Protein AF-A0A537UB09-F1 (afdb_monomer_lite)

Radius of gyration: 26.97 Å; chains: 1; bounding box: 69×63×69 Å

Foldseek 3Di:
DDPLLPQLLFLDDDPVCVVCPLLQDQALVRLFDPVVLSVVLVVQLVVCLVVVAAGQAEEEEAAGQLCLVSVLNNSCVSNVAAEAEDEQVVCADLVSVVVVQQPGAANYEYEYEQVLNHDPVNLVQCLCCLVVVKGWDFPDDDPPTDIDIDHTHRYYYYYYHNHLVSDDPSSSVSGPHYRYGDQADLVSQLVSLVSLCVSVVAAEDSQLSSQLSQLNLSGSRSSNSLSVQLVVQCVVVVHRHRHNVSSQVSCVVQQQDSNNDHPLLLVLLCCCCPVVVQDQDALVVSCVVSVHDSCCCVPPRVPSCVVVQQWDQDPRHIGGDPVSCVVNVHDRPPDQWDKAFDDDLLAWAQEPDPVCVNLVFTWDKDAPVRMGTPGNPVQWDWDADDPSLKTFIAGVPPRHGAWTQDNLHSRIIIGRPVPDDPDDPVPGDHHYAHPVPVVVRSVVVPD

Secondary structure (DSSP, 8-state):
--GGGG-TT--S--GGGGGGGGTS--SGGGS-S-HHHHHHHHHHHHHHHHHTPPPPPEEEES-TTSSHHHHHHHHHHHHT--EEEEEGGG--SHHHHHHHHTTPPTT-EEEEETGGGS-HHHHHHHHHHHHTSEEEEEESSGGG-EEEEEE----EEEEEES-GGGS-HHHHHT-SEEEE--PPPHHHHHHHHHHHHHHHT--B-HHHHHHHHHTSTT-HHHHHHHHHHHHHHHHHTT-SSB-HHHHHHHHHHTT--TTS--HHHHHHHHHHHHHHTT--B-HHHHHHHHT--HHHIIIIIHHHHHHTTSEEEETTEEEE-HHHHHHTTPPPP--S-EEEE---GGG-EEE-SHHHHHHT--EEEE-GGGEEEEE-STTEEEEEETTTTEEEEEETTT----EEE-SS-TTSEEEEGGG-SS--TTT--PEEE--TTHHHHHHTT--

Sequence (447 aa):
MNPTSRRLVMADRRDDDATEGSLRPQRLREFIGQQQARSNLSVFIEAARARREPLDHVLFVGPPGLGKTTLAQIVARELGVNFRATSGPVIAKAGDLAALLTNLEERDVLFIDEIHRLNPVVEEILYPAMEDFQLDLIIGEGPAARSVKIDLAKFTLIGATTRAGLLTNPLRDRFGIPVRLNFYSERELEEVVERGARVLGIGMTADGANEIARRARGTPRIAGRLLRRVRDFALVAGATAIDRGTADRALVELEVDAAGLDAMDRRYLTTIAQNYGGGPVGVETIAAALSEPRDAIEEIIEPFLIQRGLLQRTPRGRLLTSHAFRHLGLAEPARRVRFRVTADLDRVTDCNCSICTKKGILHLIVPPERFALLSGKDELTTYEFNTGTAKHTFCKHCGIHPFYVPRSDPDKIDVNVRCLDDIDLAAISPKAFDGKHWEAAMRRRVP

pLDDT: mean 89.05, std 9.67, range [34.75, 98.69]

Structure (mmCIF, N/CA/C/O backbone):
data_AF-A0A537UB09-F1
#
_entry.id   AF-A0A537UB09-F1
#
loop_
_atom_site.group_PDB
_atom_site.id
_atom_site.type_symbol
_atom_site.label_atom_id
_atom_site.label_alt_id
_atom_site.label_comp_id
_atom_site.label_asym_id
_atom_site.label_entity_id
_atom_site.label_seq_id
_atom_site.pdbx_PDB_ins_code
_atom_site.Cartn_x
_atom_site.Cartn_y
_atom_site.Cartn_z
_atom_site.occupancy
_atom_site.B_iso_or_equiv
_atom_site.auth_seq_id
_atom_site.auth_comp_id
_atom_site.auth_asym_id
_atom_site.auth_atom_id
_atom_site.pdbx_PDB_model_num
ATOM 1 N N . MET A 1 1 ? -0.296 24.493 -8.070 1.00 35.19 1 MET A N 1
ATOM 2 C CA . MET A 1 1 ? -0.850 23.173 -7.687 1.00 35.19 1 MET A CA 1
ATOM 3 C C . MET A 1 1 ? 0.015 22.110 -8.341 1.00 35.19 1 MET A C 1
ATOM 5 O O . MET A 1 1 ? 0.175 22.168 -9.551 1.00 35.19 1 MET A O 1
ATOM 9 N N . ASN A 1 2 ? 0.639 21.230 -7.558 1.00 34.75 2 ASN A N 1
ATOM 10 C CA . ASN A 1 2 ? 1.639 20.276 -8.048 1.00 34.75 2 ASN A CA 1
ATOM 11 C C . ASN A 1 2 ? 0.979 19.211 -8.966 1.00 34.75 2 ASN A C 1
ATOM 13 O O . ASN A 1 2 ? 0.012 18.585 -8.516 1.00 34.75 2 ASN A O 1
ATOM 17 N N . PRO A 1 3 ? 1.415 19.010 -10.229 1.00 41.91 3 PRO A N 1
ATOM 18 C CA . PRO A 1 3 ? 0.809 18.049 -11.166 1.00 41.91 3 PRO A CA 1
ATOM 19 C C . PRO A 1 3 ? 0.763 16.599 -10.644 1.00 41.91 3 PRO A C 1
ATOM 21 O O . PRO A 1 3 ? -0.181 15.867 -10.954 1.00 41.91 3 PRO A O 1
ATOM 24 N N . THR A 1 4 ? 1.679 16.208 -9.754 1.00 44.31 4 THR A N 1
ATOM 25 C CA . THR A 1 4 ? 1.680 14.905 -9.056 1.00 44.31 4 THR A CA 1
ATOM 26 C C . THR A 1 4 ? 0.418 14.632 -8.236 1.00 44.31 4 THR A C 1
ATOM 28 O O . THR A 1 4 ? -0.019 13.483 -8.136 1.00 44.31 4 THR A O 1
ATOM 31 N N . SER A 1 5 ? -0.247 15.674 -7.727 1.00 46.09 5 SER A N 1
ATOM 32 C CA . SER A 1 5 ? -1.473 15.551 -6.924 1.00 46.09 5 SER A CA 1
ATOM 33 C C . SER A 1 5 ? -2.691 15.058 -7.735 1.00 46.09 5 SER A C 1
ATOM 35 O O . SER A 1 5 ? -3.689 14.632 -7.156 1.00 46.09 5 SER A O 1
ATOM 37 N N . ARG A 1 6 ? -2.622 15.024 -9.080 1.00 61.19 6 ARG A N 1
ATOM 38 C CA . ARG A 1 6 ? -3.758 14.663 -9.959 1.00 61.19 6 ARG A CA 1
ATOM 39 C C . ARG A 1 6 ? -3.730 13.249 -10.563 1.00 61.19 6 ARG A C 1
ATOM 41 O O . ARG A 1 6 ? -4.760 12.800 -11.061 1.00 61.19 6 ARG A O 1
ATOM 48 N N . ARG A 1 7 ? -2.644 12.478 -10.437 1.00 77.81 7 ARG A N 1
ATOM 49 C CA . ARG A 1 7 ? -2.487 11.126 -11.040 1.00 77.81 7 ARG A CA 1
ATOM 50 C C . ARG A 1 7 ? -3.586 10.112 -10.663 1.00 77.81 7 ARG A C 1
ATOM 52 O O . ARG A 1 7 ? -3.696 9.733 -9.502 1.00 77.81 7 ARG A O 1
ATOM 59 N N . LEU A 1 8 ? -4.412 9.643 -11.595 1.00 77.75 8 LEU A N 1
ATOM 60 C CA . LEU A 1 8 ? -5.588 8.805 -11.271 1.00 77.75 8 LEU A CA 1
ATOM 61 C C . LEU A 1 8 ? -5.246 7.462 -10.613 1.00 77.75 8 LEU A C 1
ATOM 63 O O . LEU A 1 8 ? -5.975 6.977 -9.751 1.00 77.75 8 LEU A O 1
ATOM 67 N N . VAL A 1 9 ? -4.098 6.911 -10.964 1.00 81.50 9 VAL A N 1
ATOM 68 C CA . VAL A 1 9 ? -3.589 5.606 -10.530 1.00 81.50 9 VAL A CA 1
ATOM 69 C C . VAL A 1 9 ? -2.775 5.665 -9.234 1.00 81.50 9 VAL A C 1
ATOM 71 O O . VAL A 1 9 ? -1.977 4.776 -8.950 1.00 81.50 9 VAL A O 1
ATOM 74 N N . MET A 1 10 ? -2.975 6.715 -8.434 1.00 81.31 10 MET A N 1
ATOM 75 C CA . MET A 1 10 ? -2.329 6.851 -7.133 1.00 81.31 10 MET A CA 1
ATOM 76 C C . MET A 1 10 ? -3.150 6.294 -5.987 1.00 81.31 10 MET A C 1
ATOM 78 O O . MET A 1 10 ? -4.333 6.576 -5.842 1.00 81.31 10 MET A O 1
ATOM 82 N N . ALA A 1 11 ? -2.507 5.544 -5.108 1.00 76.88 11 ALA A N 1
ATOM 83 C CA . ALA A 1 11 ? -3.189 4.943 -3.978 1.00 76.88 11 ALA A CA 1
ATOM 84 C C . ALA A 1 11 ? -3.416 5.907 -2.801 1.00 76.88 11 ALA A C 1
ATOM 86 O O . ALA A 1 11 ? -4.061 5.503 -1.838 1.00 76.88 11 ALA A O 1
ATOM 87 N N . ASP A 1 12 ? -2.932 7.149 -2.837 1.00 79.38 12 ASP A N 1
ATOM 88 C CA . ASP A 1 12 ? -3.095 8.111 -1.737 1.00 79.38 12 ASP A CA 1
ATOM 89 C C . ASP A 1 12 ? -4.505 8.704 -1.674 1.00 79.38 12 ASP A C 1
ATOM 91 O O . ASP A 1 12 ? -5.261 8.653 -2.650 1.00 79.38 12 ASP A O 1
ATOM 95 N N . ARG A 1 13 ? -4.885 9.196 -0.485 1.00 74.88 13 ARG A N 1
ATOM 96 C CA . ARG A 1 13 ? -6.214 9.780 -0.238 1.00 74.88 13 ARG A CA 1
ATOM 97 C C . ARG A 1 13 ? -6.310 11.143 -0.920 1.00 74.88 13 ARG A C 1
ATOM 99 O O . ARG A 1 13 ? -5.366 11.923 -0.856 1.00 74.88 13 ARG A O 1
ATOM 106 N N . ARG A 1 14 ? -7.468 11.430 -1.518 1.00 74.19 14 ARG A N 1
ATOM 107 C CA . ARG A 1 14 ? -7.831 12.748 -2.063 1.00 74.19 14 ARG A CA 1
ATOM 108 C C . ARG A 1 14 ? -9.117 13.274 -1.446 1.00 74.19 14 ARG A C 1
ATOM 110 O O . ARG A 1 14 ? -9.919 12.486 -0.951 1.00 74.19 14 ARG A O 1
ATOM 117 N N . ASP A 1 15 ? -9.347 14.575 -1.568 1.00 63.53 15 ASP A N 1
ATOM 118 C CA . ASP A 1 15 ? -10.602 15.204 -1.138 1.00 63.53 15 ASP A CA 1
ATOM 119 C C . ASP A 1 15 ? -11.809 14.618 -1.889 1.00 63.53 15 ASP A C 1
ATOM 121 O O . ASP A 1 15 ? -12.817 14.280 -1.272 1.00 63.53 15 ASP A O 1
ATOM 125 N N . ASP A 1 16 ? -11.667 14.341 -3.192 1.00 61.09 16 ASP A N 1
ATOM 126 C CA . ASP A 1 16 ? -12.679 13.628 -3.988 1.00 61.09 16 ASP A CA 1
ATOM 127 C C . ASP A 1 16 ? -13.008 12.234 -3.411 1.00 61.09 16 ASP A C 1
ATOM 129 O O . ASP A 1 16 ? -14.143 11.766 -3.518 1.00 61.09 16 ASP A O 1
ATOM 133 N N . ASP A 1 17 ? -12.043 11.573 -2.755 1.00 62.31 17 ASP A N 1
ATOM 134 C CA . ASP A 1 17 ? -12.231 10.258 -2.131 1.00 62.31 17 ASP A CA 1
ATOM 135 C C . ASP A 1 17 ? -13.022 10.357 -0.798 1.00 62.31 17 ASP A C 1
ATOM 137 O O . ASP A 1 17 ? -13.409 9.343 -0.213 1.00 62.31 17 ASP A O 1
ATOM 141 N N . ALA A 1 18 ? -13.287 11.560 -0.274 1.00 56.62 18 ALA A N 1
ATOM 142 C CA . ALA A 1 18 ? -14.111 11.752 0.924 1.00 56.62 18 ALA A CA 1
ATOM 143 C C . ALA A 1 18 ? -15.607 11.517 0.647 1.00 56.62 18 ALA A C 1
ATOM 145 O O . ALA A 1 18 ? -16.329 11.044 1.524 1.00 56.62 18 ALA A O 1
ATOM 146 N N . THR A 1 19 ? -16.055 11.740 -0.595 1.00 54.16 19 THR A N 1
ATOM 147 C CA . THR A 1 19 ? -17.438 11.472 -1.040 1.00 54.16 19 THR A CA 1
ATOM 148 C C . THR A 1 19 ? -17.748 9.974 -1.232 1.00 54.16 19 THR A C 1
ATOM 150 O O . THR A 1 19 ? -18.876 9.596 -1.536 1.00 54.16 19 THR A O 1
ATOM 153 N N . GLU A 1 20 ? -16.774 9.086 -0.983 1.00 61.53 20 GLU A N 1
ATOM 154 C CA . GLU A 1 20 ? -16.843 7.622 -1.160 1.00 61.53 20 GLU A CA 1
ATOM 155 C C . GLU A 1 20 ? -17.624 6.850 -0.083 1.00 61.53 20 GLU A C 1
ATOM 157 O O . GLU A 1 20 ? -17.549 5.618 -0.048 1.00 61.53 20 GLU A O 1
ATOM 162 N N . GLY A 1 21 ? -18.332 7.520 0.830 1.00 62.88 21 GLY A N 1
ATOM 163 C CA . GLY A 1 21 ? -18.950 6.870 1.995 1.00 62.88 21 GLY A CA 1
ATOM 164 C C . GLY A 1 21 ? -19.803 5.639 1.649 1.00 62.88 21 GLY A C 1
ATOM 165 O O . GLY A 1 21 ? -19.726 4.627 2.345 1.00 62.88 21 GLY A O 1
ATOM 166 N N . SER A 1 22 ? -20.540 5.686 0.534 1.00 68.62 22 SER A N 1
ATOM 167 C CA . SER A 1 22 ? -21.395 4.589 0.057 1.00 68.62 22 SER A CA 1
ATOM 168 C C . SER A 1 22 ? -20.622 3.418 -0.562 1.00 68.62 22 SER A C 1
ATOM 170 O O . SER A 1 22 ? -21.038 2.267 -0.433 1.00 68.62 22 SER A O 1
ATOM 172 N N . LEU A 1 23 ? -19.480 3.681 -1.206 1.00 75.81 23 LEU A N 1
ATOM 173 C CA . LEU A 1 23 ? -18.669 2.656 -1.871 1.00 75.81 23 LEU A CA 1
ATOM 174 C C . LEU A 1 23 ? -17.895 1.790 -0.874 1.00 75.81 23 LEU A C 1
ATOM 176 O O . LEU A 1 23 ? -17.519 0.663 -1.200 1.00 75.81 23 LEU A O 1
ATOM 180 N N . ARG A 1 24 ? -17.645 2.276 0.344 1.00 86.38 24 ARG A N 1
ATOM 181 C CA . ARG A 1 24 ? -16.864 1.533 1.339 1.00 86.38 24 ARG A CA 1
ATOM 182 C C . ARG A 1 24 ? -17.694 0.404 1.966 1.00 86.38 24 ARG A C 1
ATOM 184 O O . ARG A 1 24 ? -18.851 0.632 2.319 1.00 86.38 24 ARG A O 1
ATOM 191 N N . PRO A 1 25 ? -17.147 -0.820 2.085 1.00 90.19 25 PRO A N 1
ATOM 192 C CA . PRO A 1 25 ? -17.807 -1.902 2.809 1.00 90.19 25 PRO A CA 1
ATOM 193 C C . PRO A 1 25 ? -18.062 -1.515 4.261 1.00 90.19 25 PRO A C 1
ATOM 195 O O . PRO A 1 25 ? -17.268 -0.809 4.879 1.00 90.19 25 PRO A O 1
ATOM 198 N N . GLN A 1 26 ? -19.194 -1.979 4.779 1.00 90.50 26 GLN A N 1
ATOM 199 C CA . GLN A 1 26 ? -19.694 -1.598 6.095 1.00 90.50 26 GLN A CA 1
ATOM 200 C C . GLN A 1 26 ? -19.595 -2.731 7.117 1.00 90.50 26 GLN A C 1
ATOM 202 O O . GLN A 1 26 ? -19.723 -2.491 8.314 1.00 90.50 26 GLN A O 1
ATOM 207 N N . ARG A 1 27 ? -19.403 -3.965 6.649 1.00 92.75 27 ARG A N 1
ATOM 208 C CA . ARG A 1 27 ? -19.274 -5.171 7.472 1.00 92.75 27 ARG A CA 1
ATOM 209 C C . ARG A 1 27 ? -18.099 -6.004 7.004 1.00 92.75 27 ARG A C 1
ATOM 211 O O . ARG A 1 27 ? -17.739 -5.960 5.825 1.00 92.75 27 ARG A O 1
ATOM 218 N N . LEU A 1 28 ? -17.560 -6.840 7.887 1.00 92.94 28 LEU A N 1
ATOM 219 C CA . LEU A 1 28 ? -16.386 -7.655 7.564 1.00 92.94 28 LEU A CA 1
ATOM 220 C C . LEU A 1 28 ? -16.674 -8.662 6.441 1.00 92.94 28 LEU A C 1
ATOM 222 O O . LEU A 1 28 ? -15.800 -8.968 5.634 1.00 92.94 28 LEU A O 1
ATOM 226 N N . ARG A 1 29 ? -17.924 -9.126 6.338 1.00 91.00 29 ARG A N 1
ATOM 227 C CA . ARG A 1 29 ? -18.399 -10.000 5.251 1.00 91.00 29 ARG A CA 1
ATOM 228 C C . ARG A 1 29 ? -18.438 -9.329 3.872 1.00 91.00 29 ARG A C 1
ATOM 230 O O . ARG A 1 29 ? -18.373 -10.022 2.868 1.00 91.00 29 ARG A O 1
ATOM 237 N N . GLU A 1 30 ? -18.565 -8.002 3.832 1.00 90.88 30 GLU A N 1
ATOM 238 C CA . GLU A 1 30 ? -18.617 -7.200 2.598 1.00 90.88 30 GLU A CA 1
ATOM 239 C C . GLU A 1 30 ? -17.225 -6.743 2.149 1.00 90.88 30 GLU A C 1
ATOM 241 O O . GLU A 1 30 ? -17.072 -6.213 1.049 1.00 90.88 30 GLU A O 1
ATOM 246 N N . PHE A 1 31 ? -16.218 -6.899 3.011 1.00 93.12 31 PHE A N 1
ATOM 247 C CA . PHE A 1 31 ? -14.841 -6.559 2.702 1.00 93.12 31 PHE A CA 1
ATOM 248 C C . PHE A 1 31 ? -14.265 -7.622 1.766 1.00 93.12 31 PHE A C 1
ATOM 250 O O . PHE A 1 31 ? -14.011 -8.749 2.176 1.00 93.12 31 PHE A O 1
ATOM 257 N N . ILE A 1 32 ? -14.112 -7.296 0.489 1.00 93.06 32 ILE A N 1
ATOM 258 C CA . ILE A 1 32 ? -13.639 -8.249 -0.523 1.00 93.06 32 ILE A CA 1
ATOM 259 C C . ILE A 1 32 ? -12.137 -8.502 -0.337 1.00 93.06 32 ILE A C 1
ATOM 261 O O . ILE A 1 32 ? -11.407 -7.618 0.103 1.00 93.06 32 ILE A O 1
ATOM 265 N N . GLY A 1 33 ? -11.688 -9.720 -0.644 1.00 91.69 33 GLY A N 1
ATOM 266 C CA . GLY A 1 33 ? -10.295 -10.143 -0.505 1.00 91.69 33 GLY A CA 1
ATOM 267 C C . GLY A 1 33 ? -9.781 -10.199 0.936 1.00 91.69 33 GLY A C 1
ATOM 268 O O . GLY A 1 33 ? -10.555 -10.206 1.895 1.00 91.69 33 GLY A O 1
ATOM 269 N N . GLN A 1 34 ? -8.455 -10.275 1.095 1.00 92.25 34 GLN A N 1
ATOM 270 C CA . GLN A 1 34 ? -7.771 -10.314 2.405 1.00 92.25 34 GLN A CA 1
ATOM 271 C C . GLN A 1 34 ? -8.300 -11.420 3.338 1.00 92.25 34 GLN A C 1
ATOM 273 O O . GLN A 1 34 ? -8.461 -11.214 4.544 1.00 92.25 34 GLN A O 1
ATOM 278 N N . GLN A 1 35 ? -8.587 -12.602 2.784 1.00 91.50 35 GLN A N 1
ATOM 279 C CA . GLN A 1 35 ? -9.307 -13.677 3.476 1.00 91.50 35 GLN A CA 1
ATOM 280 C C . GLN A 1 35 ? -8.696 -14.046 4.835 1.00 91.50 35 GLN A C 1
ATOM 282 O O . GLN A 1 35 ? -9.422 -14.139 5.823 1.00 91.50 35 GLN A O 1
ATOM 287 N N . GLN A 1 36 ? -7.368 -14.181 4.912 1.00 89.88 36 GLN A N 1
ATOM 288 C CA . GLN A 1 36 ? -6.683 -14.495 6.168 1.00 89.88 36 GLN A CA 1
ATOM 289 C C . GLN A 1 36 ? -6.883 -13.402 7.227 1.00 89.88 36 GLN A C 1
ATOM 291 O O . GLN A 1 36 ? -7.197 -13.703 8.377 1.00 89.88 36 GLN A O 1
ATOM 296 N N . ALA A 1 37 ? -6.729 -12.130 6.842 1.00 91.38 37 ALA A N 1
ATOM 297 C CA . ALA A 1 37 ? -6.908 -11.000 7.749 1.00 91.38 37 ALA A CA 1
ATOM 298 C C . ALA A 1 37 ? -8.352 -10.930 8.262 1.00 91.38 37 ALA A C 1
ATOM 300 O O . ALA A 1 37 ? -8.571 -10.755 9.458 1.00 91.38 37 ALA A O 1
ATOM 301 N N . ARG A 1 38 ? -9.333 -11.132 7.373 1.00 94.00 38 ARG A N 1
ATOM 302 C CA . ARG A 1 38 ? -10.755 -11.183 7.737 1.00 94.00 38 ARG A CA 1
ATOM 303 C C . ARG A 1 38 ? -11.063 -12.330 8.690 1.00 94.00 38 ARG A C 1
ATOM 305 O O . ARG A 1 38 ? -11.725 -12.104 9.694 1.00 94.00 38 ARG A O 1
ATOM 312 N N . SER A 1 39 ? -10.575 -13.534 8.397 1.00 92.50 39 SER A N 1
ATOM 313 C CA . SER A 1 39 ? -10.809 -14.711 9.239 1.00 92.50 39 SER A CA 1
ATOM 314 C C . SER A 1 39 ? -10.263 -14.497 10.649 1.00 92.50 39 SER A C 1
ATOM 316 O O . SER A 1 39 ? -10.977 -14.719 11.622 1.00 92.50 39 SER A O 1
ATOM 318 N N . ASN A 1 40 ? -9.025 -14.005 10.761 1.00 92.38 40 ASN A N 1
ATOM 319 C CA . ASN A 1 40 ? -8.396 -13.741 12.054 1.00 92.38 40 ASN A CA 1
ATOM 320 C C . ASN A 1 40 ? -9.148 -12.651 12.831 1.00 92.38 40 ASN A C 1
ATOM 322 O O . ASN A 1 40 ? -9.485 -12.845 13.994 1.00 92.38 40 ASN A O 1
ATOM 326 N N . LEU A 1 41 ? -9.455 -11.521 12.182 1.00 95.62 41 LEU A N 1
ATOM 327 C CA . LEU A 1 41 ? -10.184 -10.423 12.821 1.00 95.62 41 LEU A CA 1
ATOM 328 C C . LEU A 1 41 ? -11.581 -10.842 13.284 1.00 95.62 41 LEU A C 1
ATOM 330 O O . LEU A 1 41 ? -11.988 -10.410 14.356 1.00 95.62 41 LEU A O 1
ATOM 334 N N . SER A 1 42 ? -12.294 -11.689 12.529 1.00 96.12 42 SER A N 1
ATOM 335 C CA . SER A 1 42 ? -13.618 -12.189 12.936 1.00 96.12 42 SER A CA 1
ATOM 336 C C . SER A 1 42 ? -13.548 -12.883 14.292 1.00 96.12 42 SER A C 1
ATOM 338 O O . SER A 1 42 ? -14.316 -12.548 15.187 1.00 96.12 42 SER A O 1
ATOM 340 N N . VAL A 1 43 ? -12.563 -13.771 14.478 1.00 96.25 43 VAL A N 1
ATOM 341 C CA . VAL A 1 43 ? -12.366 -14.504 15.738 1.00 96.25 43 VAL A CA 1
ATOM 342 C C . VAL A 1 43 ? -12.098 -13.545 16.899 1.00 96.25 43 VAL A C 1
ATOM 344 O O . VAL A 1 43 ? -12.729 -13.662 17.949 1.00 96.25 43 VAL A O 1
ATOM 347 N N . PHE A 1 44 ? -11.198 -12.572 16.721 1.00 96.81 44 PHE A N 1
ATOM 348 C CA . PHE A 1 44 ? -10.866 -11.629 17.793 1.00 96.81 44 PHE A CA 1
ATOM 349 C C . PHE A 1 44 ? -12.034 -10.696 18.141 1.00 96.81 44 PHE A C 1
ATOM 351 O O . PHE A 1 44 ? -12.304 -10.464 19.319 1.00 96.81 44 PHE A O 1
ATOM 358 N N . ILE A 1 45 ? -12.762 -10.203 17.133 1.00 96.50 45 ILE A N 1
ATOM 359 C CA . ILE A 1 45 ? -13.953 -9.364 17.322 1.00 96.50 45 ILE A CA 1
ATOM 360 C C . ILE A 1 45 ? -15.044 -10.145 18.061 1.00 96.50 45 ILE A C 1
ATOM 362 O O . ILE A 1 45 ? -15.613 -9.638 19.024 1.00 96.50 45 ILE A O 1
ATOM 366 N N . GLU A 1 46 ? -15.335 -11.377 17.643 1.00 96.25 46 GLU A N 1
ATOM 367 C CA . GLU A 1 46 ? -16.345 -12.225 18.286 1.00 96.25 46 GLU A CA 1
ATOM 368 C C . GLU A 1 46 ? -15.988 -12.522 19.746 1.00 96.25 46 GLU A C 1
ATOM 370 O O . GLU A 1 46 ? -16.841 -12.388 20.628 1.00 96.25 46 GLU A O 1
ATOM 375 N N . ALA A 1 47 ? -14.720 -12.840 20.023 1.00 96.50 47 ALA A N 1
ATOM 376 C CA . ALA A 1 47 ? -14.237 -13.087 21.376 1.00 96.50 47 ALA A CA 1
ATOM 377 C C . ALA A 1 47 ? -14.363 -11.845 22.278 1.00 96.50 47 ALA A C 1
ATOM 379 O O . ALA A 1 47 ? -14.897 -11.946 23.385 1.00 96.50 47 ALA A O 1
ATOM 380 N N . ALA A 1 48 ? -13.933 -10.669 21.803 1.00 96.31 48 ALA A N 1
ATOM 381 C CA . ALA A 1 48 ? -14.042 -9.414 22.551 1.00 96.31 48 ALA A CA 1
ATOM 382 C C . ALA A 1 48 ? -15.510 -9.055 22.849 1.00 96.31 48 ALA A C 1
ATOM 384 O O . ALA A 1 48 ? -15.863 -8.723 23.984 1.00 96.31 48 ALA A O 1
ATOM 385 N N . ARG A 1 49 ? -16.405 -9.224 21.864 1.00 95.44 49 ARG A N 1
ATOM 386 C CA . ARG A 1 49 ? -17.850 -8.999 22.042 1.00 95.44 49 ARG A CA 1
ATOM 387 C C . ARG A 1 49 ? -18.467 -9.931 23.075 1.00 95.44 49 ARG A C 1
ATOM 389 O O . ARG A 1 49 ? -19.264 -9.470 23.891 1.00 95.44 49 ARG A O 1
ATOM 396 N N . ALA A 1 50 ? -18.112 -11.215 23.049 1.00 95.75 50 ALA A N 1
ATOM 397 C CA . ALA A 1 50 ? -18.626 -12.201 23.996 1.00 95.75 50 ALA A CA 1
ATOM 398 C C . ALA A 1 50 ? -18.217 -11.871 25.440 1.00 95.75 50 ALA A C 1
ATOM 400 O O . ALA A 1 50 ? -19.040 -11.975 26.348 1.00 95.75 50 ALA A O 1
ATOM 401 N N . ARG A 1 51 ? -16.975 -11.408 25.639 1.00 96.19 51 ARG A N 1
ATOM 402 C CA . ARG A 1 51 ? -16.456 -10.988 26.953 1.00 96.19 51 ARG A CA 1
ATOM 403 C C . ARG A 1 51 ? -16.901 -9.585 27.376 1.00 96.19 51 ARG A C 1
ATOM 405 O O . ARG A 1 51 ? -16.776 -9.239 28.543 1.00 96.19 51 ARG A O 1
ATOM 412 N N . ARG A 1 52 ? -17.458 -8.793 26.451 1.00 92.56 52 ARG A N 1
ATOM 413 C CA . ARG A 1 52 ? -17.758 -7.357 26.622 1.00 92.56 52 ARG A CA 1
ATOM 414 C C . ARG A 1 52 ? -16.526 -6.531 27.007 1.00 92.56 52 ARG A C 1
ATOM 416 O O . ARG A 1 52 ? -16.676 -5.496 27.647 1.00 92.56 52 ARG A O 1
ATOM 423 N N . GLU A 1 53 ? -15.354 -6.956 26.563 1.00 95.44 53 GLU A N 1
ATOM 424 C CA . GLU A 1 53 ? -14.062 -6.302 26.784 1.00 95.44 53 GLU A CA 1
ATOM 425 C C . GLU A 1 53 ? -13.640 -5.512 25.535 1.00 95.44 53 GLU A C 1
ATOM 427 O O . GLU A 1 53 ? -14.169 -5.772 24.446 1.00 95.44 53 GLU A O 1
ATOM 432 N N . PRO A 1 54 ? -12.711 -4.545 25.655 1.00 95.50 54 PRO A N 1
ATOM 433 C CA . PRO A 1 54 ? -12.083 -3.956 24.479 1.00 95.50 54 PRO A CA 1
ATOM 434 C C . PRO A 1 54 ? -11.357 -5.037 23.672 1.00 95.50 54 PRO A C 1
ATOM 436 O O . PRO A 1 54 ? -10.894 -6.047 24.202 1.00 95.50 54 PRO A O 1
ATOM 439 N N . LEU A 1 55 ? -11.254 -4.814 22.367 1.00 97.69 55 LEU A N 1
ATOM 440 C CA . LEU A 1 55 ? -10.386 -5.612 21.514 1.00 97.69 55 LEU A CA 1
ATOM 441 C C . LEU A 1 55 ? -8.922 -5.257 21.821 1.00 97.69 55 LEU A C 1
ATOM 443 O O . LEU A 1 55 ? -8.608 -4.081 22.036 1.00 97.69 55 LEU A O 1
ATOM 447 N N . ASP A 1 56 ? -8.024 -6.241 21.782 1.00 97.62 56 ASP A N 1
ATOM 448 C CA . ASP A 1 56 ? -6.585 -5.975 21.845 1.00 97.62 56 ASP A CA 1
ATOM 449 C C . ASP A 1 56 ? -6.172 -4.991 20.745 1.00 97.62 56 ASP A C 1
ATOM 451 O O . ASP A 1 56 ? -6.774 -4.920 19.667 1.00 97.62 56 ASP A O 1
ATOM 455 N N . HIS A 1 57 ? -5.117 -4.223 21.001 1.00 98.44 57 HIS A N 1
ATOM 456 C CA . HIS A 1 57 ? -4.642 -3.231 20.048 1.00 98.44 57 HIS A CA 1
ATOM 457 C C . HIS A 1 57 ? -4.227 -3.874 18.717 1.00 98.44 57 HIS A C 1
ATOM 459 O O . HIS A 1 57 ? -3.500 -4.872 18.674 1.00 98.44 57 HIS A O 1
ATOM 465 N N . VAL A 1 58 ? -4.666 -3.268 17.612 1.00 98.44 58 VAL A N 1
ATOM 466 C CA . VAL A 1 58 ? -4.497 -3.806 16.255 1.00 98.44 58 VAL A CA 1
ATOM 467 C C . VAL A 1 58 ? -3.513 -2.956 15.458 1.00 98.44 58 VAL A C 1
ATOM 469 O O . VAL A 1 58 ? -3.643 -1.735 15.400 1.00 98.44 58 VAL A O 1
ATOM 472 N N . LEU A 1 59 ? -2.562 -3.592 14.773 1.00 98.19 59 LEU A N 1
ATOM 473 C CA . LEU A 1 59 ? -1.656 -2.912 13.846 1.00 98.19 59 LEU A CA 1
ATOM 474 C C . LEU A 1 59 ? -1.937 -3.337 12.407 1.00 98.19 59 LEU A C 1
ATOM 476 O O . LEU A 1 59 ? -1.615 -4.455 12.008 1.00 98.19 59 LEU A O 1
ATOM 480 N N . PHE A 1 60 ? -2.463 -2.424 11.595 1.00 98.06 60 PHE A N 1
ATOM 481 C CA . PHE A 1 60 ? -2.603 -2.613 10.156 1.00 98.06 60 PHE A CA 1
ATOM 482 C C . PHE A 1 60 ? -1.342 -2.188 9.407 1.00 98.06 60 PHE A C 1
ATOM 484 O O . PHE A 1 60 ? -0.977 -1.013 9.361 1.00 98.06 60 PHE A O 1
ATOM 491 N N . VAL A 1 61 ? -0.714 -3.145 8.730 1.00 95.50 61 VAL A N 1
ATOM 492 C CA . VAL A 1 61 ? 0.494 -2.930 7.933 1.00 95.50 61 VAL A CA 1
ATOM 493 C C . VAL A 1 61 ? 0.191 -3.202 6.470 1.00 95.50 61 VAL A C 1
ATOM 495 O O . VAL A 1 61 ? -0.233 -4.297 6.113 1.00 95.50 61 VAL A O 1
ATOM 498 N N . GLY A 1 62 ? 0.463 -2.240 5.598 1.00 90.56 62 GLY A N 1
ATOM 499 C CA . GLY A 1 62 ? 0.448 -2.486 4.160 1.00 90.56 62 GLY A CA 1
ATOM 500 C C . GLY A 1 62 ? 0.426 -1.207 3.333 1.00 90.56 62 GLY A C 1
ATOM 501 O O . GLY A 1 62 ? 0.172 -0.130 3.880 1.00 90.56 62 GLY A O 1
ATOM 502 N N . PRO A 1 63 ? 0.650 -1.308 2.013 1.00 86.38 63 PRO A N 1
ATOM 503 C CA . PRO A 1 63 ? 0.603 -0.180 1.086 1.00 86.38 63 PRO A CA 1
ATOM 504 C C . PRO A 1 63 ? -0.635 0.733 1.234 1.00 86.38 63 PRO A C 1
ATOM 506 O O . PRO A 1 63 ? -1.683 0.318 1.760 1.00 86.38 63 PRO A O 1
ATOM 509 N N . PRO A 1 64 ? -0.544 2.006 0.808 1.00 86.75 64 PRO A N 1
ATOM 510 C CA . PRO A 1 64 ? -1.706 2.889 0.738 1.00 86.75 64 PRO A CA 1
ATOM 511 C C . PRO A 1 64 ? -2.806 2.296 -0.160 1.00 86.75 64 PRO A C 1
ATOM 513 O O . PRO A 1 64 ? -2.560 1.452 -1.014 1.00 86.75 64 PRO A O 1
ATOM 516 N N . GLY A 1 65 ? -4.057 2.696 0.076 1.00 88.19 65 GLY A N 1
ATOM 517 C CA . GLY A 1 65 ? -5.192 2.307 -0.774 1.00 88.19 65 GLY A CA 1
ATOM 518 C C . GLY A 1 65 ? -5.744 0.881 -0.609 1.00 88.19 65 GLY A C 1
ATOM 519 O O . GLY A 1 65 ? -6.776 0.586 -1.206 1.00 88.19 65 GLY A O 1
ATOM 520 N N . LEU A 1 66 ? -5.143 0.027 0.233 1.00 92.12 66 LEU A N 1
ATOM 521 C CA . LEU A 1 66 ? -5.591 -1.365 0.460 1.00 92.12 66 LEU A CA 1
ATOM 522 C C . LEU A 1 66 ? -6.785 -1.538 1.419 1.00 92.12 66 LEU A C 1
ATOM 524 O O . LEU A 1 66 ? -7.238 -2.659 1.643 1.00 92.12 66 LEU A O 1
ATOM 528 N N . GLY A 1 67 ? -7.289 -0.445 1.999 1.00 92.88 67 GLY A N 1
ATOM 529 C CA . GLY A 1 67 ? -8.476 -0.470 2.863 1.00 92.88 67 GLY A CA 1
ATOM 530 C C . GLY A 1 67 ? -8.216 -0.465 4.374 1.00 92.88 67 GLY A C 1
ATOM 531 O O . GLY A 1 67 ? -9.147 -0.738 5.119 1.00 92.88 67 GLY A O 1
ATOM 532 N N . LYS A 1 68 ? -7.012 -0.102 4.849 1.00 95.38 68 LYS A N 1
ATOM 533 C CA . LYS A 1 68 ? -6.675 0.008 6.292 1.00 95.38 68 LYS A CA 1
ATOM 534 C C . LYS A 1 68 ? -7.716 0.788 7.106 1.00 95.38 68 LYS A C 1
ATOM 536 O O . LYS A 1 68 ? -8.286 0.262 8.053 1.00 95.38 68 LYS A O 1
ATOM 541 N N . THR A 1 69 ? -8.005 2.026 6.697 1.00 93.88 69 THR A N 1
ATOM 542 C CA . THR A 1 69 ? -8.993 2.881 7.375 1.00 93.88 69 THR A CA 1
ATOM 543 C C . THR A 1 69 ? -10.397 2.277 7.33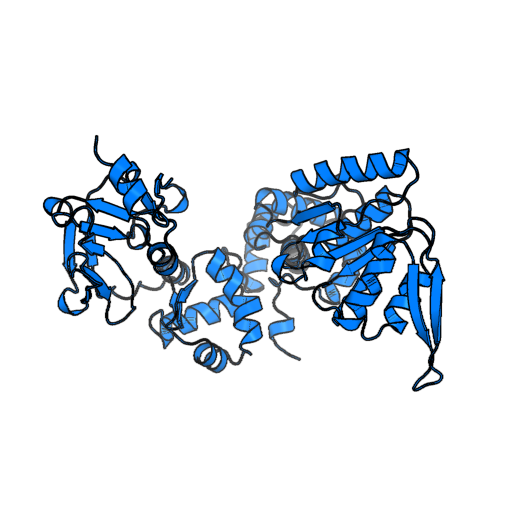8 1.00 93.88 69 THR A C 1
ATOM 545 O O . THR A 1 69 ? -11.123 2.340 8.321 1.00 93.88 69 THR A O 1
ATOM 548 N N . THR A 1 70 ? -10.781 1.677 6.210 1.00 94.56 70 THR A N 1
ATOM 549 C CA . THR A 1 70 ? -12.084 1.021 6.058 1.00 94.56 70 THR A CA 1
ATOM 550 C C . THR A 1 70 ? -12.210 -0.178 6.989 1.00 94.56 70 THR A C 1
ATOM 552 O O . THR A 1 70 ? -13.239 -0.346 7.631 1.00 94.56 70 THR A O 1
ATOM 555 N N . LEU A 1 71 ? -11.157 -0.984 7.108 1.00 96.00 71 LEU A N 1
ATOM 556 C CA . LEU A 1 71 ? -11.136 -2.135 7.999 1.00 96.00 71 LEU A CA 1
ATOM 557 C C . LEU A 1 71 ? -11.219 -1.701 9.469 1.00 96.00 71 LEU A C 1
ATOM 559 O O . LEU A 1 71 ? -11.989 -2.287 10.217 1.00 96.00 71 LEU A O 1
ATOM 563 N N . ALA A 1 72 ? -10.530 -0.624 9.861 1.00 97.06 72 ALA A N 1
ATOM 564 C CA . ALA A 1 72 ? -10.644 -0.049 11.206 1.00 97.06 72 ALA A CA 1
ATOM 565 C C . ALA A 1 72 ? -12.078 0.409 11.536 1.00 97.06 72 ALA A C 1
ATOM 567 O O . ALA A 1 72 ? -12.590 0.126 12.617 1.00 97.06 72 ALA A O 1
ATOM 568 N N . GLN A 1 73 ? -12.754 1.060 10.583 1.00 96.06 73 GLN A N 1
ATOM 569 C CA . GLN A 1 73 ? -14.160 1.455 10.727 1.00 96.06 73 GLN A CA 1
ATOM 570 C C . GLN A 1 73 ? -15.092 0.244 10.856 1.00 96.06 73 GLN A C 1
ATOM 572 O O . GLN A 1 73 ? -16.011 0.257 11.673 1.00 96.06 73 GLN A O 1
ATOM 577 N N . ILE A 1 74 ? -14.847 -0.810 10.071 1.00 96.44 74 ILE A N 1
ATOM 578 C CA . ILE A 1 74 ? -15.594 -2.069 10.163 1.00 96.44 74 ILE A CA 1
ATOM 579 C C . ILE A 1 74 ? -15.401 -2.707 11.540 1.00 96.44 74 ILE A C 1
ATOM 581 O O . ILE A 1 74 ? -16.388 -3.113 12.138 1.00 96.44 74 ILE A O 1
ATOM 585 N N . VAL A 1 75 ? -14.169 -2.761 12.060 1.00 97.31 75 VAL A N 1
ATOM 586 C CA . VAL A 1 75 ? -13.877 -3.315 13.394 1.00 97.31 75 VAL A CA 1
ATOM 587 C C . VAL A 1 75 ? -14.715 -2.609 14.462 1.00 97.31 75 VAL A C 1
ATOM 589 O O . VAL A 1 75 ? -15.441 -3.275 15.194 1.00 97.31 75 VAL A O 1
ATOM 592 N N . ALA A 1 76 ? -14.703 -1.273 14.500 1.00 97.12 76 ALA A N 1
ATOM 593 C CA . ALA A 1 76 ? -15.503 -0.505 15.458 1.00 97.12 76 ALA A CA 1
ATOM 594 C C . ALA A 1 76 ? -17.013 -0.763 15.309 1.00 97.12 76 ALA A C 1
ATOM 596 O O . ALA A 1 76 ? -17.722 -0.961 16.296 1.00 97.12 76 ALA A O 1
ATOM 597 N N . ARG A 1 77 ? -17.508 -0.834 14.065 1.00 96.38 77 ARG A N 1
ATOM 598 C CA . ARG A 1 77 ? -18.923 -1.105 13.779 1.00 96.38 77 ARG A CA 1
ATOM 599 C C . ARG A 1 77 ? -19.352 -2.516 14.188 1.00 96.38 77 ARG A C 1
ATOM 601 O O . ARG A 1 77 ? -20.455 -2.674 14.701 1.00 96.38 77 ARG A O 1
ATOM 608 N N . GLU A 1 78 ? -18.516 -3.526 13.966 1.00 96.06 78 GLU A N 1
ATOM 609 C CA . GLU A 1 78 ? -18.796 -4.911 14.371 1.00 96.06 78 GLU A CA 1
ATOM 610 C C . GLU A 1 78 ? -18.747 -5.065 15.899 1.00 96.06 78 GLU A C 1
ATOM 612 O O . GLU A 1 78 ? -19.559 -5.802 16.458 1.00 96.06 78 GLU A O 1
ATOM 617 N N . LEU A 1 79 ? -17.851 -4.338 16.580 1.00 96.06 79 LEU A N 1
ATOM 618 C CA . LEU A 1 79 ? -17.799 -4.245 18.045 1.00 96.06 79 LEU A CA 1
ATOM 619 C C . LEU A 1 79 ? -18.993 -3.469 18.632 1.00 96.06 79 LEU A C 1
ATOM 621 O O . LEU A 1 79 ? -19.375 -3.717 19.774 1.00 96.06 79 LEU A O 1
ATOM 625 N N . GLY A 1 80 ? -19.610 -2.576 17.851 1.00 95.56 80 GLY A N 1
ATOM 626 C CA . GLY A 1 80 ? -20.736 -1.746 18.285 1.00 95.56 80 GLY A CA 1
ATOM 627 C C . GLY A 1 80 ? -20.322 -0.593 19.204 1.00 95.56 80 GLY A C 1
ATOM 628 O O . GLY A 1 80 ? -21.068 -0.258 20.119 1.00 95.56 80 GLY A O 1
ATOM 629 N N . VAL A 1 81 ? -19.135 -0.024 18.979 1.00 96.94 81 VAL A N 1
ATOM 630 C CA . VAL A 1 81 ? -18.511 1.037 19.796 1.00 96.94 81 VAL A CA 1
ATOM 631 C C . VAL A 1 81 ? -18.241 2.288 18.954 1.00 96.94 81 VAL A C 1
ATOM 633 O O . VAL A 1 81 ? -18.339 2.234 17.720 1.00 96.94 81 VAL A O 1
ATOM 636 N N . ASN A 1 82 ? -17.901 3.422 19.580 1.00 97.31 82 ASN A N 1
ATOM 637 C CA . ASN A 1 82 ? -17.596 4.625 18.812 1.00 97.31 82 ASN A CA 1
ATOM 638 C C . ASN A 1 82 ? -16.242 4.501 18.101 1.00 97.31 82 ASN A C 1
ATOM 640 O O . ASN A 1 82 ? -15.336 3.770 18.509 1.00 97.31 82 ASN A O 1
ATOM 644 N N . PHE A 1 83 ? -16.107 5.251 17.009 1.00 96.94 83 PHE A N 1
ATOM 645 C CA . PHE A 1 83 ? -14.894 5.307 16.203 1.00 96.94 83 PHE A CA 1
ATOM 646 C C . PHE A 1 83 ? -14.357 6.737 16.170 1.00 96.94 83 PHE A C 1
ATOM 648 O O . PHE A 1 83 ? -14.994 7.633 15.610 1.00 96.94 83 PHE A O 1
ATOM 655 N N . ARG A 1 84 ? -13.165 6.947 16.729 1.00 97.38 84 ARG A N 1
ATOM 656 C CA . ARG A 1 84 ? -12.414 8.205 16.635 1.00 97.38 84 ARG A CA 1
ATOM 657 C C . ARG A 1 84 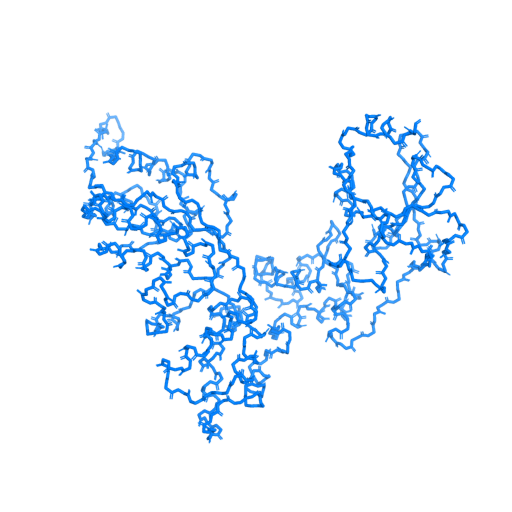? -11.218 7.988 15.718 1.00 97.38 84 ARG A C 1
ATOM 659 O O . ARG A 1 84 ? -10.459 7.045 15.905 1.00 97.38 84 ARG A O 1
ATOM 666 N N . ALA A 1 85 ? -11.038 8.853 14.725 1.00 96.12 85 ALA A N 1
ATOM 667 C CA . ALA A 1 85 ? -9.930 8.760 13.779 1.00 96.12 85 ALA A CA 1
ATOM 668 C C . ALA A 1 85 ? -9.065 10.016 13.800 1.00 96.12 85 ALA A C 1
ATOM 670 O O . ALA A 1 85 ? -9.572 11.133 13.843 1.00 96.12 85 ALA A O 1
ATOM 671 N N . THR A 1 86 ? -7.759 9.808 13.694 1.00 96.62 86 THR A N 1
ATOM 672 C CA . THR A 1 86 ? -6.737 10.843 13.553 1.00 96.62 86 THR A CA 1
ATOM 673 C C . THR A 1 86 ? -5.575 10.301 12.709 1.00 96.62 86 THR A C 1
ATOM 675 O O . THR A 1 86 ? -5.641 9.189 12.173 1.00 96.62 86 THR A O 1
ATOM 678 N N . SER A 1 87 ? -4.510 11.081 12.557 1.00 95.69 87 SER A N 1
ATOM 679 C CA . SER A 1 87 ? -3.271 10.639 11.916 1.00 95.69 87 SER A CA 1
ATOM 680 C C . SER A 1 87 ? -2.057 11.080 12.723 1.00 95.69 87 SER A C 1
ATOM 682 O O . SER A 1 87 ? -2.108 12.114 13.386 1.00 95.69 87 SER A O 1
ATOM 684 N N . GLY A 1 88 ? -0.968 10.315 12.645 1.00 94.25 88 GLY A N 1
ATOM 685 C CA . GLY A 1 88 ? 0.289 10.603 13.335 1.00 94.25 88 GLY A CA 1
ATOM 686 C C . GLY A 1 88 ? 0.755 12.055 13.155 1.00 94.25 88 GLY A C 1
ATOM 687 O O . GLY A 1 88 ? 0.956 12.729 14.160 1.00 94.25 88 GLY A O 1
ATOM 688 N N . PRO A 1 89 ? 0.819 12.594 11.919 1.00 92.81 89 PRO A N 1
ATOM 689 C CA . PRO A 1 89 ? 1.260 13.972 11.677 1.00 92.81 89 PRO A CA 1
ATOM 690 C C . PRO A 1 89 ? 0.376 15.062 12.296 1.00 92.81 89 PRO A C 1
ATOM 692 O O . PRO A 1 89 ? 0.838 16.184 12.477 1.00 92.81 89 PRO A O 1
ATOM 695 N N . VAL A 1 90 ? -0.896 14.764 12.579 1.00 94.50 90 VAL A N 1
ATOM 696 C CA . VAL A 1 90 ? -1.828 15.721 13.200 1.00 94.50 90 VAL A CA 1
ATOM 697 C C . VAL A 1 90 ? -1.572 15.846 14.704 1.00 94.50 90 VAL A C 1
ATOM 699 O O . VAL A 1 90 ? -1.877 16.881 15.289 1.00 94.50 90 VAL A O 1
ATOM 702 N N . ILE A 1 91 ? -0.991 14.822 15.332 1.00 94.12 91 ILE A N 1
ATOM 703 C CA . ILE A 1 91 ? -0.697 14.808 16.766 1.00 94.12 91 ILE A CA 1
ATOM 704 C C . ILE A 1 91 ? 0.708 15.381 16.979 1.00 94.12 91 ILE A C 1
ATOM 706 O O . ILE A 1 91 ? 1.708 14.663 16.950 1.00 94.12 91 ILE A O 1
ATOM 710 N N . ALA A 1 92 ? 0.786 16.696 17.176 1.00 90.94 92 ALA A N 1
ATOM 711 C CA . ALA A 1 92 ? 2.063 17.402 17.243 1.00 90.94 92 ALA A CA 1
ATOM 712 C C . ALA A 1 92 ? 2.688 17.376 18.647 1.00 90.94 92 ALA A C 1
ATOM 714 O O . ALA A 1 92 ? 3.913 17.323 18.781 1.00 90.94 92 ALA A O 1
ATOM 715 N N . LYS A 1 93 ? 1.857 17.423 19.695 1.00 92.44 93 LYS A N 1
ATOM 716 C CA . LYS A 1 93 ? 2.290 17.521 21.099 1.00 92.44 93 LYS A CA 1
ATOM 717 C C . LYS A 1 93 ? 1.485 16.606 22.020 1.00 92.44 93 LYS A C 1
ATOM 719 O O . LYS A 1 93 ? 0.363 16.213 21.711 1.00 92.44 93 LYS A O 1
ATOM 724 N N . ALA A 1 94 ? 2.045 16.347 23.203 1.00 90.12 94 ALA A N 1
ATOM 725 C CA . ALA A 1 94 ? 1.447 15.532 24.263 1.00 90.12 94 ALA A CA 1
ATOM 726 C C . ALA A 1 94 ? -0.013 15.903 24.574 1.00 90.12 94 ALA A C 1
ATOM 728 O O . ALA A 1 94 ? -0.863 15.030 24.716 1.00 90.12 94 ALA A O 1
ATOM 729 N N . GLY A 1 95 ? -0.311 17.206 24.631 1.00 90.62 95 GLY A N 1
ATOM 730 C CA . GLY A 1 95 ? -1.657 17.702 24.918 1.00 90.62 95 GLY A CA 1
ATOM 731 C C . GLY A 1 95 ? -2.704 17.312 23.869 1.00 90.62 95 GLY A C 1
ATOM 732 O O . GLY A 1 95 ? -3.856 17.095 24.231 1.00 90.62 95 GLY A O 1
ATOM 733 N N . ASP A 1 96 ? -2.316 17.171 22.598 1.00 92.94 96 ASP A N 1
ATOM 734 C CA . ASP A 1 96 ? -3.243 16.777 21.529 1.00 92.94 96 ASP A CA 1
ATOM 735 C C . ASP A 1 96 ? -3.641 15.303 21.690 1.00 92.94 96 ASP A C 1
ATOM 737 O O . ASP A 1 96 ? -4.817 14.955 21.591 1.00 92.94 96 ASP A O 1
ATOM 741 N N . LEU A 1 97 ? -2.663 14.441 22.002 1.00 93.94 97 LEU A N 1
ATOM 742 C CA . LEU A 1 97 ? -2.908 13.030 22.299 1.00 93.94 97 LEU A CA 1
ATOM 743 C C . LEU A 1 97 ? -3.743 12.876 23.574 1.00 93.94 97 LEU A C 1
ATOM 745 O O . LEU A 1 97 ? -4.710 12.118 23.583 1.00 93.94 97 LEU A O 1
ATOM 749 N N . ALA A 1 98 ? -3.405 13.633 24.620 1.00 92.56 98 ALA A N 1
ATOM 750 C CA . ALA A 1 98 ? -4.145 13.642 25.873 1.00 92.56 98 ALA A CA 1
ATOM 751 C C . ALA A 1 98 ? -5.622 13.971 25.653 1.00 92.56 98 ALA A C 1
ATOM 753 O O . ALA A 1 98 ? -6.485 13.225 26.101 1.00 92.56 98 ALA A O 1
ATOM 754 N N . ALA A 1 99 ? -5.912 15.042 24.910 1.00 93.12 99 ALA A N 1
ATOM 755 C CA . ALA A 1 99 ? -7.277 15.453 24.606 1.00 93.12 99 ALA A CA 1
ATOM 756 C C . ALA A 1 99 ? -8.052 14.404 23.794 1.00 93.12 99 ALA A C 1
ATOM 758 O O . ALA A 1 99 ? -9.271 14.309 23.921 1.00 93.12 99 ALA A O 1
ATOM 759 N N . LEU A 1 100 ? -7.380 13.620 22.946 1.00 95.06 100 LEU A N 1
ATOM 760 C CA . LEU A 1 100 ? -8.022 12.520 22.230 1.00 95.06 100 LEU A CA 1
ATOM 761 C C . LEU A 1 100 ? -8.353 11.362 23.171 1.00 95.06 100 LEU A C 1
ATOM 763 O O . LEU A 1 100 ? -9.488 10.895 23.152 1.00 95.06 100 LEU A O 1
ATOM 767 N N . LEU A 1 101 ? -7.386 10.930 23.984 1.00 96.31 101 LEU A N 1
ATOM 768 C CA . LEU A 1 101 ? -7.512 9.774 24.872 1.00 96.31 101 LEU A CA 1
ATOM 769 C C . LEU A 1 101 ? -8.524 10.002 25.999 1.00 96.31 101 LEU A C 1
ATOM 771 O O . LEU A 1 101 ? -9.334 9.124 26.272 1.00 96.31 101 LEU A O 1
ATOM 775 N N . THR A 1 102 ? -8.532 11.183 26.620 1.00 94.75 102 THR A N 1
ATOM 776 C CA . THR A 1 102 ? -9.458 11.487 27.726 1.00 94.75 102 THR A CA 1
ATOM 777 C C . THR A 1 102 ? -10.912 11.652 27.281 1.00 94.75 102 THR A C 1
ATOM 779 O O . THR A 1 102 ? -11.811 11.600 28.112 1.00 94.75 102 THR A O 1
ATOM 782 N N . ASN A 1 103 ? -11.157 11.834 25.979 1.00 95.62 103 ASN A N 1
ATOM 783 C CA . ASN A 1 103 ? -12.495 11.931 25.391 1.00 95.62 103 ASN A CA 1
ATOM 784 C C . ASN A 1 103 ? -13.029 10.589 24.852 1.00 95.62 103 ASN A C 1
ATOM 786 O O . ASN A 1 103 ? -14.076 10.589 24.194 1.00 95.62 103 ASN A O 1
ATOM 790 N N . LEU A 1 104 ? -12.298 9.485 25.044 1.00 97.06 104 LEU A N 1
ATOM 791 C CA . LEU A 1 104 ? -12.745 8.146 24.661 1.00 97.06 104 LEU A CA 1
ATOM 792 C C . LEU A 1 104 ? -13.699 7.572 25.707 1.00 97.06 104 LEU A C 1
ATOM 794 O O . LEU A 1 104 ? -13.484 7.720 26.909 1.00 97.06 104 LEU A O 1
ATOM 798 N N . GLU A 1 105 ? -14.731 6.883 25.233 1.00 96.81 105 GLU A N 1
ATOM 799 C CA . GLU A 1 105 ? -15.625 6.092 26.073 1.00 96.81 105 GLU A CA 1
ATOM 800 C C . GLU A 1 105 ? -15.129 4.640 26.195 1.00 96.81 105 GLU A C 1
ATOM 802 O O . GLU A 1 105 ? -14.251 4.178 25.462 1.00 96.81 105 GLU A O 1
ATOM 807 N N . GLU A 1 106 ? -15.703 3.894 27.140 1.00 96.00 106 GLU A N 1
ATOM 808 C CA . GLU A 1 106 ? -15.323 2.507 27.416 1.00 96.00 106 GLU A CA 1
ATOM 809 C C . GLU A 1 106 ? -15.531 1.608 26.180 1.00 96.00 106 GLU A C 1
ATOM 811 O O . GLU A 1 106 ? -16.653 1.385 25.711 1.00 96.00 106 GLU A O 1
ATOM 816 N N . ARG A 1 107 ? -14.426 1.012 25.724 1.00 96.50 107 ARG A N 1
ATOM 817 C CA . ARG A 1 107 ? -14.243 0.149 24.542 1.00 96.50 107 ARG A CA 1
ATOM 818 C C . ARG A 1 107 ? -14.243 0.872 23.201 1.00 96.50 107 ARG A C 1
ATOM 820 O O . ARG A 1 107 ? -14.284 0.201 22.171 1.00 96.50 107 ARG A O 1
ATOM 827 N N . ASP A 1 108 ? -14.164 2.198 23.188 1.00 98.00 108 ASP A N 1
ATOM 828 C CA . ASP A 1 108 ? -14.042 2.943 21.940 1.00 98.00 108 ASP A CA 1
ATOM 829 C C . ASP A 1 108 ? -12.808 2.527 21.133 1.00 98.00 108 ASP A C 1
ATOM 831 O O . ASP A 1 108 ? -11.782 2.087 21.660 1.00 98.00 108 ASP A O 1
ATOM 835 N N . VAL A 1 109 ? -12.905 2.705 19.817 1.00 98.50 109 VAL A N 1
ATOM 836 C CA . VAL A 1 109 ? -11.787 2.502 18.900 1.00 98.50 109 VAL A CA 1
ATOM 837 C C . VAL A 1 109 ? -11.150 3.848 18.570 1.00 98.50 109 VAL A C 1
ATOM 839 O O . VAL A 1 109 ? -11.781 4.706 17.945 1.00 98.50 109 VAL A O 1
ATOM 842 N N . LEU A 1 110 ? -9.868 3.995 18.912 1.00 98.44 110 LEU A N 1
ATOM 843 C CA . LEU A 1 110 ? -9.016 5.088 18.448 1.00 98.44 110 LEU A CA 1
ATOM 844 C C . LEU A 1 110 ? -8.170 4.610 17.265 1.00 98.44 110 LEU A C 1
ATOM 846 O O . LEU A 1 110 ? -7.305 3.751 17.409 1.00 98.44 110 LEU A O 1
ATOM 850 N N . PHE A 1 111 ? -8.389 5.187 16.088 1.00 98.50 111 PHE A N 1
ATOM 851 C CA . PHE A 1 111 ? -7.615 4.909 14.884 1.00 98.50 111 PHE A CA 1
ATOM 852 C C . PHE A 1 111 ? -6.584 6.007 14.614 1.00 98.50 111 PHE A C 1
ATOM 854 O O . PHE A 1 111 ? -6.954 7.169 14.438 1.00 98.50 111 PHE A O 1
ATOM 861 N N . ILE A 1 112 ? -5.308 5.629 14.502 1.00 98.00 112 ILE A N 1
ATOM 862 C CA . ILE A 1 112 ? -4.209 6.526 14.121 1.00 98.00 112 ILE A CA 1
ATOM 863 C C . ILE A 1 112 ? -3.626 6.056 12.782 1.00 98.00 112 ILE A C 1
ATOM 865 O O . ILE A 1 112 ? -2.898 5.060 12.714 1.00 98.00 112 ILE A O 1
ATOM 869 N N . ASP A 1 113 ? -3.943 6.777 11.702 1.00 96.38 113 ASP A N 1
ATOM 870 C CA . ASP A 1 113 ? -3.297 6.568 10.399 1.00 96.38 113 ASP A CA 1
ATOM 871 C C . ASP A 1 113 ? -1.864 7.106 10.414 1.00 96.38 113 ASP A C 1
ATOM 873 O O . ASP A 1 113 ? -1.559 8.046 11.141 1.00 96.38 113 ASP A O 1
ATOM 877 N N . GLU A 1 114 ? -0.976 6.531 9.608 1.00 95.19 114 GLU A N 1
ATOM 878 C CA . GLU A 1 114 ? 0.449 6.897 9.592 1.00 95.19 114 GLU A CA 1
ATOM 879 C C . GLU A 1 114 ? 1.086 6.965 10.996 1.00 95.19 114 GLU A C 1
ATOM 881 O O . GLU A 1 114 ? 1.859 7.873 11.291 1.00 95.19 114 GLU A O 1
ATOM 886 N N . ILE A 1 115 ? 0.782 5.997 11.870 1.00 97.00 115 ILE A N 1
ATOM 887 C CA . ILE A 1 115 ? 1.224 6.009 13.280 1.00 97.00 115 ILE A CA 1
ATOM 888 C C . ILE A 1 115 ? 2.751 6.121 13.443 1.00 97.00 115 ILE A C 1
ATOM 890 O O . ILE A 1 115 ? 3.241 6.709 14.395 1.00 97.00 115 ILE A O 1
ATOM 894 N N . HIS A 1 116 ? 3.510 5.636 12.459 1.00 94.81 116 HIS A N 1
ATOM 895 C CA . HIS A 1 116 ? 4.970 5.751 12.384 1.00 94.81 116 HIS A CA 1
ATOM 896 C C . HIS A 1 116 ? 5.494 7.190 12.217 1.00 94.81 116 HIS A C 1
ATOM 898 O O . HIS A 1 116 ? 6.702 7.399 12.204 1.00 94.81 116 HIS A O 1
ATOM 904 N N . ARG A 1 117 ? 4.609 8.172 12.013 1.00 94.75 117 ARG A N 1
ATOM 905 C CA . ARG A 1 117 ? 4.945 9.599 11.918 1.00 94.75 117 ARG A CA 1
ATOM 906 C C . ARG A 1 117 ? 4.631 10.369 13.200 1.00 94.75 117 ARG A C 1
ATOM 908 O O . ARG A 1 117 ? 4.677 11.596 13.178 1.00 94.75 117 ARG A O 1
ATOM 915 N N . LEU A 1 118 ? 4.283 9.677 14.286 1.00 95.50 118 LEU A N 1
ATOM 916 C CA . LEU A 1 118 ? 4.211 10.299 15.602 1.00 95.50 118 LEU A CA 1
ATOM 917 C C . LEU A 1 118 ? 5.581 10.862 15.992 1.00 95.50 118 LEU A C 1
ATOM 919 O O . LEU A 1 118 ? 6.627 10.302 15.669 1.00 95.50 118 LEU A O 1
ATOM 923 N N . ASN A 1 119 ? 5.566 11.989 16.696 1.00 92.50 119 ASN A N 1
ATOM 924 C CA . ASN A 1 119 ? 6.767 12.504 17.338 1.00 92.50 119 ASN A CA 1
ATOM 925 C C . ASN A 1 119 ? 7.221 11.500 18.420 1.00 92.50 119 ASN A C 1
ATOM 927 O O . ASN A 1 119 ? 6.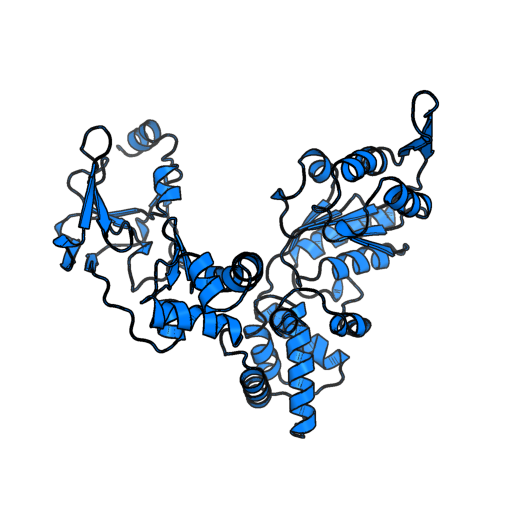364 11.088 19.203 1.00 92.50 119 ASN A O 1
ATOM 931 N N . PRO A 1 120 ? 8.520 11.152 18.529 1.00 91.75 120 PRO A N 1
ATOM 932 C CA . PRO A 1 120 ? 9.023 10.249 19.568 1.00 91.75 120 PRO A CA 1
ATOM 933 C C . PRO A 1 120 ? 8.532 10.571 20.987 1.00 91.75 120 PRO A C 1
ATOM 935 O O . PRO A 1 120 ? 8.172 9.667 21.730 1.00 91.75 120 PRO A O 1
ATOM 938 N N . VAL A 1 121 ? 8.421 11.857 21.341 1.00 90.50 121 VAL A N 1
ATOM 939 C CA . VAL A 1 121 ? 7.911 12.280 22.660 1.00 90.50 121 VAL A CA 1
ATOM 940 C C . VAL A 1 121 ? 6.438 11.902 22.846 1.00 90.50 121 VAL A C 1
ATOM 942 O O . VAL A 1 121 ? 6.021 11.488 23.920 1.00 90.50 121 VAL A O 1
ATOM 945 N N . VAL A 1 122 ? 5.630 12.047 21.796 1.00 93.81 122 VAL A N 1
ATOM 946 C CA . VAL A 1 122 ? 4.210 11.669 21.813 1.00 93.81 122 VAL A CA 1
ATOM 947 C C . VAL A 1 122 ? 4.061 10.147 21.823 1.00 93.81 122 VAL A C 1
ATOM 949 O O . VAL A 1 122 ? 3.171 9.624 22.487 1.00 93.81 122 VAL A O 1
ATOM 952 N N . GLU A 1 123 ? 4.933 9.443 21.103 1.00 94.50 123 GLU A N 1
ATOM 953 C CA . GLU A 1 123 ? 4.981 7.983 21.071 1.00 94.50 123 GLU A CA 1
ATOM 954 C C . GLU A 1 123 ? 5.267 7.395 22.460 1.00 94.50 123 GLU A C 1
ATOM 956 O O . GLU A 1 123 ? 4.559 6.489 22.886 1.00 94.50 123 GLU A O 1
ATOM 961 N N . GLU A 1 124 ? 6.223 7.952 23.207 1.00 91.44 124 GLU A N 1
ATOM 962 C CA . GLU A 1 124 ? 6.529 7.505 24.574 1.00 91.44 124 GLU A CA 1
ATOM 963 C C . GLU A 1 124 ? 5.350 7.677 25.539 1.00 91.44 124 GLU A C 1
ATOM 965 O O . GLU A 1 124 ? 5.081 6.801 26.359 1.00 91.44 124 GLU A O 1
ATOM 970 N N . ILE A 1 125 ? 4.599 8.772 25.402 1.00 92.00 125 ILE A N 1
ATOM 971 C CA . ILE A 1 125 ? 3.400 9.045 26.209 1.00 92.00 125 ILE A CA 1
ATOM 972 C C . ILE A 1 125 ? 2.265 8.059 25.894 1.00 92.00 125 ILE A C 1
ATOM 974 O O . ILE A 1 125 ? 1.400 7.817 26.734 1.00 92.00 125 ILE A O 1
ATOM 978 N N . LEU A 1 126 ? 2.259 7.469 24.697 1.00 95.38 126 LEU A N 1
ATOM 979 C CA . LEU A 1 126 ? 1.254 6.490 24.296 1.00 95.38 126 LEU A CA 1
ATOM 980 C C . LEU A 1 126 ? 1.464 5.123 24.970 1.00 95.38 126 LEU A C 1
ATOM 982 O O . LEU A 1 126 ? 0.504 4.366 25.087 1.00 95.38 126 LEU A O 1
ATOM 986 N N . TYR A 1 127 ? 2.678 4.795 25.431 1.00 95.12 127 TYR A N 1
ATOM 987 C CA . TYR A 1 127 ? 2.975 3.467 25.982 1.00 95.12 127 TYR A CA 1
ATOM 988 C C . TYR A 1 127 ? 2.155 3.124 27.233 1.00 95.12 127 TYR A C 1
ATOM 990 O O . TYR A 1 127 ? 1.477 2.094 27.195 1.00 95.12 127 TYR A O 1
ATOM 998 N N . PRO A 1 128 ? 2.114 3.964 28.290 1.00 95.19 128 PRO A N 1
ATOM 999 C CA . PRO A 1 128 ? 1.315 3.656 29.477 1.00 95.19 128 PRO A CA 1
ATOM 1000 C C . PRO A 1 128 ? -0.188 3.646 29.168 1.00 95.19 128 PRO A C 1
ATOM 1002 O O . PRO A 1 128 ? -0.946 2.885 29.766 1.00 95.19 128 PRO A O 1
ATOM 1005 N N . ALA A 1 129 ? -0.625 4.435 28.179 1.00 96.25 129 ALA A N 1
ATOM 1006 C CA . ALA A 1 129 ? -2.020 4.464 27.754 1.00 96.25 129 ALA A CA 1
ATOM 1007 C C . ALA A 1 129 ? -2.452 3.150 27.085 1.00 96.25 129 ALA A C 1
ATOM 1009 O O . ALA A 1 129 ? -3.614 2.770 27.199 1.00 96.25 129 ALA A O 1
ATOM 1010 N N . MET A 1 130 ? -1.531 2.462 26.402 1.00 97.31 130 MET A N 1
ATOM 1011 C CA . MET A 1 130 ? -1.774 1.153 25.790 1.00 97.31 130 MET A CA 1
ATOM 1012 C C . MET A 1 130 ? -1.663 -0.008 26.787 1.00 97.31 130 MET A C 1
ATOM 1014 O O . MET A 1 130 ? -2.370 -1.001 26.654 1.00 97.31 130 MET A O 1
ATOM 1018 N N . GLU A 1 131 ? -0.747 0.079 27.752 1.00 95.94 131 GLU A N 1
ATOM 1019 C CA . GLU A 1 131 ? -0.458 -1.025 28.679 1.00 95.94 131 GLU A CA 1
ATOM 1020 C C . GLU A 1 131 ? -1.387 -1.022 29.891 1.00 95.94 131 GLU A C 1
ATOM 1022 O O . GLU A 1 131 ? -2.003 -2.039 30.209 1.00 95.94 131 GLU A O 1
ATOM 1027 N N . ASP A 1 132 ? -1.517 0.141 30.527 1.00 96.00 132 ASP A N 1
ATOM 1028 C CA . ASP A 1 132 ? -2.156 0.284 31.834 1.00 96.00 132 ASP A CA 1
ATOM 1029 C C . ASP A 1 132 ? -3.422 1.152 31.782 1.00 96.00 132 ASP A C 1
ATOM 1031 O O . ASP A 1 132 ? -4.092 1.327 32.798 1.00 96.00 132 ASP A O 1
ATOM 1035 N N . PHE A 1 133 ? -3.773 1.693 30.607 1.00 96.88 133 PHE A N 1
ATOM 1036 C CA . PHE A 1 133 ? -4.848 2.680 30.432 1.00 96.88 133 PHE A CA 1
ATOM 1037 C C . PHE A 1 133 ? -4.663 3.909 31.332 1.00 96.88 133 PHE A C 1
ATOM 1039 O O . PHE A 1 133 ? -5.617 4.448 31.892 1.00 96.88 133 PHE A O 1
ATOM 1046 N N . GLN A 1 134 ? -3.418 4.369 31.456 1.00 95.81 134 GLN A N 1
ATOM 1047 C CA . GLN A 1 134 ? -3.060 5.562 32.219 1.00 95.81 134 GLN A CA 1
ATOM 1048 C C . GLN A 1 134 ? -2.279 6.544 31.359 1.00 95.81 134 GLN A C 1
ATOM 1050 O O . GLN A 1 134 ? -1.557 6.164 30.440 1.00 95.81 134 GLN A O 1
ATOM 1055 N N . LEU A 1 135 ? -2.412 7.828 31.668 1.00 93.19 135 LEU A N 1
ATOM 1056 C CA . LEU A 1 135 ? -1.673 8.890 31.007 1.00 93.19 135 LEU A CA 1
ATOM 1057 C C . LEU A 1 135 ? -0.898 9.711 32.033 1.00 93.19 135 LEU A C 1
ATOM 1059 O O . LEU A 1 135 ? -1.491 10.324 32.922 1.00 93.19 135 LEU A O 1
ATOM 1063 N N . ASP A 1 136 ? 0.418 9.767 31.860 1.00 87.75 136 ASP A N 1
ATOM 1064 C CA . ASP A 1 136 ? 1.313 10.564 32.693 1.00 87.75 136 ASP A CA 1
ATOM 1065 C C . ASP A 1 136 ? 1.644 11.876 31.961 1.00 87.75 136 ASP A C 1
ATOM 1067 O O . ASP A 1 136 ? 2.334 11.881 30.939 1.00 87.75 136 ASP A O 1
ATOM 1071 N N . LEU A 1 137 ? 1.139 13.007 32.466 1.00 83.75 137 LEU A N 1
ATOM 1072 C CA . LEU A 1 137 ? 1.366 14.332 31.881 1.00 83.75 137 LEU A CA 1
ATOM 1073 C C . LEU A 1 137 ? 2.100 15.252 32.848 1.00 83.75 137 LEU A C 1
ATOM 1075 O O . LEU A 1 137 ? 1.687 15.443 33.990 1.00 83.75 137 LEU A O 1
ATOM 1079 N N . ILE A 1 138 ? 3.142 15.914 32.355 1.00 83.25 138 ILE A N 1
ATOM 1080 C CA . ILE A 1 138 ? 3.797 17.004 33.076 1.00 83.25 138 ILE A CA 1
ATOM 1081 C C . ILE A 1 138 ? 3.034 18.298 32.778 1.00 83.25 138 ILE A C 1
ATOM 1083 O O . ILE A 1 138 ? 2.929 18.716 31.626 1.00 83.25 138 ILE A O 1
ATOM 1087 N N . ILE A 1 139 ? 2.491 18.928 33.819 1.00 81.44 139 ILE A N 1
ATOM 1088 C CA . ILE A 1 139 ? 1.762 20.196 33.726 1.00 81.44 139 ILE A CA 1
ATOM 1089 C C . ILE A 1 139 ? 2.602 21.305 34.365 1.00 81.44 139 ILE A C 1
ATOM 1091 O O . ILE A 1 139 ? 2.983 21.208 35.535 1.00 81.44 139 ILE A O 1
ATOM 1095 N N . GLY A 1 140 ? 2.828 22.382 33.609 1.00 76.81 140 GLY A N 1
ATOM 1096 C CA . GLY A 1 140 ? 3.644 23.534 34.010 1.00 76.81 140 GLY A CA 1
ATOM 1097 C C . GLY A 1 140 ? 5.061 23.497 33.429 1.00 76.81 140 GLY A C 1
ATOM 1098 O O . GLY A 1 140 ? 5.474 22.501 32.842 1.00 76.81 140 GLY A O 1
ATOM 1099 N N . GLU A 1 141 ? 5.803 24.594 33.590 1.00 78.94 141 GLU A N 1
ATOM 1100 C CA . GLU A 1 141 ? 7.187 24.736 33.118 1.00 78.94 141 GLU A CA 1
ATOM 1101 C C . GLU A 1 141 ? 8.152 24.982 34.288 1.00 78.94 141 GLU A C 1
ATOM 1103 O O . GLU A 1 141 ? 7.795 25.582 35.306 1.00 78.94 141 GLU A O 1
ATOM 1108 N N . GLY A 1 142 ? 9.401 24.534 34.133 1.00 80.06 142 GLY A N 1
ATOM 1109 C CA . GLY A 1 142 ? 10.467 24.767 35.108 1.00 80.06 142 GLY A CA 1
ATOM 1110 C C . GLY A 1 142 ? 10.336 23.944 36.402 1.00 80.06 142 GLY A C 1
ATOM 1111 O O . GLY A 1 142 ? 9.668 22.913 36.423 1.00 80.06 142 GLY A O 1
ATOM 1112 N N . PRO A 1 143 ? 10.972 24.380 37.506 1.00 82.19 143 PRO A N 1
ATOM 1113 C CA . PRO A 1 143 ? 11.018 23.635 38.772 1.00 82.19 143 PRO A CA 1
ATOM 1114 C C . PRO A 1 143 ? 9.654 23.406 39.443 1.00 82.19 143 PRO A C 1
ATOM 1116 O O . PRO A 1 143 ? 9.556 22.601 40.364 1.00 82.19 143 PRO A O 1
ATOM 1119 N N . ALA A 1 144 ? 8.617 24.130 39.012 1.00 84.62 144 ALA A N 1
ATOM 1120 C CA . ALA A 1 144 ? 7.252 24.013 39.521 1.00 84.62 144 ALA A CA 1
ATOM 1121 C C . ALA A 1 144 ? 6.382 23.036 38.707 1.00 84.62 144 ALA A C 1
ATOM 1123 O O . ALA A 1 144 ? 5.206 22.850 39.031 1.00 84.62 144 ALA A O 1
ATOM 1124 N N . ALA A 1 145 ? 6.928 22.436 37.643 1.00 86.25 145 ALA A N 1
ATOM 1125 C CA . ALA A 1 145 ? 6.218 21.449 36.848 1.00 86.25 145 ALA A CA 1
ATOM 1126 C C . ALA A 1 145 ? 5.875 20.222 37.705 1.00 86.25 145 ALA A C 1
ATOM 1128 O O . ALA A 1 145 ? 6.722 19.681 38.418 1.00 86.25 145 ALA A O 1
ATOM 1129 N N . ARG A 1 146 ? 4.620 19.775 37.632 1.00 84.06 146 ARG A N 1
ATOM 1130 C CA . ARG A 1 146 ? 4.127 18.612 38.380 1.00 84.06 146 ARG A CA 1
ATOM 1131 C C . ARG A 1 146 ? 3.652 17.532 37.423 1.00 84.06 146 ARG A C 1
ATOM 1133 O O . ARG A 1 146 ? 3.003 17.837 36.424 1.00 84.06 146 ARG A O 1
ATOM 1140 N N . SER A 1 147 ? 3.949 16.278 37.747 1.00 82.75 147 SER A N 1
ATOM 1141 C CA . SER A 1 147 ? 3.399 15.135 37.020 1.00 82.75 147 SER A CA 1
ATOM 1142 C C . SER A 1 147 ? 1.991 14.829 37.528 1.00 82.75 147 SER A C 1
ATOM 1144 O O . SER A 1 147 ? 1.768 14.752 38.738 1.00 82.75 147 SER A O 1
ATOM 1146 N N . VAL A 1 148 ? 1.040 14.696 36.610 1.00 87.38 148 VAL A N 1
ATOM 1147 C CA . VAL A 1 148 ? -0.348 14.324 36.875 1.00 87.38 148 VAL A CA 1
ATOM 1148 C C . VAL A 1 148 ? -0.635 13.025 36.143 1.00 87.38 148 VAL A C 1
ATOM 1150 O O . VAL A 1 148 ? -0.439 12.940 34.932 1.00 87.38 148 VAL A O 1
ATOM 1153 N N . LYS A 1 149 ? -1.120 12.037 36.896 1.00 90.31 149 LYS A N 1
ATOM 1154 C CA . LYS A 1 149 ? -1.623 10.777 36.354 1.00 90.31 149 LYS A CA 1
ATOM 1155 C C . LYS A 1 149 ? -3.117 10.887 36.100 1.00 90.31 149 LYS A C 1
ATOM 1157 O O . LYS A 1 149 ? -3.848 11.364 36.968 1.00 90.31 149 LYS A O 1
ATOM 1162 N N . ILE A 1 150 ? -3.552 10.463 34.923 1.00 92.81 150 ILE A N 1
ATOM 1163 C CA . ILE A 1 150 ? -4.954 10.467 34.511 1.00 92.81 150 ILE A CA 1
ATOM 1164 C C . ILE A 1 150 ? -5.332 9.041 34.119 1.00 92.81 150 ILE A C 1
ATOM 1166 O O . ILE A 1 150 ? -4.709 8.469 33.227 1.00 92.81 150 ILE A O 1
ATOM 1170 N N . ASP A 1 151 ? -6.352 8.484 34.769 1.00 95.94 151 ASP A N 1
ATOM 1171 C CA . ASP A 1 151 ? -6.925 7.197 34.374 1.00 95.94 151 ASP A CA 1
ATOM 1172 C C . ASP A 1 151 ? -7.765 7.370 33.099 1.00 95.94 151 ASP A C 1
ATOM 1174 O O . ASP A 1 151 ? -8.544 8.320 32.973 1.00 95.94 151 ASP A O 1
ATOM 1178 N N . LEU A 1 152 ? -7.594 6.459 32.144 1.00 97.31 152 LEU A N 1
ATOM 1179 C CA . LEU A 1 152 ? -8.308 6.445 30.870 1.00 97.31 152 LEU A CA 1
ATOM 1180 C C . LEU A 1 152 ? -9.389 5.359 30.875 1.00 97.31 152 LEU A C 1
ATOM 1182 O O . LEU A 1 152 ? -9.271 4.336 31.551 1.00 97.31 152 LEU A O 1
ATOM 1186 N N . ALA A 1 153 ? -10.433 5.556 30.067 1.00 97.12 153 ALA A N 1
ATOM 1187 C CA . ALA A 1 153 ? -11.349 4.469 29.732 1.00 97.12 153 ALA A CA 1
ATOM 1188 C C . ALA A 1 153 ? -10.588 3.376 28.967 1.00 97.12 153 ALA A C 1
ATOM 1190 O O . ALA A 1 153 ? -9.674 3.682 28.193 1.00 97.12 153 ALA A O 1
ATOM 1191 N N . LYS A 1 154 ? -10.957 2.103 29.141 1.00 97.75 154 LYS A N 1
ATOM 1192 C CA . LYS A 1 154 ? -10.287 1.034 28.394 1.00 97.75 154 LYS A CA 1
ATOM 1193 C C . LYS A 1 154 ? -10.702 1.121 26.938 1.00 97.75 154 LYS A C 1
ATOM 1195 O O . LYS A 1 154 ? -11.889 1.084 26.638 1.00 97.75 154 LYS A O 1
ATOM 1200 N N . PHE A 1 155 ? -9.751 1.199 26.022 1.00 98.12 155 PHE A N 1
ATOM 1201 C CA . PHE A 1 155 ? -10.027 1.431 24.604 1.00 98.12 155 PHE A CA 1
ATOM 1202 C C . PHE A 1 155 ? -9.226 0.479 23.717 1.00 98.12 155 PHE A C 1
ATOM 1204 O O . PHE A 1 155 ? -8.299 -0.193 24.164 1.00 98.12 155 PHE A O 1
ATOM 1211 N N . THR A 1 156 ? -9.560 0.438 22.431 1.00 98.56 156 THR A N 1
ATOM 1212 C CA . THR A 1 156 ? -8.775 -0.272 21.420 1.00 98.56 156 THR A CA 1
ATOM 1213 C C . THR A 1 156 ? -8.046 0.735 20.537 1.00 98.56 156 THR A C 1
ATOM 1215 O O . THR A 1 156 ? -8.669 1.452 19.750 1.00 98.56 156 THR A O 1
ATOM 1218 N N . LEU A 1 157 ? -6.714 0.759 20.600 1.00 98.56 157 LEU A N 1
ATOM 1219 C CA . LEU A 1 157 ? -5.893 1.446 19.611 1.00 98.56 157 LEU A CA 1
ATOM 1220 C C . LEU A 1 157 ? -5.789 0.617 18.325 1.00 98.56 157 LEU A C 1
ATOM 1222 O O . LEU A 1 157 ? -5.381 -0.545 18.350 1.00 98.56 157 LEU A O 1
ATOM 1226 N N . ILE A 1 158 ? -6.082 1.237 17.184 1.00 98.69 158 ILE A N 1
ATOM 1227 C CA . ILE A 1 158 ? -5.781 0.697 15.860 1.00 98.69 158 ILE A CA 1
ATOM 1228 C C . ILE A 1 158 ? -4.760 1.605 15.168 1.00 98.69 158 ILE A C 1
ATOM 1230 O O . ILE A 1 158 ? -5.087 2.708 14.729 1.00 98.69 158 ILE A O 1
ATOM 1234 N N . GLY A 1 159 ? -3.525 1.128 15.029 1.00 98.06 159 GLY A N 1
ATOM 1235 C CA . GLY A 1 159 ? -2.472 1.813 14.281 1.00 98.06 159 GLY A CA 1
ATOM 1236 C C . GLY A 1 159 ? -2.449 1.380 12.816 1.00 98.06 159 GLY A C 1
ATOM 1237 O O . GLY A 1 159 ? -2.596 0.197 12.515 1.00 98.06 159 GLY A O 1
ATOM 1238 N N . ALA A 1 160 ? -2.223 2.308 11.886 1.00 97.56 160 ALA A N 1
ATOM 1239 C CA . ALA A 1 160 ? -1.980 1.982 10.481 1.00 97.56 160 ALA A CA 1
ATOM 1240 C C . ALA A 1 160 ? -0.630 2.516 9.985 1.00 97.56 160 ALA A C 1
ATOM 1242 O O . ALA A 1 160 ? -0.251 3.661 10.221 1.00 97.56 160 ALA A O 1
ATOM 1243 N N . THR A 1 161 ? 0.101 1.679 9.250 1.00 95.44 161 THR A N 1
ATOM 1244 C CA . THR A 1 161 ? 1.395 2.034 8.654 1.00 95.44 161 THR A CA 1
ATOM 1245 C C . THR A 1 161 ? 1.581 1.391 7.281 1.00 95.44 161 THR A C 1
ATOM 1247 O O . THR A 1 161 ? 0.955 0.381 6.947 1.00 95.44 161 THR A O 1
ATOM 1250 N N . THR A 1 162 ? 2.465 1.966 6.465 1.00 89.44 162 THR A N 1
ATOM 1251 C CA . THR A 1 162 ? 2.874 1.381 5.181 1.00 89.44 162 THR A CA 1
ATOM 1252 C C . THR A 1 162 ? 3.804 0.187 5.373 1.00 89.44 162 THR A C 1
ATOM 1254 O O . THR A 1 162 ? 3.705 -0.801 4.643 1.00 89.44 162 THR A O 1
ATOM 1257 N N . ARG A 1 163 ? 4.691 0.251 6.374 1.00 87.00 163 ARG A N 1
ATOM 1258 C CA . ARG A 1 163 ? 5.702 -0.769 6.674 1.00 87.00 163 ARG A CA 1
ATOM 1259 C C . ARG A 1 163 ? 5.870 -0.924 8.183 1.00 87.00 163 ARG A C 1
ATOM 1261 O O . ARG A 1 163 ? 6.027 0.063 8.894 1.00 87.00 163 ARG A O 1
ATOM 1268 N N . ALA A 1 164 ? 5.921 -2.170 8.654 1.00 84.00 164 ALA A N 1
ATOM 1269 C CA . ALA A 1 164 ? 6.111 -2.476 10.075 1.00 84.00 164 ALA A CA 1
ATOM 1270 C C . ALA A 1 164 ? 7.471 -1.997 10.612 1.00 84.00 164 ALA A C 1
ATOM 1272 O O . ALA A 1 164 ? 7.565 -1.585 11.760 1.00 84.00 164 ALA A O 1
ATOM 1273 N N . GLY A 1 165 ? 8.515 -2.016 9.774 1.00 86.94 165 GLY A N 1
ATOM 1274 C CA . GLY A 1 165 ? 9.867 -1.591 10.157 1.00 86.94 165 GLY A CA 1
ATOM 1275 C C . GLY A 1 165 ? 10.049 -0.081 10.341 1.00 86.94 165 GLY A C 1
ATOM 1276 O O . GLY A 1 165 ? 11.159 0.341 10.631 1.00 86.94 165 GLY A O 1
ATOM 1277 N N . LEU A 1 166 ? 9.000 0.723 10.132 1.00 88.69 166 LEU A N 1
ATOM 1278 C CA . LEU A 1 166 ? 9.018 2.159 10.434 1.00 88.69 166 LEU A CA 1
ATOM 1279 C C . LEU A 1 166 ? 8.635 2.457 11.887 1.00 88.69 166 LEU A C 1
ATOM 1281 O O . LEU A 1 166 ? 8.831 3.579 12.331 1.00 88.69 166 LEU A O 1
ATOM 1285 N N . LEU A 1 167 ? 8.066 1.485 12.605 1.00 92.69 167 LEU A N 1
ATOM 1286 C CA . LEU A 1 167 ? 7.738 1.634 14.019 1.00 92.69 167 LEU A CA 1
ATOM 1287 C C . LEU A 1 167 ? 8.940 1.246 14.874 1.00 92.69 167 LEU A C 1
ATOM 1289 O O . LEU A 1 167 ? 9.689 0.324 14.527 1.00 92.69 167 LEU A O 1
ATOM 1293 N N . THR A 1 168 ? 9.070 1.895 16.029 1.00 93.62 168 THR A N 1
ATOM 1294 C CA . THR A 1 168 ? 9.987 1.439 17.070 1.00 93.62 168 THR A CA 1
ATOM 1295 C C . THR A 1 168 ? 9.554 0.058 17.580 1.00 93.62 168 THR A C 1
ATOM 1297 O O . THR A 1 168 ? 8.379 -0.319 17.506 1.00 93.62 168 THR A O 1
ATOM 1300 N N . ASN A 1 169 ? 10.506 -0.736 18.081 1.00 93.12 169 ASN A N 1
ATOM 1301 C CA . ASN A 1 169 ? 10.172 -2.031 18.684 1.00 93.12 169 ASN A CA 1
ATOM 1302 C C . ASN A 1 169 ? 9.209 -1.870 19.882 1.00 93.12 169 ASN A C 1
ATOM 1304 O O . ASN A 1 169 ? 8.203 -2.574 19.883 1.00 93.12 169 ASN A O 1
ATOM 1308 N N . PRO A 1 170 ? 9.418 -0.917 20.823 1.00 94.56 170 PRO A N 1
ATOM 1309 C CA . PRO A 1 170 ? 8.491 -0.700 21.934 1.00 94.56 170 PRO A CA 1
ATOM 1310 C C . PRO A 1 170 ? 7.041 -0.465 21.500 1.00 94.56 170 PRO A C 1
ATOM 1312 O O . PRO A 1 170 ? 6.143 -1.114 22.035 1.00 94.56 170 PRO A O 1
ATOM 1315 N N . LEU A 1 171 ? 6.796 0.405 20.516 1.00 94.88 171 LEU A N 1
ATOM 1316 C CA . LEU A 1 171 ? 5.436 0.652 20.037 1.00 94.88 171 LEU A CA 1
ATOM 1317 C C . LEU A 1 171 ? 4.852 -0.579 19.338 1.00 94.88 171 LEU A C 1
ATOM 1319 O O . LEU A 1 171 ? 3.694 -0.931 19.551 1.00 94.88 171 LEU A O 1
ATOM 1323 N N . ARG A 1 172 ? 5.647 -1.242 18.490 1.00 95.06 172 ARG A N 1
ATOM 1324 C CA . ARG A 1 172 ? 5.187 -2.395 17.709 1.00 95.06 172 ARG A CA 1
ATOM 1325 C C . ARG A 1 172 ? 4.785 -3.570 18.598 1.00 95.06 172 ARG A C 1
ATOM 1327 O O . ARG A 1 172 ? 3.775 -4.206 18.314 1.00 95.06 172 ARG A O 1
ATOM 1334 N N . ASP A 1 173 ? 5.560 -3.852 19.639 1.00 94.25 173 ASP A N 1
ATOM 1335 C CA . ASP A 1 173 ? 5.377 -5.037 20.480 1.00 94.25 173 ASP A CA 1
ATOM 1336 C C . ASP A 1 173 ? 4.135 -4.922 21.395 1.00 94.25 173 ASP A C 1
ATOM 1338 O O . ASP A 1 173 ? 3.628 -5.935 21.869 1.00 94.25 173 ASP A O 1
ATOM 1342 N N . ARG A 1 174 ? 3.583 -3.710 21.569 1.00 96.31 174 ARG A N 1
ATOM 1343 C CA . ARG A 1 174 ? 2.321 -3.446 22.293 1.00 96.31 174 ARG A CA 1
ATOM 1344 C C . ARG A 1 174 ? 1.058 -3.700 21.461 1.00 96.31 174 ARG A C 1
ATOM 1346 O O . ARG A 1 174 ? -0.053 -3.623 21.980 1.00 96.31 174 ARG A O 1
ATOM 1353 N N . PHE A 1 175 ? 1.192 -3.992 20.168 1.00 97.25 175 PHE A N 1
ATOM 1354 C CA . PHE A 1 175 ? 0.060 -4.396 19.338 1.00 97.25 175 PHE A CA 1
ATOM 1355 C C . PHE A 1 175 ? -0.143 -5.910 19.403 1.00 97.25 175 PHE A C 1
ATOM 1357 O O . PHE A 1 175 ? 0.579 -6.667 18.753 1.00 97.25 175 PHE A O 1
ATOM 1364 N N . GLY A 1 176 ? -1.169 -6.347 20.138 1.00 95.38 176 GLY A N 1
ATOM 1365 C CA . GLY A 1 176 ? -1.517 -7.766 20.279 1.00 95.38 176 GLY A CA 1
ATOM 1366 C C . GLY A 1 176 ? -1.978 -8.428 18.975 1.00 95.38 176 GLY A C 1
ATOM 1367 O O . GLY A 1 176 ? -1.832 -9.639 18.810 1.00 95.38 176 GLY A O 1
ATOM 1368 N N . ILE A 1 177 ? -2.493 -7.648 18.017 1.00 96.62 177 ILE A N 1
ATOM 1369 C CA . ILE A 1 177 ? -3.035 -8.167 16.753 1.00 96.62 177 ILE A CA 1
ATOM 1370 C C . ILE A 1 177 ? -2.351 -7.488 15.550 1.00 96.62 177 ILE A C 1
ATOM 1372 O O . ILE A 1 177 ? -2.855 -6.495 15.011 1.00 96.62 177 ILE A O 1
ATOM 1376 N N . PRO A 1 178 ? -1.209 -8.008 15.064 1.00 94.94 178 PRO A N 1
ATOM 1377 C CA . PRO A 1 178 ? -0.590 -7.531 13.833 1.00 94.94 178 PRO A CA 1
ATOM 1378 C C . PRO A 1 178 ? -1.294 -8.112 12.598 1.00 94.94 178 PRO A C 1
ATOM 1380 O O . PRO A 1 178 ? -1.368 -9.325 12.404 1.00 94.94 178 PRO A O 1
ATOM 1383 N N . VAL A 1 179 ? -1.769 -7.243 11.707 1.00 96.00 179 VAL A N 1
ATOM 1384 C CA . VAL A 1 179 ? -2.469 -7.623 10.474 1.00 96.00 179 VAL A CA 1
ATOM 1385 C C . VAL A 1 179 ? -1.765 -7.024 9.264 1.00 96.00 179 VAL A C 1
ATOM 1387 O O . VAL A 1 179 ? -1.682 -5.807 9.095 1.00 96.00 179 VAL A O 1
ATOM 1390 N N . ARG A 1 180 ? -1.296 -7.898 8.372 1.00 93.56 180 ARG A N 1
ATOM 1391 C CA . ARG A 1 180 ? -0.666 -7.504 7.111 1.00 93.56 180 ARG A CA 1
ATOM 1392 C C . ARG A 1 180 ? -1.664 -7.570 5.958 1.00 93.56 180 ARG A C 1
ATOM 1394 O O . ARG A 1 180 ? -2.238 -8.621 5.697 1.00 93.56 180 ARG A O 1
ATOM 1401 N N . LEU A 1 181 ? -1.813 -6.457 5.249 1.00 92.75 181 LEU A N 1
ATOM 1402 C CA . LEU A 1 181 ? -2.604 -6.339 4.028 1.00 92.75 181 LEU A CA 1
ATOM 1403 C C . LEU A 1 181 ? -1.686 -6.444 2.812 1.00 92.75 181 LEU A C 1
ATOM 1405 O O . LEU A 1 181 ? -0.668 -5.752 2.727 1.00 92.75 181 LEU A O 1
ATOM 1409 N N . ASN A 1 182 ? -2.068 -7.296 1.867 1.00 88.62 182 ASN A N 1
ATOM 1410 C CA . ASN A 1 182 ? -1.332 -7.502 0.621 1.00 88.62 182 ASN A CA 1
ATOM 1411 C C . ASN A 1 182 ? -2.058 -6.849 -0.559 1.00 88.62 182 ASN A C 1
ATOM 1413 O O . ASN A 1 182 ? -3.217 -6.456 -0.443 1.00 88.62 182 ASN A O 1
ATOM 1417 N N . PHE A 1 183 ? -1.389 -6.726 -1.703 1.00 89.19 183 PHE A N 1
ATOM 1418 C CA . PHE A 1 183 ? -2.085 -6.341 -2.928 1.00 89.19 183 PHE A CA 1
ATOM 1419 C C . PHE A 1 183 ? -3.162 -7.366 -3.280 1.00 89.19 183 PHE A C 1
ATOM 1421 O O . PHE A 1 183 ? -3.011 -8.557 -3.014 1.00 89.19 183 PHE A O 1
ATOM 1428 N N . TYR A 1 184 ? -4.243 -6.866 -3.860 1.00 93.50 184 TYR A N 1
ATOM 1429 C CA . TYR A 1 184 ? -5.375 -7.668 -4.288 1.00 93.50 184 TYR A CA 1
ATOM 1430 C C . TYR A 1 184 ? -5.034 -8.328 -5.621 1.00 93.50 184 TYR A C 1
ATOM 1432 O O . TYR A 1 184 ? -4.369 -7.730 -6.473 1.00 93.50 184 TYR A O 1
ATOM 1440 N N . SER A 1 185 ? -5.510 -9.551 -5.803 1.00 92.50 185 SER A N 1
ATOM 1441 C CA . SER A 1 185 ? -5.528 -10.208 -7.104 1.00 92.50 185 SER A CA 1
ATOM 1442 C C . SER A 1 185 ? -6.480 -9.492 -8.065 1.00 92.50 185 SER A C 1
ATOM 1444 O O . SER A 1 185 ? -7.398 -8.782 -7.648 1.00 92.50 185 SER A O 1
ATOM 1446 N N . GLU A 1 186 ? -6.284 -9.698 -9.368 1.00 92.94 186 GLU A N 1
ATOM 1447 C CA . GLU A 1 186 ? -7.173 -9.139 -10.396 1.00 92.94 186 GLU A CA 1
ATOM 1448 C C . GLU A 1 186 ? -8.624 -9.584 -10.188 1.00 92.94 186 GLU A C 1
ATOM 1450 O O . GLU A 1 186 ? -9.529 -8.763 -10.282 1.00 92.94 186 GLU A O 1
ATOM 1455 N N . ARG A 1 187 ? -8.836 -10.846 -9.793 1.00 94.62 187 ARG A N 1
ATOM 1456 C CA . ARG A 1 187 ? -10.164 -11.388 -9.483 1.00 94.62 187 ARG A CA 1
ATOM 1457 C C . ARG A 1 187 ? -10.812 -10.708 -8.275 1.00 94.62 187 ARG A C 1
ATOM 1459 O O . ARG A 1 187 ? -11.977 -10.338 -8.336 1.00 94.62 187 ARG A O 1
ATOM 1466 N N . GLU A 1 188 ? -10.071 -10.510 -7.183 1.00 95.19 188 GLU A N 1
ATOM 1467 C CA . GLU A 1 188 ? -10.607 -9.783 -6.021 1.00 95.19 188 GLU A CA 1
ATOM 1468 C C . GLU A 1 188 ? -10.932 -8.325 -6.381 1.00 95.19 188 GLU A C 1
ATOM 1470 O O . GLU A 1 188 ? -11.901 -7.761 -5.878 1.00 95.19 188 GLU A O 1
ATOM 1475 N N . LEU A 1 189 ? -10.140 -7.694 -7.254 1.00 96.19 189 LEU A N 1
ATOM 1476 C CA . LEU A 1 189 ? -10.424 -6.342 -7.731 1.00 96.19 189 LEU A CA 1
ATOM 1477 C C . LEU A 1 189 ? -11.630 -6.280 -8.667 1.00 96.19 189 LEU A C 1
ATOM 1479 O O . LEU A 1 189 ? -12.371 -5.304 -8.607 1.00 96.19 189 LEU A O 1
ATOM 1483 N N . GLU A 1 190 ? -11.846 -7.295 -9.498 1.00 96.75 190 GLU A N 1
ATOM 1484 C CA . GLU A 1 190 ? -13.038 -7.417 -10.339 1.00 96.75 190 GLU A CA 1
ATOM 1485 C C . GLU A 1 190 ? -14.299 -7.405 -9.470 1.00 96.75 190 GLU A C 1
ATOM 1487 O O . GLU A 1 190 ? -15.159 -6.546 -9.654 1.00 96.75 190 GLU A O 1
ATOM 1492 N N . GLU A 1 191 ? -14.335 -8.222 -8.413 1.00 95.56 191 GLU A N 1
ATOM 1493 C CA . GLU A 1 191 ? -15.428 -8.226 -7.431 1.00 95.56 191 GLU A CA 1
ATOM 1494 C C . GLU A 1 191 ? -15.608 -6.854 -6.746 1.00 95.56 191 GLU A C 1
ATOM 1496 O O . GLU A 1 191 ? -16.736 -6.402 -6.503 1.00 95.56 191 GLU A O 1
ATOM 1501 N N . VAL A 1 192 ? -14.505 -6.156 -6.430 1.00 94.94 192 VAL A N 1
ATOM 1502 C CA . VAL A 1 192 ? -14.546 -4.792 -5.865 1.00 94.94 192 VAL A CA 1
ATOM 1503 C C . VAL A 1 192 ? -15.197 -3.815 -6.842 1.00 94.94 192 VAL A C 1
ATOM 1505 O O . VAL A 1 192 ? -16.037 -3.008 -6.429 1.00 94.94 192 VAL A O 1
ATOM 1508 N N . VAL A 1 193 ? -14.828 -3.883 -8.122 1.00 96.00 193 VAL A N 1
ATOM 1509 C CA . VAL A 1 193 ? -15.365 -3.024 -9.181 1.00 96.00 193 VAL A CA 1
ATOM 1510 C C . VAL A 1 193 ? -16.847 -3.331 -9.402 1.00 96.00 193 VAL A C 1
ATOM 1512 O O . VAL A 1 193 ? -17.657 -2.407 -9.366 1.00 96.00 193 VAL A O 1
ATOM 1515 N N . GLU A 1 194 ? -17.236 -4.603 -9.508 1.00 95.00 194 GLU A N 1
ATOM 1516 C CA . GLU A 1 194 ? -18.633 -5.055 -9.625 1.00 95.00 194 GLU A CA 1
ATOM 1517 C C . GLU A 1 194 ? -19.515 -4.582 -8.477 1.00 95.00 194 GLU A C 1
ATOM 1519 O O . GLU A 1 194 ? -20.610 -4.045 -8.682 1.00 95.00 194 GLU A O 1
ATOM 1524 N N . ARG A 1 195 ? -19.041 -4.737 -7.238 1.00 93.19 195 ARG A N 1
ATOM 1525 C CA . ARG A 1 195 ? -19.735 -4.185 -6.074 1.00 93.19 195 ARG A CA 1
ATOM 1526 C C . ARG A 1 195 ? -19.851 -2.665 -6.184 1.00 93.19 195 ARG A C 1
ATOM 1528 O O . ARG A 1 195 ? -20.922 -2.129 -5.910 1.00 93.19 195 ARG A O 1
ATOM 1535 N N . GLY A 1 196 ? -18.782 -1.982 -6.588 1.00 92.88 196 GLY A N 1
ATOM 1536 C CA . GLY A 1 196 ? -18.781 -0.536 -6.786 1.00 92.88 196 GLY A CA 1
ATOM 1537 C C . GLY A 1 196 ? -19.819 -0.075 -7.810 1.00 92.88 196 GLY A C 1
ATOM 1538 O O . GLY A 1 196 ? -20.572 0.855 -7.531 1.00 92.88 196 GLY A O 1
ATOM 1539 N N . ALA A 1 197 ? -19.920 -0.750 -8.956 1.00 93.25 197 ALA A N 1
ATOM 1540 C CA . ALA A 1 197 ? -20.881 -0.404 -10.002 1.00 93.25 197 ALA A CA 1
ATOM 1541 C C . ALA A 1 197 ? -22.325 -0.607 -9.539 1.00 93.25 197 ALA A C 1
ATOM 1543 O O . ALA A 1 197 ? -23.161 0.264 -9.769 1.00 93.25 197 ALA A O 1
ATOM 1544 N N . ARG A 1 198 ? -22.599 -1.691 -8.795 1.00 92.06 198 ARG A N 1
ATOM 1545 C CA . ARG A 1 198 ? -23.912 -1.921 -8.171 1.00 92.06 198 ARG A CA 1
ATOM 1546 C C . ARG A 1 198 ? -24.295 -0.803 -7.207 1.00 92.06 198 ARG A C 1
ATOM 1548 O O . ARG A 1 198 ? -25.417 -0.316 -7.264 1.00 92.06 198 ARG A O 1
ATOM 1555 N N . VAL A 1 199 ? -23.368 -0.373 -6.349 1.00 90.12 199 VAL A N 1
ATOM 1556 C CA . VAL A 1 199 ? -23.606 0.736 -5.407 1.00 90.12 199 VAL A CA 1
ATOM 1557 C C . VAL A 1 199 ? -23.857 2.058 -6.141 1.00 90.12 199 VAL A C 1
ATOM 1559 O O . VAL A 1 199 ? -24.651 2.870 -5.678 1.00 90.12 199 VAL A O 1
ATOM 1562 N N . LEU A 1 200 ? -23.201 2.276 -7.282 1.00 89.12 200 LEU A N 1
ATOM 1563 C CA . LEU A 1 200 ? -23.381 3.473 -8.108 1.00 89.12 200 LEU A CA 1
ATOM 1564 C C . LEU A 1 200 ? -24.586 3.394 -9.061 1.00 89.12 200 LEU A C 1
ATOM 1566 O O . LEU A 1 200 ? -24.870 4.384 -9.731 1.00 89.12 200 LEU A O 1
ATOM 1570 N N . GLY A 1 201 ? -25.275 2.251 -9.138 1.00 88.88 201 GLY A N 1
ATOM 1571 C CA . GLY A 1 201 ? -26.421 2.050 -10.027 1.00 88.88 201 GLY A CA 1
ATOM 1572 C C . GLY A 1 201 ? -26.062 2.005 -11.516 1.00 88.88 201 GLY A C 1
ATOM 1573 O O . GLY A 1 201 ? -26.857 2.440 -12.342 1.00 88.88 201 GLY A O 1
ATOM 1574 N N . ILE A 1 202 ? -24.869 1.516 -11.867 1.00 89.31 202 ILE A N 1
ATOM 1575 C CA . ILE A 1 202 ? -24.377 1.476 -13.252 1.00 89.31 202 ILE A CA 1
ATOM 1576 C C . ILE A 1 202 ? -24.460 0.044 -13.783 1.00 89.31 202 ILE A C 1
ATOM 1578 O O . ILE A 1 202 ? -23.994 -0.887 -13.123 1.00 89.31 202 ILE A O 1
ATOM 1582 N N . GLY A 1 203 ? -25.004 -0.137 -14.989 1.00 93.75 203 GLY A N 1
ATOM 1583 C CA . GLY A 1 203 ? -24.914 -1.412 -15.700 1.00 93.75 203 GLY A CA 1
ATOM 1584 C C . GLY A 1 203 ? -23.459 -1.730 -16.048 1.00 93.75 203 GLY A C 1
ATOM 1585 O O . GLY A 1 203 ? -22.744 -0.877 -16.568 1.00 93.75 203 GLY A O 1
ATOM 1586 N N . MET A 1 204 ? -22.999 -2.944 -15.760 1.00 96.50 204 MET A N 1
ATOM 1587 C CA . MET A 1 204 ? -21.622 -3.356 -16.036 1.00 96.50 204 MET A CA 1
ATOM 1588 C C . MET A 1 204 ? -21.557 -4.850 -16.320 1.00 96.50 204 MET A C 1
ATOM 1590 O O . MET A 1 204 ? -22.233 -5.640 -15.660 1.00 96.50 204 MET A O 1
ATOM 1594 N N . THR A 1 205 ? -20.740 -5.224 -17.297 1.00 96.62 205 THR A N 1
ATOM 1595 C CA . THR A 1 205 ? -20.442 -6.619 -17.619 1.00 96.62 205 THR A CA 1
ATOM 1596 C C . THR A 1 205 ? -19.162 -7.068 -16.904 1.00 96.62 205 THR A C 1
ATOM 1598 O O . THR A 1 205 ? -18.326 -6.242 -16.524 1.00 96.62 205 THR A O 1
ATOM 1601 N N . ALA A 1 206 ? -18.982 -8.380 -16.731 1.00 95.38 206 ALA A N 1
ATOM 1602 C CA . ALA A 1 206 ? -17.804 -8.939 -16.058 1.00 95.38 206 ALA A CA 1
ATOM 1603 C C . ALA A 1 206 ? -16.491 -8.564 -16.775 1.00 95.38 206 ALA A C 1
ATOM 1605 O O . ALA A 1 206 ? -15.505 -8.188 -16.149 1.00 95.38 206 ALA A O 1
ATOM 1606 N N . ASP A 1 207 ? -16.482 -8.563 -18.111 1.00 96.50 207 ASP A N 1
ATOM 1607 C CA . ASP A 1 207 ? -15.315 -8.163 -18.900 1.00 96.50 207 ASP A CA 1
ATOM 1608 C C . ASP A 1 207 ? -15.008 -6.656 -18.803 1.00 96.50 207 ASP A C 1
ATOM 1610 O O . ASP A 1 207 ? -13.833 -6.284 -18.832 1.00 96.50 207 ASP A O 1
ATOM 1614 N N . GLY A 1 208 ? -16.020 -5.798 -18.618 1.00 96.81 208 GLY A N 1
ATOM 1615 C CA . GLY A 1 208 ? -15.831 -4.378 -18.300 1.00 96.81 208 GLY A CA 1
ATOM 1616 C C . GLY A 1 208 ? -15.241 -4.162 -16.903 1.00 96.81 208 GLY A C 1
ATOM 1617 O O . GLY A 1 208 ? -14.319 -3.361 -16.728 1.00 96.81 208 GLY A O 1
ATOM 1618 N N . ALA A 1 209 ? -15.708 -4.928 -15.914 1.00 97.50 209 ALA A N 1
ATOM 1619 C CA . ALA A 1 209 ? -15.166 -4.911 -14.556 1.00 97.50 209 ALA A CA 1
ATOM 1620 C C . ALA A 1 209 ? -13.697 -5.363 -14.524 1.00 97.50 209 ALA A C 1
ATOM 1622 O O . ALA A 1 209 ? -12.842 -4.691 -13.937 1.00 97.50 209 ALA A O 1
ATOM 1623 N N . ASN A 1 210 ? -13.399 -6.464 -15.218 1.00 97.44 210 ASN A N 1
ATOM 1624 C CA . ASN A 1 210 ? -12.062 -7.024 -15.370 1.00 97.44 210 ASN A CA 1
ATOM 1625 C C . ASN A 1 210 ? -11.086 -6.026 -16.020 1.00 97.44 210 ASN A C 1
ATOM 1627 O O . ASN A 1 210 ? -9.939 -5.895 -15.587 1.00 97.44 210 ASN A O 1
ATOM 1631 N N . GLU A 1 211 ? -11.547 -5.276 -17.026 1.00 97.62 211 GLU A N 1
ATOM 1632 C CA . GLU A 1 211 ? -10.752 -4.258 -17.717 1.00 97.62 211 GLU A CA 1
ATOM 1633 C C . GLU A 1 211 ? -10.287 -3.129 -16.783 1.00 97.62 211 GLU A C 1
ATOM 1635 O O . GLU A 1 211 ? -9.141 -2.679 -16.859 1.00 97.62 211 GLU A O 1
ATOM 1640 N N . ILE A 1 212 ? -11.145 -2.707 -15.853 1.00 97.25 212 ILE A N 1
ATOM 1641 C CA . ILE A 1 212 ? -10.794 -1.728 -14.816 1.00 97.25 212 ILE A CA 1
ATOM 1642 C C . ILE A 1 212 ? -9.875 -2.372 -13.770 1.00 97.25 212 ILE A C 1
ATOM 1644 O O . ILE A 1 212 ? -8.863 -1.782 -13.380 1.00 97.25 212 ILE A O 1
ATOM 1648 N N . ALA A 1 213 ? -10.204 -3.588 -13.325 1.00 96.56 213 ALA A N 1
ATOM 1649 C CA . ALA A 1 213 ? -9.479 -4.310 -12.283 1.00 96.56 213 ALA A CA 1
ATOM 1650 C C . ALA A 1 213 ? -8.003 -4.541 -12.643 1.00 96.56 213 ALA A C 1
ATOM 1652 O O . ALA A 1 213 ? -7.118 -4.218 -11.845 1.00 96.56 213 ALA A O 1
ATOM 1653 N N . ARG A 1 214 ? -7.711 -5.003 -13.866 1.00 95.00 214 ARG A N 1
ATOM 1654 C CA . ARG A 1 214 ? -6.331 -5.259 -14.323 1.00 95.00 214 ARG A CA 1
ATOM 1655 C C . ARG A 1 214 ? -5.458 -3.999 -14.377 1.00 95.00 214 ARG A C 1
ATOM 1657 O O . ARG A 1 214 ? -4.245 -4.076 -14.198 1.00 95.00 214 ARG A O 1
ATOM 1664 N N . ARG A 1 215 ? -6.065 -2.818 -14.552 1.00 95.44 215 ARG A N 1
ATOM 1665 C CA . ARG A 1 215 ? -5.366 -1.516 -14.567 1.00 95.44 215 ARG A CA 1
ATOM 1666 C C . ARG A 1 215 ? -5.273 -0.856 -13.188 1.00 95.44 215 ARG A C 1
ATOM 1668 O O . ARG A 1 215 ? -4.637 0.186 -13.045 1.00 95.44 215 ARG A O 1
ATOM 1675 N N . ALA A 1 216 ? -5.857 -1.461 -12.151 1.00 94.06 216 ALA A N 1
ATOM 1676 C CA . ALA A 1 216 ? -5.956 -0.871 -10.818 1.00 94.06 216 ALA A CA 1
ATOM 1677 C C . ALA A 1 216 ? -4.779 -1.177 -9.871 1.00 94.06 216 ALA A C 1
ATOM 1679 O O . ALA A 1 216 ? -4.845 -0.869 -8.679 1.00 94.06 216 ALA A O 1
ATOM 1680 N N . ARG A 1 217 ? -3.685 -1.767 -10.375 1.00 91.94 217 ARG A N 1
ATOM 1681 C CA . ARG A 1 217 ? -2.424 -1.969 -9.628 1.00 91.94 217 ARG A CA 1
ATOM 1682 C C . ARG A 1 217 ? -2.597 -2.705 -8.294 1.00 91.94 217 ARG A C 1
ATOM 1684 O O . ARG A 1 217 ? -2.026 -2.310 -7.277 1.00 91.94 217 ARG A O 1
ATOM 1691 N N . GLY A 1 218 ? -3.456 -3.723 -8.259 1.00 90.88 218 GLY A N 1
ATOM 1692 C CA . GLY A 1 218 ? -3.715 -4.490 -7.034 1.00 90.88 218 GLY A CA 1
ATOM 1693 C C . GLY A 1 218 ? -4.351 -3.673 -5.897 1.00 90.88 218 GLY A C 1
ATOM 1694 O O . GLY A 1 218 ? -4.298 -4.099 -4.744 1.00 90.88 218 GLY A O 1
ATOM 1695 N N . THR A 1 219 ? -4.902 -2.484 -6.186 1.00 93.12 219 THR A N 1
ATOM 1696 C CA . THR A 1 219 ? -5.315 -1.510 -5.169 1.00 93.12 219 THR A CA 1
ATOM 1697 C C . THR A 1 219 ? -6.795 -1.124 -5.308 1.00 93.12 219 THR A C 1
ATOM 1699 O O . THR A 1 219 ? -7.167 -0.440 -6.265 1.00 93.12 219 THR A O 1
ATOM 1702 N N . PRO A 1 220 ? -7.645 -1.441 -4.312 1.00 93.00 220 PRO A N 1
ATOM 1703 C CA . PRO A 1 220 ? -9.071 -1.103 -4.328 1.00 93.00 220 PRO A CA 1
ATOM 1704 C C . PRO A 1 220 ? -9.370 0.389 -4.485 1.00 93.00 220 PRO A C 1
ATOM 1706 O O . PRO A 1 220 ? -10.307 0.756 -5.189 1.00 93.00 220 PRO A O 1
ATOM 1709 N N . ARG A 1 221 ? -8.571 1.272 -3.865 1.00 91.62 221 ARG A N 1
ATOM 1710 C CA . ARG A 1 221 ? -8.755 2.727 -4.016 1.00 91.62 221 ARG A CA 1
ATOM 1711 C C . ARG A 1 221 ? -8.580 3.180 -5.466 1.00 91.62 221 ARG A C 1
ATOM 1713 O O . ARG A 1 221 ? -9.371 3.987 -5.947 1.00 91.62 221 ARG A O 1
ATOM 1720 N N . ILE A 1 222 ? -7.578 2.642 -6.164 1.00 93.12 222 ILE A N 1
ATOM 1721 C CA . ILE A 1 222 ? -7.360 2.941 -7.583 1.00 93.12 222 ILE A CA 1
ATOM 1722 C C . ILE A 1 222 ? -8.523 2.382 -8.404 1.00 93.12 222 ILE A C 1
ATOM 1724 O O . ILE A 1 222 ? -9.088 3.114 -9.208 1.00 93.12 222 ILE A O 1
ATOM 1728 N N . ALA A 1 223 ? -8.938 1.136 -8.149 1.00 94.69 223 ALA A N 1
ATOM 1729 C CA . ALA A 1 223 ? -10.066 0.510 -8.839 1.00 94.69 223 ALA A CA 1
ATOM 1730 C C . ALA A 1 223 ? -11.352 1.343 -8.716 1.00 94.69 223 ALA A C 1
ATOM 1732 O O . ALA A 1 223 ? -11.987 1.664 -9.717 1.00 94.69 223 ALA A O 1
ATOM 1733 N N . GLY A 1 224 ? -11.697 1.770 -7.496 1.00 93.06 224 GLY A N 1
ATOM 1734 C CA . GLY A 1 224 ? -12.860 2.619 -7.244 1.00 93.06 224 GLY A CA 1
ATOM 1735 C C . GLY A 1 224 ? -12.765 3.983 -7.931 1.00 93.06 224 GLY A C 1
ATOM 1736 O O . GLY A 1 224 ? -13.764 4.476 -8.455 1.00 93.06 224 GLY A O 1
ATOM 1737 N N . ARG A 1 225 ? -11.570 4.585 -7.983 1.00 91.62 225 ARG A N 1
ATOM 1738 C CA . ARG A 1 225 ? -11.361 5.861 -8.679 1.00 91.62 225 ARG A CA 1
ATOM 1739 C C . ARG A 1 225 ? -11.484 5.718 -10.194 1.00 91.62 225 ARG A C 1
ATOM 1741 O O . ARG A 1 225 ? -12.142 6.550 -10.816 1.00 91.62 225 ARG A O 1
ATOM 1748 N N . LEU A 1 226 ? -10.888 4.676 -10.772 1.00 94.44 226 LEU A N 1
ATOM 1749 C CA . LEU A 1 226 ? -11.003 4.383 -12.199 1.00 94.44 226 LEU A CA 1
ATOM 1750 C C . LEU A 1 226 ? -12.457 4.108 -12.574 1.00 94.44 226 LEU A C 1
ATOM 1752 O O . LEU A 1 226 ? -12.945 4.724 -13.510 1.00 94.44 226 LEU A O 1
ATOM 1756 N N . LEU A 1 227 ? -13.179 3.299 -11.794 1.00 95.00 227 LEU A N 1
ATOM 1757 C CA . LEU A 1 227 ? -14.605 3.043 -12.008 1.00 95.00 227 LEU A CA 1
ATOM 1758 C C . LEU A 1 227 ? -15.430 4.334 -12.061 1.00 95.00 227 LEU A C 1
ATOM 1760 O O . LEU A 1 227 ? -16.249 4.498 -12.963 1.00 95.00 227 LEU A O 1
ATOM 1764 N N . ARG A 1 228 ? -15.209 5.273 -11.130 1.00 92.12 228 ARG A N 1
ATOM 1765 C CA . ARG A 1 228 ? -15.919 6.563 -11.146 1.00 92.12 228 ARG A CA 1
ATOM 1766 C C . ARG A 1 228 ? -15.636 7.353 -12.418 1.00 92.12 228 ARG A C 1
ATOM 1768 O O . ARG A 1 228 ? -16.564 7.908 -12.988 1.00 92.12 228 ARG A O 1
ATOM 1775 N N . ARG A 1 229 ? -14.381 7.381 -12.875 1.00 93.06 229 ARG A N 1
ATOM 1776 C CA . ARG A 1 229 ? -14.037 8.076 -14.118 1.00 93.06 229 ARG A CA 1
ATOM 1777 C C . ARG A 1 229 ? -14.621 7.363 -15.330 1.00 93.06 229 ARG A C 1
ATOM 1779 O O . ARG A 1 229 ? -15.310 8.008 -16.100 1.00 93.06 229 ARG A O 1
ATOM 1786 N N . VAL A 1 230 ? -14.457 6.048 -15.456 1.00 95.06 230 VAL A N 1
ATOM 1787 C CA . VAL A 1 230 ? -15.041 5.265 -16.559 1.00 95.06 230 VAL A CA 1
ATOM 1788 C C . VAL A 1 230 ? -16.558 5.446 -16.632 1.00 95.06 230 VAL A C 1
ATOM 1790 O O . VAL A 1 230 ? -17.092 5.607 -17.724 1.00 95.06 230 VAL A O 1
ATOM 1793 N N . ARG A 1 231 ? -17.250 5.514 -15.488 1.00 93.19 231 ARG A N 1
ATOM 1794 C CA . ARG A 1 231 ? -18.671 5.879 -15.434 1.00 93.19 231 ARG A CA 1
ATOM 1795 C C . ARG A 1 231 ? -18.939 7.233 -16.083 1.00 93.19 231 ARG A C 1
ATOM 1797 O O . ARG A 1 231 ? -19.863 7.332 -16.880 1.00 93.19 231 ARG A O 1
ATOM 1804 N N . ASP A 1 232 ? -18.177 8.263 -15.725 1.00 92.25 232 ASP A N 1
ATOM 1805 C CA . ASP A 1 232 ? -18.380 9.614 -16.254 1.00 92.25 232 ASP A CA 1
ATOM 1806 C C . ASP A 1 232 ? -18.262 9.618 -17.797 1.00 92.25 232 ASP A C 1
ATOM 1808 O O . ASP A 1 232 ? -19.110 10.198 -18.474 1.00 92.25 232 ASP A O 1
ATOM 1812 N N . PHE A 1 233 ? -17.296 8.883 -18.365 1.00 91.75 233 PHE A N 1
ATOM 1813 C CA . PHE A 1 233 ? -17.165 8.702 -19.822 1.00 91.75 233 PHE A CA 1
ATOM 1814 C C . PHE A 1 233 ? -18.318 7.889 -20.424 1.00 91.75 233 PHE A C 1
ATOM 1816 O O . PHE A 1 233 ? -18.871 8.273 -21.453 1.00 91.75 233 PHE A O 1
ATOM 1823 N N . ALA A 1 234 ? -18.714 6.787 -19.783 1.00 91.88 234 ALA A N 1
ATOM 1824 C CA . ALA A 1 234 ? -19.808 5.937 -20.248 1.00 91.88 234 ALA A CA 1
ATOM 1825 C C . ALA A 1 234 ? -21.147 6.693 -20.300 1.00 91.88 234 ALA A C 1
ATOM 1827 O O . ALA A 1 234 ? -21.904 6.532 -21.257 1.00 91.88 234 ALA A O 1
ATOM 1828 N N . LEU A 1 235 ? -21.408 7.560 -19.313 1.00 90.19 235 LEU A N 1
ATOM 1829 C CA . LEU A 1 235 ? -22.594 8.418 -19.271 1.00 90.19 235 LEU A CA 1
ATOM 1830 C C . LEU A 1 235 ? -22.624 9.403 -20.445 1.00 90.19 235 LEU A C 1
ATOM 1832 O O . LEU A 1 235 ? -23.652 9.529 -21.106 1.00 90.19 235 LEU A O 1
ATOM 1836 N N . VAL A 1 236 ? -21.503 10.070 -20.735 1.00 91.44 236 VAL A N 1
ATOM 1837 C CA . VAL A 1 236 ? -21.401 11.014 -21.864 1.00 91.44 236 VAL A CA 1
ATOM 1838 C C . VAL A 1 236 ? -21.511 10.293 -23.210 1.00 91.44 236 VAL A C 1
ATOM 1840 O O . VAL A 1 236 ? -22.130 10.809 -24.136 1.00 91.44 236 VAL A O 1
ATOM 1843 N N . ALA A 1 237 ? -20.964 9.082 -23.313 1.00 88.00 237 ALA A N 1
ATOM 1844 C CA . ALA A 1 237 ? -21.052 8.255 -24.513 1.00 88.00 237 ALA A CA 1
ATOM 1845 C C . ALA A 1 237 ? -22.441 7.617 -24.730 1.00 88.00 237 ALA A C 1
ATOM 1847 O O . ALA A 1 237 ? -22.643 6.951 -25.744 1.00 88.00 237 ALA A O 1
ATOM 1848 N N . GLY A 1 238 ? -23.385 7.784 -23.793 1.00 88.06 238 GLY A N 1
ATOM 1849 C CA . GLY A 1 238 ? -24.719 7.184 -23.869 1.00 88.06 238 GLY A CA 1
ATOM 1850 C C . GLY A 1 238 ? -24.718 5.655 -23.755 1.00 88.06 238 GLY A C 1
ATOM 1851 O O . GLY A 1 238 ? -25.630 5.001 -24.260 1.00 88.06 238 GLY A O 1
ATOM 1852 N N . ALA A 1 239 ? -23.694 5.069 -23.128 1.00 87.88 239 ALA A N 1
ATOM 1853 C CA . ALA A 1 239 ? -23.595 3.625 -22.961 1.00 87.88 239 ALA A CA 1
ATOM 1854 C C . ALA A 1 239 ? -24.613 3.125 -21.921 1.00 87.88 239 ALA A C 1
ATOM 1856 O O . ALA A 1 239 ? -24.700 3.650 -20.811 1.00 87.88 239 ALA A O 1
ATOM 1857 N N . THR A 1 240 ? -25.362 2.073 -22.256 1.00 86.00 240 THR A N 1
ATOM 1858 C CA . THR A 1 240 ? -26.333 1.448 -21.339 1.00 86.00 240 THR A CA 1
ATOM 1859 C C . THR A 1 240 ? -25.658 0.597 -20.262 1.00 86.00 240 THR A C 1
ATOM 1861 O O . THR A 1 240 ? -26.195 0.439 -19.167 1.00 86.00 240 THR A O 1
ATOM 1864 N N . ALA A 1 241 ? -24.487 0.037 -20.573 1.00 94.19 241 ALA A N 1
ATOM 1865 C CA . ALA A 1 241 ? -23.648 -0.716 -19.653 1.00 94.19 241 ALA A CA 1
ATOM 1866 C C . ALA A 1 241 ? -22.163 -0.517 -19.995 1.00 94.19 241 ALA A C 1
ATOM 1868 O O . ALA A 1 241 ? -21.813 -0.279 -21.149 1.00 94.19 241 ALA A O 1
ATOM 1869 N N . ILE A 1 242 ? -21.295 -0.626 -18.989 1.00 96.81 242 ILE A N 1
ATOM 1870 C CA . ILE A 1 242 ? -19.841 -0.599 -19.159 1.00 96.81 242 ILE A CA 1
ATOM 1871 C C . ILE A 1 242 ? -19.375 -2.009 -19.531 1.00 96.81 242 ILE A C 1
ATOM 1873 O O . ILE A 1 242 ? -19.358 -2.900 -18.679 1.00 96.81 242 ILE A O 1
ATOM 1877 N N . ASP A 1 243 ? -18.995 -2.184 -20.793 1.00 96.38 243 ASP A N 1
ATOM 1878 C CA . ASP A 1 243 ? -18.317 -3.371 -21.315 1.00 96.38 243 ASP A CA 1
ATOM 1879 C C . ASP A 1 243 ? -16.799 -3.161 -21.438 1.00 96.38 243 ASP A C 1
ATOM 1881 O O . ASP A 1 243 ? -16.282 -2.078 -21.132 1.00 96.38 243 ASP A O 1
ATOM 1885 N N . ARG A 1 244 ? -16.056 -4.188 -21.882 1.00 96.62 244 ARG A N 1
ATOM 1886 C CA . ARG A 1 244 ? -14.599 -4.074 -22.065 1.00 96.62 244 ARG A CA 1
ATOM 1887 C C . ARG A 1 244 ? -14.225 -2.929 -23.005 1.00 96.62 244 ARG A C 1
ATOM 1889 O O . ARG A 1 244 ? -13.299 -2.187 -22.700 1.00 96.62 244 ARG A O 1
ATOM 1896 N N . GLY A 1 245 ? -14.921 -2.776 -24.132 1.00 95.62 245 GLY A N 1
ATOM 1897 C CA . GLY A 1 245 ? -14.611 -1.736 -25.119 1.00 95.62 245 GLY A CA 1
ATOM 1898 C C . GLY A 1 245 ? -14.861 -0.318 -24.601 1.00 95.62 245 GLY A C 1
ATOM 1899 O O . GLY A 1 245 ? -14.108 0.606 -24.905 1.00 95.62 245 GLY A O 1
ATOM 1900 N N . THR A 1 246 ? -15.898 -0.125 -23.792 1.00 95.75 246 THR A N 1
ATOM 1901 C CA . THR A 1 246 ? -16.202 1.163 -23.159 1.00 95.75 246 THR A CA 1
ATOM 1902 C C . THR A 1 246 ? -15.201 1.480 -22.056 1.00 95.75 246 THR A C 1
ATOM 1904 O O . THR A 1 246 ? -14.694 2.601 -22.002 1.00 95.75 246 THR A O 1
ATOM 1907 N N . ALA A 1 247 ? -14.859 0.492 -21.224 1.00 96.88 247 ALA A N 1
ATOM 1908 C CA . ALA A 1 247 ? -13.836 0.647 -20.198 1.00 96.88 247 ALA A CA 1
ATOM 1909 C C . ALA A 1 247 ? -12.451 0.938 -20.800 1.00 96.88 247 ALA A C 1
ATOM 1911 O O . ALA A 1 247 ? -11.783 1.866 -20.352 1.00 96.88 247 ALA A O 1
ATOM 1912 N N . ASP A 1 248 ? -12.037 0.196 -21.830 1.00 96.44 248 ASP A N 1
ATOM 1913 C CA . ASP A 1 248 ? -10.753 0.380 -22.512 1.00 96.44 248 ASP A CA 1
ATOM 1914 C C . ASP A 1 248 ? -10.616 1.787 -23.100 1.00 96.44 248 ASP A C 1
ATOM 1916 O O . ASP A 1 248 ? -9.662 2.488 -22.761 1.00 96.44 248 ASP A O 1
ATOM 1920 N N . ARG A 1 249 ? -11.600 2.242 -23.891 1.00 95.06 249 ARG A N 1
ATOM 1921 C CA . ARG A 1 249 ? -11.590 3.593 -24.477 1.00 95.06 249 ARG A CA 1
ATOM 1922 C C . ARG A 1 249 ? -11.480 4.674 -23.409 1.00 95.06 249 ARG A C 1
ATOM 1924 O O . ARG A 1 249 ? -10.597 5.523 -23.492 1.00 95.06 249 ARG A O 1
ATOM 1931 N N . ALA A 1 250 ? -12.313 4.598 -22.370 1.00 95.25 250 ALA A N 1
ATOM 1932 C CA . ALA A 1 250 ? -12.282 5.563 -21.276 1.00 95.25 250 ALA A CA 1
ATOM 1933 C C . ALA A 1 250 ? -10.926 5.565 -20.548 1.00 95.25 250 ALA A C 1
ATOM 1935 O O . ALA A 1 250 ? -10.390 6.623 -20.233 1.00 95.25 250 ALA A O 1
ATOM 1936 N N . LEU A 1 251 ? -10.340 4.393 -20.287 1.00 95.75 251 LEU A N 1
ATOM 1937 C CA . LEU A 1 251 ? -9.049 4.284 -19.601 1.00 95.75 251 LEU A CA 1
ATOM 1938 C C . LEU A 1 251 ? -7.892 4.795 -20.470 1.00 95.75 251 LEU A C 1
ATOM 1940 O O . LEU A 1 251 ? -7.001 5.455 -19.942 1.00 95.75 251 LEU A O 1
ATOM 1944 N N . VAL A 1 252 ? -7.924 4.552 -21.783 1.00 93.88 252 VAL A N 1
ATOM 1945 C CA . VAL A 1 252 ? -6.948 5.101 -22.739 1.00 93.88 252 VAL A CA 1
ATOM 1946 C C . VAL A 1 252 ? -7.044 6.626 -22.813 1.00 93.88 252 VAL A C 1
ATOM 1948 O O . VAL A 1 252 ? -6.011 7.290 -22.760 1.00 93.88 252 VAL A O 1
ATOM 1951 N N . GLU A 1 253 ? -8.254 7.192 -22.864 1.00 92.50 253 GLU A N 1
ATOM 1952 C CA . GLU A 1 253 ? -8.476 8.649 -22.833 1.00 92.50 253 GLU A CA 1
ATOM 1953 C C . GLU A 1 253 ? -8.028 9.284 -21.506 1.00 92.50 253 GLU A C 1
ATOM 1955 O O . GLU A 1 253 ? -7.558 10.419 -21.479 1.00 92.50 253 GLU A O 1
ATOM 1960 N N . LEU A 1 254 ? -8.091 8.527 -20.407 1.00 91.75 254 LEU A N 1
ATOM 1961 C CA . LEU A 1 254 ? -7.521 8.891 -19.103 1.00 91.75 254 LEU A CA 1
ATOM 1962 C C . LEU A 1 254 ? -6.003 8.667 -19.013 1.00 91.75 254 LEU A C 1
ATOM 1964 O O . LEU A 1 254 ? -5.424 8.779 -17.929 1.00 91.75 254 LEU A O 1
ATOM 1968 N N . GLU A 1 255 ? -5.369 8.325 -20.132 1.00 92.94 255 GLU A N 1
ATOM 1969 C CA . GLU A 1 255 ? -3.948 8.032 -20.263 1.00 92.94 255 GLU A CA 1
ATOM 1970 C C . GLU A 1 255 ? -3.468 6.860 -19.391 1.00 92.94 255 GLU A C 1
ATOM 1972 O O . GLU A 1 255 ? -2.284 6.796 -19.052 1.00 92.94 255 GLU A O 1
ATOM 1977 N N . VAL A 1 256 ? -4.347 5.915 -19.049 1.00 95.25 256 VAL A N 1
ATOM 1978 C CA . VAL A 1 256 ? -4.021 4.680 -18.321 1.00 95.25 256 VAL A CA 1
ATOM 1979 C C . VAL A 1 256 ? -3.946 3.519 -19.305 1.00 95.25 256 VAL A C 1
ATOM 1981 O O . VAL A 1 256 ? -4.957 3.110 -19.872 1.00 95.25 256 VAL A O 1
ATOM 1984 N N . ASP A 1 257 ? -2.758 2.954 -19.503 1.00 92.88 257 ASP A N 1
ATOM 1985 C CA . ASP A 1 257 ? -2.560 1.868 -20.466 1.00 92.88 257 ASP A CA 1
ATOM 1986 C C . ASP A 1 257 ? -3.010 0.493 -19.947 1.00 92.88 257 ASP A C 1
ATOM 1988 O O . ASP A 1 257 ? -3.415 0.331 -18.796 1.00 92.88 257 ASP A O 1
ATOM 1992 N N . ALA A 1 258 ? -2.908 -0.529 -20.801 1.00 90.94 258 ALA A N 1
ATOM 1993 C CA . ALA A 1 258 ? -3.304 -1.900 -20.478 1.00 90.94 258 ALA A CA 1
ATOM 1994 C C . ALA A 1 258 ? -2.505 -2.540 -19.323 1.00 90.94 258 ALA A C 1
ATOM 1996 O O . ALA A 1 258 ? -2.985 -3.495 -18.716 1.00 90.94 258 ALA A O 1
ATOM 1997 N N . ALA A 1 259 ? -1.309 -2.034 -18.998 1.00 88.38 259 ALA A N 1
ATOM 1998 C CA . ALA A 1 259 ? -0.527 -2.469 -17.839 1.00 88.38 259 ALA A CA 1
ATOM 1999 C C . ALA A 1 259 ? -0.866 -1.669 -16.566 1.00 88.38 259 ALA A C 1
ATOM 2001 O O . ALA A 1 259 ? -0.279 -1.915 -15.507 1.00 88.38 259 ALA A O 1
ATOM 2002 N N . GLY A 1 260 ? -1.799 -0.720 -16.666 1.00 91.38 260 GLY A N 1
ATOM 2003 C CA . GLY A 1 260 ? -2.192 0.182 -15.599 1.00 91.38 260 GLY A CA 1
ATOM 2004 C C . GLY A 1 260 ? -1.199 1.313 -15.362 1.00 91.38 260 GLY A C 1
ATOM 2005 O O . GLY A 1 260 ? -1.275 1.923 -14.298 1.00 91.38 260 GLY A O 1
ATOM 2006 N N . LEU A 1 261 ? -0.263 1.595 -16.279 1.00 92.56 261 LEU A N 1
ATOM 2007 C CA . LEU A 1 261 ? 0.651 2.739 -16.184 1.00 92.56 261 LEU A CA 1
ATOM 2008 C C . LEU A 1 261 ? -0.053 4.012 -16.653 1.00 92.56 261 LEU A C 1
ATOM 2010 O O . LEU A 1 261 ? -0.788 3.981 -17.639 1.00 92.56 261 LEU A O 1
ATOM 2014 N N . ASP A 1 262 ? 0.169 5.131 -15.962 1.00 92.69 262 ASP A N 1
ATOM 2015 C CA . ASP A 1 262 ? -0.322 6.427 -16.439 1.00 92.69 262 ASP A CA 1
ATOM 2016 C C . ASP A 1 262 ? 0.711 7.144 -17.324 1.00 92.69 262 ASP A C 1
ATOM 2018 O O . ASP A 1 262 ? 1.816 6.648 -17.566 1.00 92.69 262 ASP A O 1
ATOM 2022 N N . ALA A 1 263 ? 0.355 8.336 -17.806 1.00 91.00 263 ALA A N 1
ATOM 2023 C CA . ALA A 1 263 ? 1.235 9.174 -18.614 1.00 91.00 263 ALA A CA 1
ATOM 2024 C C . ALA A 1 263 ? 2.589 9.457 -17.949 1.00 91.00 263 ALA A C 1
ATOM 2026 O O . ALA A 1 263 ? 3.614 9.475 -18.631 1.00 91.00 263 ALA A O 1
ATOM 2027 N N . MET A 1 264 ? 2.617 9.645 -16.627 1.00 91.38 264 MET A N 1
ATOM 2028 C CA . MET A 1 264 ? 3.845 9.969 -15.908 1.00 91.38 264 MET A CA 1
ATOM 2029 C C . MET A 1 264 ? 4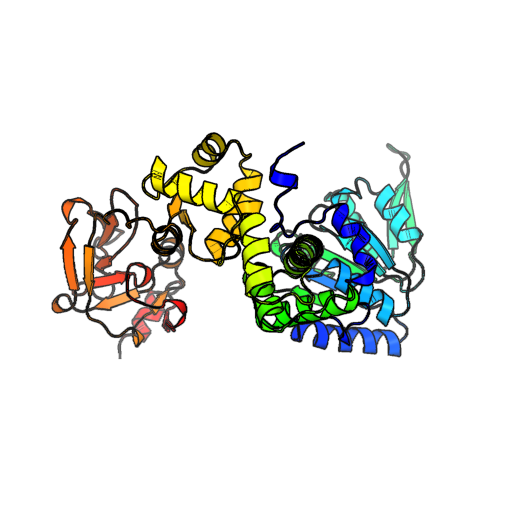.785 8.765 -15.823 1.00 91.38 264 MET A C 1
ATOM 2031 O O . MET A 1 264 ? 5.988 8.910 -16.033 1.00 91.38 264 MET A O 1
ATOM 2035 N N . ASP A 1 265 ? 4.245 7.571 -15.576 1.00 94.06 265 ASP A N 1
ATOM 2036 C CA . ASP A 1 265 ? 5.029 6.333 -15.584 1.00 94.06 265 ASP A CA 1
ATOM 2037 C C . ASP A 1 265 ? 5.611 6.052 -16.971 1.00 94.06 265 ASP A C 1
ATOM 2039 O O . ASP A 1 265 ? 6.796 5.738 -17.105 1.00 94.06 265 ASP A O 1
ATOM 2043 N N . ARG A 1 266 ? 4.802 6.218 -18.026 1.00 93.56 266 ARG A N 1
ATOM 2044 C CA . ARG A 1 266 ? 5.278 6.061 -19.406 1.00 93.56 266 ARG A CA 1
ATOM 2045 C C . ARG A 1 266 ? 6.334 7.099 -19.756 1.00 93.56 266 ARG A C 1
ATOM 2047 O O . ARG A 1 266 ? 7.330 6.745 -20.385 1.00 93.56 266 ARG A O 1
ATOM 2054 N N . ARG A 1 267 ? 6.169 8.353 -19.323 1.00 94.25 267 ARG A N 1
ATOM 2055 C CA . ARG A 1 267 ? 7.171 9.411 -19.512 1.00 94.25 267 ARG A CA 1
ATOM 2056 C C . ARG A 1 267 ? 8.471 9.068 -18.789 1.00 94.25 267 ARG A C 1
ATOM 2058 O O . ARG A 1 267 ? 9.525 9.154 -19.405 1.00 94.25 267 ARG A O 1
ATOM 2065 N N . TYR A 1 268 ? 8.398 8.594 -17.546 1.00 96.00 268 TYR A N 1
ATOM 2066 C CA . TYR A 1 268 ? 9.553 8.111 -16.786 1.00 96.00 268 TYR A CA 1
ATOM 2067 C C . TYR A 1 268 ? 10.308 7.007 -17.544 1.00 96.00 268 TYR A C 1
ATOM 2069 O O . TYR A 1 268 ? 11.509 7.132 -17.786 1.00 96.00 268 TYR A O 1
ATOM 2077 N N . LEU A 1 269 ? 9.608 5.953 -17.980 1.00 95.94 269 LEU A N 1
ATOM 2078 C CA . LEU A 1 269 ? 10.220 4.846 -18.722 1.00 95.94 269 LEU A CA 1
ATOM 2079 C C . LEU A 1 269 ? 10.809 5.322 -20.058 1.00 95.94 269 LEU A C 1
ATOM 2081 O O . LEU A 1 269 ? 11.945 4.990 -20.388 1.00 95.94 269 LEU A O 1
ATOM 2085 N N . THR A 1 270 ? 10.068 6.142 -20.802 1.00 95.06 270 THR A N 1
ATOM 2086 C CA . THR A 1 270 ? 10.490 6.669 -22.107 1.00 95.06 270 THR A CA 1
ATOM 2087 C C . THR A 1 270 ? 11.732 7.544 -21.979 1.00 95.06 270 THR A C 1
ATOM 2089 O O . THR A 1 270 ? 12.669 7.384 -22.756 1.00 95.06 270 THR A O 1
ATOM 2092 N N . THR A 1 271 ? 11.795 8.411 -20.965 1.00 94.81 271 THR A N 1
ATOM 2093 C CA . THR A 1 271 ? 12.975 9.235 -20.679 1.00 94.81 271 THR A CA 1
ATOM 2094 C C . THR A 1 271 ? 14.207 8.370 -20.415 1.00 94.81 271 THR A C 1
ATOM 2096 O O . THR A 1 271 ? 15.266 8.647 -20.973 1.00 94.81 271 THR A O 1
ATOM 2099 N N . ILE A 1 272 ? 14.091 7.289 -19.634 1.00 94.44 272 ILE A N 1
ATOM 2100 C CA . ILE A 1 272 ? 15.229 6.383 -19.404 1.00 94.44 272 ILE A CA 1
ATOM 2101 C C . ILE A 1 272 ? 15.618 5.631 -20.680 1.00 94.44 272 ILE A C 1
ATOM 2103 O O . ILE A 1 272 ? 16.807 5.517 -20.986 1.00 94.44 272 ILE A O 1
ATOM 2107 N N . ALA A 1 273 ? 14.638 5.153 -21.446 1.00 92.12 273 ALA A N 1
ATOM 2108 C CA . ALA A 1 273 ? 14.882 4.400 -22.669 1.00 92.12 273 ALA A CA 1
ATOM 2109 C C . ALA A 1 273 ? 15.561 5.253 -23.751 1.00 92.12 273 ALA A C 1
ATOM 2111 O O . ALA A 1 273 ? 16.591 4.852 -24.288 1.00 92.12 273 ALA A O 1
ATOM 2112 N N . GLN A 1 274 ? 15.004 6.427 -24.055 1.00 89.50 274 GLN A N 1
ATOM 2113 C CA . GLN A 1 274 ? 15.417 7.251 -25.192 1.00 89.50 274 GLN A CA 1
ATOM 2114 C C . GLN A 1 274 ? 16.603 8.162 -24.865 1.00 89.50 274 GLN A C 1
ATOM 2116 O O . GLN A 1 274 ? 17.537 8.242 -25.658 1.00 89.50 274 GLN A O 1
ATOM 2121 N N . ASN A 1 275 ? 16.613 8.807 -23.694 1.00 89.25 275 ASN A N 1
ATOM 2122 C CA . ASN A 1 275 ? 17.654 9.792 -23.374 1.00 89.25 275 ASN A CA 1
ATOM 2123 C C . ASN A 1 275 ? 18.903 9.143 -22.770 1.00 89.25 275 ASN A C 1
ATOM 2125 O O . ASN A 1 275 ? 19.998 9.687 -22.888 1.00 89.25 275 ASN A O 1
ATOM 2129 N N . TYR A 1 276 ? 18.744 7.990 -22.113 1.00 88.81 276 TYR A N 1
ATOM 2130 C CA . TYR A 1 276 ? 19.820 7.325 -21.371 1.00 88.81 276 TYR A CA 1
ATOM 2131 C C . TYR A 1 276 ? 20.065 5.879 -21.825 1.00 88.81 276 TYR A C 1
ATOM 2133 O O . TYR A 1 276 ? 20.776 5.139 -21.145 1.00 88.81 276 TYR A O 1
ATOM 2141 N N . GLY A 1 277 ? 19.481 5.454 -22.953 1.00 83.19 277 GLY A N 1
ATOM 2142 C CA . GLY A 1 277 ? 19.713 4.130 -23.544 1.00 83.19 277 GLY A CA 1
ATOM 2143 C C . GLY A 1 277 ? 19.320 2.959 -22.639 1.00 83.19 277 GLY A C 1
ATOM 2144 O O . GLY A 1 277 ? 19.918 1.891 -22.731 1.00 83.19 277 GLY A O 1
ATOM 2145 N N . GLY A 1 278 ? 18.367 3.163 -21.725 1.00 85.69 278 GLY A N 1
ATOM 2146 C CA . GLY A 1 278 ? 17.973 2.178 -20.715 1.00 85.69 278 GLY A CA 1
ATOM 2147 C C . GLY A 1 278 ? 18.687 2.296 -19.370 1.00 85.69 278 GLY A C 1
ATOM 2148 O O . GLY A 1 278 ? 18.304 1.587 -18.444 1.00 85.69 278 GLY A O 1
ATOM 2149 N N . GLY A 1 279 ? 19.666 3.194 -19.223 1.00 86.94 279 GLY A N 1
ATOM 2150 C CA . GLY A 1 279 ? 20.429 3.413 -17.990 1.00 86.94 279 GLY A CA 1
ATOM 2151 C C . GLY A 1 279 ? 21.793 2.694 -17.952 1.00 86.94 279 GLY A C 1
ATOM 2152 O O . GLY A 1 279 ? 22.228 2.122 -18.952 1.00 86.94 279 GLY A O 1
ATOM 2153 N N . PRO A 1 280 ? 22.497 2.699 -16.800 1.00 89.88 280 PRO A N 1
ATOM 2154 C CA . PRO A 1 280 ? 22.050 3.207 -15.504 1.00 89.88 280 PRO A CA 1
ATOM 2155 C C . PRO A 1 280 ? 22.035 4.743 -15.428 1.00 89.88 280 PRO A C 1
ATOM 2157 O O . PRO A 1 280 ? 22.969 5.393 -15.889 1.00 89.88 280 PRO A O 1
ATOM 2160 N N . VAL A 1 281 ? 21.001 5.320 -14.807 1.00 92.69 281 VAL A N 1
ATOM 2161 C CA . VAL A 1 281 ? 20.862 6.778 -14.606 1.00 92.69 281 VAL A CA 1
ATOM 2162 C C . VAL A 1 281 ? 20.526 7.134 -13.149 1.00 92.69 281 VAL A C 1
ATOM 2164 O O . VAL A 1 281 ? 19.759 6.439 -12.479 1.00 92.69 281 VAL A O 1
ATOM 2167 N N . GLY A 1 282 ? 21.127 8.201 -12.618 1.00 94.62 282 GLY A N 1
ATOM 2168 C CA . GLY A 1 282 ? 20.877 8.674 -11.251 1.00 94.62 282 GLY A CA 1
ATOM 2169 C C . GLY A 1 282 ? 19.475 9.271 -11.079 1.00 94.62 282 GLY A C 1
ATOM 2170 O O . GLY A 1 282 ? 18.922 9.836 -12.018 1.00 94.62 282 GLY A O 1
ATOM 2171 N N . VAL A 1 283 ? 18.903 9.182 -9.870 1.00 94.69 283 VAL A N 1
ATOM 2172 C CA . VAL A 1 283 ? 17.556 9.734 -9.609 1.00 94.69 283 VAL A CA 1
ATOM 2173 C C . VAL A 1 283 ? 17.496 11.238 -9.775 1.00 94.69 283 VAL A C 1
ATOM 2175 O O . VAL A 1 283 ? 16.524 11.718 -10.331 1.00 94.69 283 VAL A O 1
ATOM 2178 N N . GLU A 1 284 ? 18.542 11.964 -9.383 1.00 94.81 284 GLU A N 1
ATOM 2179 C CA . GLU A 1 284 ? 18.591 13.422 -9.545 1.00 94.81 284 GLU A CA 1
ATOM 2180 C C . GLU A 1 284 ? 18.530 13.825 -11.023 1.00 94.81 284 GLU A C 1
ATOM 2182 O O . GLU A 1 284 ? 17.855 14.777 -11.398 1.00 94.81 284 GLU A O 1
ATOM 2187 N N . THR A 1 285 ? 19.177 13.047 -11.895 1.00 94.31 285 THR A N 1
ATOM 2188 C CA . THR A 1 285 ? 19.127 13.260 -13.344 1.00 94.31 285 THR A CA 1
ATOM 2189 C C . THR A 1 285 ? 17.728 12.997 -13.898 1.00 94.31 285 THR A C 1
ATOM 2191 O O . THR A 1 285 ? 17.237 13.776 -14.712 1.00 94.31 285 THR A O 1
ATOM 2194 N N . ILE A 1 286 ? 17.066 11.930 -13.439 1.00 95.56 286 ILE A N 1
ATOM 2195 C CA . ILE A 1 286 ? 15.686 11.629 -13.837 1.00 95.56 286 ILE A CA 1
ATOM 2196 C C . ILE A 1 286 ? 14.722 12.704 -13.310 1.00 95.56 286 ILE A C 1
ATOM 2198 O O . ILE A 1 286 ? 13.878 13.180 -14.062 1.00 95.56 286 ILE A O 1
ATOM 2202 N N . ALA A 1 287 ? 14.874 13.119 -12.051 1.00 94.94 287 ALA A N 1
ATOM 2203 C CA . ALA A 1 287 ? 14.105 14.177 -11.399 1.00 94.94 287 ALA A CA 1
ATOM 2204 C C . ALA A 1 287 ? 14.183 15.487 -12.183 1.00 94.94 287 ALA A C 1
ATOM 2206 O O . ALA A 1 287 ? 13.153 16.049 -12.557 1.00 94.94 287 ALA A O 1
ATOM 2207 N N . ALA A 1 288 ? 15.397 15.910 -12.541 1.00 93.56 288 ALA A N 1
ATOM 2208 C CA . ALA A 1 288 ? 15.615 17.088 -13.370 1.00 93.56 288 ALA A CA 1
ATOM 2209 C C . ALA A 1 288 ? 14.962 16.950 -14.759 1.00 93.56 288 ALA A C 1
ATOM 2211 O O . ALA A 1 288 ? 14.256 17.857 -15.197 1.00 93.56 288 ALA A O 1
ATOM 2212 N N . ALA A 1 289 ? 15.137 15.807 -15.434 1.00 93.62 289 ALA A N 1
ATOM 2213 C CA . ALA A 1 289 ? 14.571 15.572 -16.767 1.00 93.62 289 ALA A CA 1
ATOM 2214 C C . ALA A 1 289 ? 13.031 15.544 -16.776 1.00 93.62 289 ALA A C 1
ATOM 2216 O O . ALA A 1 289 ? 12.397 15.950 -17.752 1.00 93.62 289 ALA A O 1
ATOM 2217 N N . LEU A 1 290 ? 12.426 15.064 -15.691 1.00 93.38 290 LEU A N 1
ATOM 2218 C CA . LEU A 1 290 ? 10.979 14.965 -15.535 1.00 93.38 290 LEU A CA 1
ATOM 2219 C C . LEU A 1 290 ? 10.351 16.209 -14.899 1.00 93.38 290 LEU A C 1
ATOM 2221 O O . LEU A 1 290 ? 9.134 16.359 -14.980 1.00 93.38 290 LEU A O 1
ATOM 2225 N N . SER A 1 291 ? 11.166 17.111 -14.339 1.00 93.25 291 SER A N 1
ATOM 2226 C CA . SER A 1 291 ? 10.715 18.250 -13.526 1.00 93.25 291 SER A CA 1
ATOM 2227 C C . SER A 1 291 ? 9.848 17.815 -12.339 1.00 93.25 291 SER A C 1
ATOM 2229 O O . SER A 1 291 ? 8.860 18.464 -12.008 1.00 93.25 291 SER A O 1
ATOM 2231 N N . GLU A 1 292 ? 10.228 16.705 -11.709 1.00 91.19 292 GLU A N 1
ATOM 2232 C CA . GLU A 1 292 ? 9.549 16.134 -10.544 1.00 91.19 292 GLU A CA 1
ATOM 2233 C C . GLU A 1 292 ? 10.527 16.008 -9.376 1.00 91.19 292 GLU A C 1
ATOM 2235 O O . GLU A 1 292 ? 11.715 15.761 -9.602 1.00 91.19 292 GLU A O 1
ATOM 2240 N N . PRO A 1 293 ? 10.066 16.154 -8.125 1.00 90.88 293 PRO A N 1
ATOM 2241 C CA . PRO A 1 293 ? 10.947 16.040 -6.981 1.00 90.88 293 PRO A CA 1
ATOM 2242 C C . PRO A 1 293 ? 11.331 14.568 -6.746 1.00 90.88 293 PRO A C 1
ATOM 2244 O O . PRO A 1 293 ? 10.622 13.626 -7.121 1.00 90.88 293 PRO A O 1
ATOM 2247 N N . ARG A 1 294 ? 12.517 14.359 -6.167 1.00 91.06 294 ARG A N 1
ATOM 2248 C CA . ARG A 1 294 ? 13.127 13.029 -6.015 1.00 91.06 294 ARG A CA 1
ATOM 2249 C C . ARG A 1 294 ? 12.258 12.069 -5.198 1.00 91.06 294 ARG A C 1
ATOM 2251 O O . ARG A 1 294 ? 12.114 10.908 -5.569 1.00 91.06 294 ARG A O 1
ATOM 2258 N N . ASP A 1 295 ? 11.727 12.549 -4.086 1.00 83.88 295 ASP A N 1
ATOM 2259 C CA . ASP A 1 295 ? 10.811 11.835 -3.197 1.00 83.88 295 ASP A CA 1
ATOM 2260 C C . ASP A 1 295 ? 9.579 11.322 -3.954 1.00 83.88 295 ASP A C 1
ATOM 2262 O O . ASP A 1 295 ? 9.259 10.136 -3.868 1.00 83.88 295 ASP A O 1
ATOM 2266 N N . ALA A 1 296 ? 8.968 12.150 -4.806 1.00 84.94 296 ALA A N 1
ATOM 2267 C CA . ALA A 1 296 ? 7.883 11.701 -5.676 1.00 84.94 296 ALA A CA 1
ATOM 2268 C C . ALA A 1 296 ? 8.333 10.556 -6.597 1.00 84.94 296 ALA A C 1
ATOM 2270 O O . ALA A 1 296 ? 7.656 9.539 -6.711 1.00 84.94 296 ALA A O 1
ATOM 2271 N N . ILE A 1 297 ? 9.502 10.642 -7.225 1.00 89.81 297 ILE A N 1
ATOM 2272 C CA . ILE A 1 297 ? 9.988 9.533 -8.056 1.00 89.81 297 ILE A CA 1
ATOM 2273 C C . ILE A 1 297 ? 10.164 8.247 -7.234 1.00 89.81 297 ILE A C 1
ATOM 2275 O O . ILE A 1 297 ? 9.659 7.190 -7.625 1.00 89.81 297 ILE A O 1
ATOM 2279 N N . GLU A 1 298 ? 10.859 8.321 -6.099 1.00 86.81 298 GLU A N 1
ATOM 2280 C CA . GLU A 1 298 ? 11.244 7.142 -5.319 1.00 86.81 298 GLU A CA 1
ATOM 2281 C C . GLU A 1 298 ? 10.071 6.472 -4.597 1.00 86.81 298 GLU A C 1
ATOM 2283 O O . GLU A 1 298 ? 10.091 5.244 -4.437 1.00 86.81 298 GLU A O 1
ATOM 2288 N N . GLU A 1 299 ? 9.079 7.253 -4.172 1.00 79.38 299 GLU A N 1
ATOM 2289 C CA . GLU A 1 299 ? 7.965 6.791 -3.340 1.00 79.38 299 GLU A CA 1
ATOM 2290 C C . GLU A 1 299 ? 6.666 6.578 -4.126 1.00 79.38 299 GLU A C 1
ATOM 2292 O O . GLU A 1 299 ? 5.852 5.741 -3.737 1.00 79.38 299 GLU A O 1
ATOM 2297 N N . ILE A 1 300 ? 6.480 7.280 -5.249 1.00 81.38 300 ILE A N 1
ATOM 2298 C CA . ILE A 1 300 ? 5.212 7.306 -5.998 1.00 81.38 300 ILE A CA 1
ATOM 2299 C C . ILE A 1 300 ? 5.325 6.522 -7.315 1.00 81.38 300 ILE A C 1
ATOM 2301 O O . ILE A 1 300 ? 4.441 5.729 -7.635 1.00 81.38 300 ILE A O 1
ATOM 2305 N N . ILE A 1 301 ? 6.393 6.725 -8.094 1.00 86.94 301 ILE A N 1
ATOM 2306 C CA . ILE A 1 301 ? 6.541 6.140 -9.444 1.00 86.94 301 ILE A CA 1
ATOM 2307 C C . ILE A 1 301 ? 7.236 4.776 -9.389 1.00 86.94 301 ILE A C 1
ATOM 2309 O O . ILE A 1 301 ? 6.696 3.751 -9.812 1.00 86.94 301 ILE A O 1
ATOM 2313 N N . GLU A 1 302 ? 8.454 4.750 -8.850 1.00 90.38 302 GLU A N 1
ATOM 2314 C CA . GLU A 1 302 ? 9.340 3.590 -8.934 1.00 90.38 302 GLU A CA 1
ATOM 2315 C C . GLU A 1 302 ? 8.788 2.299 -8.295 1.00 90.38 302 GLU A C 1
ATOM 2317 O O . GLU A 1 302 ? 9.035 1.236 -8.873 1.00 90.38 302 GLU A O 1
ATOM 2322 N N . PRO A 1 303 ? 8.035 2.313 -7.171 1.00 84.88 303 PRO A N 1
ATOM 2323 C CA . PRO A 1 303 ? 7.602 1.073 -6.524 1.00 84.88 303 PRO A CA 1
ATOM 2324 C C . PRO A 1 303 ? 6.791 0.147 -7.437 1.00 84.88 303 PRO A C 1
ATOM 2326 O O . PRO A 1 303 ? 7.072 -1.051 -7.489 1.00 84.88 303 PRO A O 1
ATOM 2329 N N . PHE A 1 304 ? 5.836 0.691 -8.202 1.00 83.88 304 PHE A N 1
ATOM 2330 C CA . PHE A 1 304 ? 5.012 -0.117 -9.106 1.00 83.88 304 PHE A CA 1
ATOM 2331 C C . PHE A 1 304 ? 5.806 -0.601 -10.327 1.00 83.88 304 PHE A C 1
ATOM 2333 O O . PHE A 1 304 ? 5.675 -1.756 -10.730 1.00 83.88 304 PHE A O 1
ATOM 2340 N N . LEU A 1 305 ? 6.686 0.241 -10.879 1.00 88.56 305 LEU A N 1
ATOM 2341 C CA . LEU A 1 305 ? 7.546 -0.128 -12.009 1.00 88.56 305 LEU A CA 1
ATOM 2342 C C . LEU A 1 305 ? 8.537 -1.242 -11.645 1.00 88.56 305 LEU A C 1
ATOM 2344 O O . LEU A 1 305 ? 8.756 -2.156 -12.441 1.00 88.56 305 LEU A O 1
ATOM 2348 N N . ILE A 1 306 ? 9.104 -1.195 -10.436 1.00 85.31 306 ILE A N 1
ATOM 2349 C CA . ILE A 1 306 ? 9.985 -2.244 -9.906 1.00 85.31 306 ILE A CA 1
ATOM 2350 C C . ILE A 1 306 ? 9.192 -3.529 -9.674 1.00 85.31 306 ILE A C 1
ATOM 2352 O O . ILE A 1 306 ? 9.628 -4.600 -10.088 1.00 85.31 306 ILE A O 1
ATOM 2356 N N . GLN A 1 307 ? 8.008 -3.431 -9.064 1.00 79.94 307 GLN A N 1
ATOM 2357 C CA . GLN A 1 307 ? 7.142 -4.587 -8.822 1.00 79.94 307 GLN A CA 1
ATOM 2358 C C . GLN A 1 307 ? 6.710 -5.277 -10.125 1.00 79.94 307 GLN A C 1
ATOM 2360 O O . GLN A 1 307 ? 6.655 -6.502 -10.176 1.00 79.94 307 GLN A O 1
ATOM 2365 N N . ARG A 1 308 ? 6.434 -4.511 -11.188 1.00 81.69 308 ARG A N 1
ATOM 2366 C CA . ARG A 1 308 ? 6.128 -5.037 -12.531 1.00 81.69 308 ARG A CA 1
ATOM 2367 C C . ARG A 1 308 ? 7.367 -5.506 -13.299 1.00 81.69 308 ARG A C 1
ATOM 2369 O O . ARG A 1 308 ? 7.237 -5.945 -14.438 1.00 81.69 308 ARG A O 1
ATOM 2376 N N . GLY A 1 309 ? 8.558 -5.402 -12.707 1.00 84.56 309 GLY A N 1
ATOM 2377 C CA . GLY A 1 309 ? 9.812 -5.811 -13.329 1.00 84.56 309 GLY A CA 1
ATOM 2378 C C . GLY A 1 309 ? 10.207 -4.957 -14.530 1.00 84.56 309 GLY A C 1
ATOM 2379 O O . GLY A 1 309 ? 10.976 -5.430 -15.356 1.00 84.56 309 GLY A O 1
ATOM 2380 N N . LEU A 1 310 ? 9.693 -3.730 -14.657 1.00 90.06 310 LEU A N 1
ATOM 2381 C CA . LEU A 1 310 ? 10.040 -2.780 -15.724 1.00 90.06 310 LEU A CA 1
ATOM 2382 C C . LEU A 1 310 ? 11.309 -1.987 -15.374 1.00 90.06 310 LEU A C 1
ATOM 2384 O O . LEU A 1 310 ? 12.057 -1.567 -16.256 1.00 90.06 310 LEU A O 1
ATOM 2388 N N . LEU A 1 311 ? 11.570 -1.811 -14.078 1.00 92.12 311 LEU A N 1
ATOM 2389 C CA . LEU A 1 311 ? 12.682 -1.025 -13.558 1.00 92.12 311 LEU A CA 1
ATOM 2390 C C . LEU A 1 311 ? 13.495 -1.811 -12.523 1.00 92.12 311 LEU A C 1
ATOM 2392 O O . LEU A 1 311 ? 12.941 -2.480 -11.655 1.00 92.12 311 LEU A O 1
ATOM 2396 N N . GLN A 1 312 ? 14.815 -1.650 -12.557 1.00 87.06 312 GLN A N 1
ATOM 2397 C CA . GLN A 1 312 ? 15.740 -2.147 -11.546 1.00 87.06 312 GLN A CA 1
ATOM 2398 C C . GLN A 1 312 ? 16.546 -0.994 -10.928 1.00 87.06 312 GLN A C 1
ATOM 2400 O O . GLN A 1 312 ? 17.099 -0.148 -11.634 1.00 87.06 312 GLN A O 1
ATOM 2405 N N . ARG A 1 313 ? 16.660 -0.977 -9.593 1.00 87.69 313 ARG A N 1
ATOM 2406 C CA . ARG A 1 313 ? 17.592 -0.095 -8.872 1.00 87.69 313 ARG A CA 1
ATOM 2407 C C . ARG A 1 313 ? 18.944 -0.792 -8.724 1.00 87.69 313 ARG A C 1
ATOM 2409 O O . ARG A 1 313 ? 19.018 -1.910 -8.218 1.00 87.69 313 ARG A O 1
ATOM 2416 N N . THR A 1 314 ? 20.012 -0.120 -9.137 1.00 83.69 314 THR A N 1
ATOM 2417 C CA . THR A 1 314 ? 21.402 -0.572 -8.977 1.00 83.69 314 THR A CA 1
ATOM 2418 C C . THR A 1 314 ? 22.209 0.484 -8.214 1.00 83.69 314 THR A C 1
ATOM 2420 O O . THR A 1 314 ? 21.802 1.649 -8.185 1.00 83.69 314 THR A O 1
ATOM 2423 N N . PRO A 1 315 ? 23.388 0.147 -7.657 1.00 81.81 315 PRO A N 1
ATOM 2424 C CA . PRO A 1 315 ? 24.273 1.143 -7.047 1.00 81.81 315 PRO A CA 1
ATOM 2425 C C . PRO A 1 315 ? 24.695 2.273 -8.000 1.00 81.81 315 PRO A C 1
ATOM 2427 O O . PRO A 1 315 ? 25.048 3.354 -7.547 1.00 81.81 315 PRO A O 1
ATOM 2430 N N . ARG A 1 316 ? 24.657 2.033 -9.320 1.00 80.38 3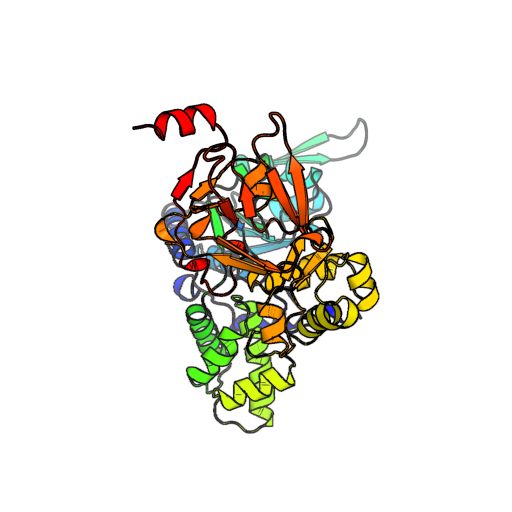16 ARG A N 1
ATOM 2431 C CA . ARG A 1 316 ? 25.022 3.009 -10.360 1.00 80.38 316 ARG A CA 1
ATOM 2432 C C . ARG A 1 316 ? 23.837 3.845 -10.848 1.00 80.38 316 ARG A C 1
ATOM 2434 O O . ARG A 1 316 ? 24.040 4.759 -11.638 1.00 80.38 316 ARG A O 1
ATOM 2441 N N . GLY A 1 317 ? 22.615 3.525 -10.421 1.00 89.69 317 GLY A N 1
ATOM 2442 C CA . GLY A 1 317 ? 21.396 4.183 -10.880 1.00 89.69 317 GLY A CA 1
ATOM 2443 C C . GLY A 1 317 ? 20.294 3.214 -11.300 1.00 89.69 317 GLY A C 1
ATOM 2444 O O . GLY A 1 317 ? 20.332 2.014 -11.023 1.00 89.69 317 GLY A O 1
ATOM 2445 N N . ARG A 1 318 ? 19.283 3.769 -11.956 1.00 93.31 318 ARG A N 1
ATOM 2446 C CA . ARG A 1 318 ? 18.077 3.107 -12.445 1.00 93.31 318 ARG A CA 1
ATOM 2447 C C . ARG A 1 318 ? 18.327 2.522 -13.824 1.00 93.31 318 ARG A C 1
ATOM 2449 O O . ARG A 1 318 ? 18.867 3.216 -14.682 1.00 93.31 318 ARG A O 1
ATOM 2456 N N . LEU A 1 319 ? 17.940 1.267 -14.012 1.00 90.31 319 LEU A N 1
ATOM 2457 C CA . LEU A 1 319 ? 18.116 0.516 -15.249 1.00 90.31 319 LEU A CA 1
ATOM 2458 C C . LEU A 1 319 ? 16.768 -0.065 -15.686 1.00 90.31 319 LEU A C 1
ATOM 2460 O O . LEU A 1 319 ? 16.070 -0.673 -14.873 1.00 90.31 319 LEU A O 1
ATOM 2464 N N . LEU A 1 320 ? 16.405 0.111 -16.953 1.00 91.00 320 LEU A N 1
ATOM 2465 C CA . LEU A 1 320 ? 15.245 -0.550 -17.544 1.00 91.00 320 LEU A CA 1
ATOM 2466 C C . LEU A 1 320 ? 15.550 -2.014 -17.841 1.00 91.00 320 LEU A C 1
ATOM 2468 O O . LEU A 1 320 ? 16.661 -2.370 -18.230 1.00 91.00 320 LEU A O 1
ATOM 2472 N N . THR A 1 321 ? 14.541 -2.860 -17.689 1.00 86.81 321 THR A N 1
ATOM 2473 C CA . THR A 1 321 ? 14.620 -4.275 -18.066 1.00 86.81 321 THR A CA 1
ATOM 2474 C C . THR A 1 321 ? 14.137 -4.485 -19.505 1.00 86.81 321 THR A C 1
ATOM 2476 O O . THR A 1 321 ? 13.487 -3.614 -20.089 1.00 86.81 321 THR A O 1
ATOM 2479 N N . SER A 1 322 ? 14.343 -5.681 -20.065 1.00 84.19 322 SER A N 1
ATOM 2480 C CA . SER A 1 322 ? 13.743 -6.070 -21.353 1.00 84.19 322 SER A CA 1
ATOM 2481 C C . SER A 1 322 ? 12.219 -5.936 -21.376 1.00 84.19 322 SER A C 1
ATOM 2483 O O . SER A 1 322 ? 11.642 -5.635 -22.419 1.00 84.19 322 SER A O 1
ATOM 2485 N N . HIS A 1 323 ? 11.543 -6.135 -20.235 1.00 85.50 323 HIS A N 1
ATOM 2486 C CA . HIS A 1 323 ? 10.090 -5.978 -20.149 1.00 85.50 323 HIS A CA 1
ATOM 2487 C C . HIS A 1 323 ? 9.664 -4.531 -20.405 1.00 85.50 323 HIS A C 1
ATOM 2489 O O . HIS A 1 323 ? 8.651 -4.322 -21.067 1.00 85.50 323 HIS A O 1
ATOM 2495 N N . ALA A 1 324 ? 10.444 -3.545 -19.947 1.00 90.56 324 ALA A N 1
ATOM 2496 C CA . ALA A 1 324 ? 10.169 -2.138 -20.225 1.00 90.56 324 ALA A CA 1
ATOM 2497 C C . ALA A 1 324 ? 10.325 -1.800 -21.707 1.00 90.56 324 ALA A C 1
ATOM 2499 O O . ALA A 1 324 ? 9.441 -1.159 -22.266 1.00 90.56 324 ALA A O 1
ATOM 2500 N N . PHE A 1 325 ? 11.385 -2.274 -22.367 1.00 88.38 325 PHE A N 1
ATOM 2501 C CA . PHE A 1 325 ? 11.564 -2.053 -23.806 1.00 88.38 325 PHE A CA 1
ATOM 2502 C C . PHE A 1 325 ? 10.433 -2.677 -24.627 1.00 88.38 325 PHE A C 1
ATOM 2504 O O . PHE A 1 325 ? 9.828 -1.987 -25.446 1.00 88.38 325 PHE A O 1
ATOM 2511 N N . ARG A 1 326 ? 10.070 -3.936 -24.337 1.00 87.94 326 ARG A N 1
ATOM 2512 C CA . ARG A 1 326 ? 8.919 -4.600 -24.972 1.00 87.94 326 ARG A CA 1
ATOM 2513 C C . ARG A 1 326 ? 7.616 -3.840 -24.743 1.00 87.94 326 ARG A C 1
ATOM 2515 O O . ARG A 1 326 ? 6.847 -3.669 -25.680 1.00 87.94 326 ARG A O 1
ATOM 2522 N N . HIS A 1 327 ? 7.379 -3.376 -23.517 1.00 90.44 327 HIS A N 1
ATOM 2523 C CA . HIS A 1 327 ? 6.184 -2.609 -23.178 1.00 90.44 327 HIS A CA 1
ATOM 2524 C C . HIS A 1 327 ? 6.112 -1.274 -23.938 1.00 90.44 327 HIS A C 1
ATOM 2526 O O . HIS A 1 327 ? 5.048 -0.911 -24.425 1.00 90.44 327 HIS A O 1
ATOM 2532 N N . LEU A 1 328 ? 7.240 -0.574 -24.088 1.00 89.81 328 LEU A N 1
ATOM 2533 C CA . LEU A 1 328 ? 7.327 0.675 -24.851 1.00 89.81 328 LEU A CA 1
ATOM 2534 C C . LEU A 1 328 ? 7.317 0.468 -26.378 1.00 89.81 328 LEU A C 1
ATOM 2536 O O . LEU A 1 328 ? 7.330 1.450 -27.116 1.00 89.81 328 LEU A O 1
ATOM 2540 N N . GLY A 1 329 ? 7.349 -0.777 -26.866 1.00 88.81 329 GLY A N 1
ATOM 2541 C CA . GLY A 1 329 ? 7.507 -1.073 -28.292 1.00 88.81 329 GLY A CA 1
ATOM 2542 C C . GLY A 1 329 ? 8.872 -0.658 -28.857 1.00 88.81 329 GLY A C 1
ATOM 2543 O O . GLY A 1 329 ? 8.998 -0.422 -30.056 1.00 88.81 329 GLY A O 1
ATOM 2544 N N . LEU A 1 330 ? 9.894 -0.539 -28.003 1.00 85.88 330 LEU A N 1
ATOM 2545 C CA . LEU A 1 330 ? 11.248 -0.147 -28.388 1.00 85.88 330 LEU A CA 1
ATOM 2546 C C . LEU A 1 330 ? 12.147 -1.376 -28.541 1.00 85.88 330 LEU A C 1
ATOM 2548 O O . LEU A 1 330 ? 12.020 -2.358 -27.807 1.00 85.88 330 LEU A O 1
ATOM 2552 N N . ALA A 1 331 ? 13.100 -1.299 -29.472 1.00 76.00 331 ALA A N 1
ATOM 2553 C CA . ALA A 1 331 ? 14.150 -2.303 -29.582 1.00 76.00 331 ALA A CA 1
ATOM 2554 C C . ALA A 1 331 ? 15.018 -2.288 -28.317 1.00 76.00 331 ALA A C 1
ATOM 2556 O O . ALA A 1 331 ? 15.443 -1.225 -27.857 1.00 76.00 331 ALA A O 1
ATOM 2557 N N . GLU A 1 332 ? 15.291 -3.468 -27.760 1.00 74.19 332 GLU A N 1
ATOM 2558 C CA . GLU A 1 332 ? 16.215 -3.575 -26.637 1.00 74.19 332 GLU A CA 1
ATOM 2559 C C . GLU A 1 332 ? 17.625 -3.156 -27.096 1.00 74.19 332 GLU A C 1
ATOM 2561 O O . GLU A 1 332 ? 18.099 -3.641 -28.131 1.00 74.19 332 GLU A O 1
ATOM 2566 N N . PRO A 1 333 ? 18.316 -2.261 -26.365 1.00 68.75 333 PRO A N 1
ATOM 2567 C CA . PRO A 1 333 ? 19.679 -1.879 -26.697 1.00 68.75 333 PRO A CA 1
ATOM 2568 C C . PRO A 1 333 ? 20.579 -3.115 -26.681 1.00 68.75 333 PRO A C 1
ATOM 2570 O O . PRO A 1 333 ? 20.498 -3.953 -25.781 1.00 68.75 333 PRO A O 1
ATOM 2573 N N . ALA A 1 334 ? 21.454 -3.227 -27.682 1.00 63.50 334 ALA A N 1
ATOM 2574 C CA . ALA A 1 334 ? 22.344 -4.371 -27.817 1.00 63.50 334 ALA A CA 1
ATOM 2575 C C . ALA A 1 334 ? 23.166 -4.562 -26.533 1.00 63.50 334 ALA A C 1
ATOM 2577 O O . ALA A 1 334 ? 24.044 -3.758 -26.201 1.00 63.50 334 ALA A O 1
ATOM 2578 N N . ARG A 1 335 ? 22.882 -5.643 -25.798 1.00 68.38 335 ARG A N 1
ATOM 2579 C CA . ARG A 1 335 ? 23.668 -6.014 -24.623 1.00 68.38 335 ARG A CA 1
ATOM 2580 C C . ARG A 1 335 ? 25.088 -6.317 -25.082 1.00 68.38 335 ARG A C 1
ATOM 2582 O O . ARG A 1 335 ? 25.319 -7.235 -25.865 1.00 68.38 335 ARG A O 1
ATOM 2589 N N . ARG A 1 336 ? 26.038 -5.521 -24.588 1.00 75.94 336 ARG A N 1
ATOM 2590 C CA . ARG A 1 336 ? 27.457 -5.588 -24.975 1.00 75.94 336 ARG A CA 1
ATOM 2591 C C . ARG A 1 336 ? 28.066 -6.973 -24.750 1.00 75.94 336 ARG A C 1
ATOM 2593 O O . ARG A 1 336 ? 28.907 -7.398 -25.531 1.00 75.94 336 ARG A O 1
ATOM 2600 N N . VAL A 1 337 ? 27.592 -7.690 -23.730 1.00 84.12 337 VAL A N 1
ATOM 2601 C CA . VAL A 1 337 ? 27.976 -9.070 -23.413 1.00 84.12 337 VAL A CA 1
ATOM 2602 C C . VAL A 1 337 ? 26.823 -10.005 -23.752 1.00 84.12 337 VAL A C 1
ATOM 2604 O O . VAL A 1 337 ? 25.729 -9.846 -23.213 1.00 84.12 337 VAL A O 1
ATOM 2607 N N . ARG A 1 338 ? 27.075 -10.998 -24.606 1.00 88.06 338 ARG A N 1
ATOM 2608 C CA . ARG A 1 338 ? 26.108 -12.047 -24.951 1.00 88.06 338 ARG A CA 1
ATOM 2609 C C . ARG A 1 338 ? 26.736 -13.401 -24.714 1.00 88.06 338 ARG A C 1
ATOM 2611 O O . ARG A 1 338 ? 27.865 -13.630 -25.133 1.00 88.06 338 ARG A O 1
ATOM 2618 N N . PHE A 1 339 ? 25.999 -14.310 -24.100 1.00 91.69 339 PHE A N 1
ATOM 2619 C CA . PHE A 1 339 ? 26.419 -15.690 -23.906 1.00 91.69 339 PHE A CA 1
ATOM 2620 C C . PHE A 1 339 ? 25.232 -16.626 -24.132 1.00 91.69 339 PHE A C 1
ATOM 2622 O O . PHE A 1 339 ? 24.080 -16.200 -24.139 1.00 91.69 339 PHE A O 1
ATOM 2629 N N . ARG A 1 340 ? 25.527 -17.900 -24.347 1.00 93.06 340 ARG A N 1
ATOM 2630 C CA . ARG A 1 340 ? 24.562 -18.989 -24.443 1.00 93.06 340 ARG A CA 1
ATOM 2631 C C . ARG A 1 340 ? 24.941 -20.039 -23.417 1.00 93.06 340 ARG A C 1
ATOM 2633 O O . ARG A 1 340 ? 26.122 -20.330 -23.246 1.00 93.06 340 ARG A O 1
ATOM 2640 N N . VAL A 1 341 ? 23.940 -20.629 -22.780 1.00 93.81 341 VAL A N 1
ATOM 2641 C CA . VAL A 1 341 ? 24.116 -21.775 -21.893 1.00 93.81 341 VAL A CA 1
ATOM 2642 C C . VAL A 1 341 ? 23.088 -22.848 -22.230 1.00 93.81 341 VAL A C 1
ATOM 2644 O O . VAL A 1 341 ? 21.960 -22.528 -22.589 1.00 93.81 341 VAL A O 1
ATOM 2647 N N . THR A 1 342 ? 23.481 -24.116 -22.137 1.00 93.25 342 THR A N 1
ATOM 2648 C CA . THR A 1 342 ? 22.571 -25.266 -22.229 1.00 93.25 342 THR A CA 1
ATOM 2649 C C . THR A 1 342 ? 22.538 -25.959 -20.874 1.00 93.25 342 THR A C 1
ATOM 2651 O O . THR A 1 342 ? 23.538 -26.533 -20.455 1.00 93.25 342 THR A O 1
ATOM 2654 N N . ALA A 1 343 ? 21.425 -25.903 -20.149 1.00 89.19 343 ALA A N 1
ATOM 2655 C CA . ALA A 1 343 ? 21.363 -26.436 -18.791 1.00 89.19 343 ALA A CA 1
ATOM 2656 C C . ALA A 1 343 ? 19.939 -26.778 -18.359 1.00 89.19 343 ALA A C 1
ATOM 2658 O O . ALA A 1 343 ? 18.973 -26.283 -18.928 1.00 89.19 343 ALA A O 1
ATOM 2659 N N . ASP A 1 344 ? 19.854 -27.613 -17.328 1.00 87.19 344 ASP A N 1
ATOM 2660 C CA . ASP A 1 344 ? 18.622 -27.923 -16.615 1.00 87.19 344 ASP A CA 1
ATOM 2661 C C . ASP A 1 344 ? 18.449 -26.938 -15.447 1.00 87.19 344 ASP A C 1
ATOM 2663 O O . ASP A 1 344 ? 19.362 -26.773 -14.627 1.00 87.19 344 ASP A O 1
ATOM 2667 N N . LEU A 1 345 ? 17.296 -26.268 -15.395 1.00 88.50 345 LEU A N 1
ATOM 2668 C CA . LEU A 1 345 ? 16.984 -25.243 -14.400 1.00 88.50 345 LEU A CA 1
ATOM 2669 C C . LEU A 1 345 ? 16.627 -25.832 -13.021 1.00 88.50 345 LEU A C 1
ATOM 2671 O O . LEU A 1 345 ? 16.663 -25.106 -12.028 1.00 88.50 345 LEU A O 1
ATOM 2675 N N . ASP A 1 346 ? 16.422 -27.146 -12.896 1.00 86.31 346 ASP A N 1
ATOM 2676 C CA . ASP A 1 346 ? 16.190 -27.818 -11.601 1.00 86.31 346 ASP A CA 1
ATOM 2677 C C . ASP A 1 346 ? 17.438 -27.841 -10.693 1.00 86.31 346 ASP A C 1
ATOM 2679 O O . ASP A 1 346 ? 17.415 -28.262 -9.526 1.00 86.31 346 ASP A O 1
ATOM 2683 N N . ARG A 1 347 ? 18.576 -27.404 -11.240 1.00 86.00 347 ARG A N 1
ATOM 2684 C CA . ARG A 1 347 ? 19.874 -27.313 -10.560 1.00 86.00 347 ARG A CA 1
ATOM 2685 C C . ARG A 1 347 ? 20.186 -25.921 -10.022 1.00 86.00 347 ARG A C 1
ATOM 2687 O O . ARG A 1 347 ? 21.258 -25.727 -9.444 1.00 86.00 347 ARG A O 1
ATOM 2694 N N . VAL A 1 348 ? 19.272 -24.968 -10.193 1.00 93.44 348 VAL A N 1
ATOM 2695 C CA . VAL A 1 348 ? 19.471 -23.600 -9.718 1.00 93.44 348 VAL A CA 1
ATOM 2696 C C . VAL A 1 348 ? 19.559 -23.576 -8.197 1.00 93.44 348 VAL A C 1
ATOM 2698 O O . VAL A 1 348 ? 18.778 -24.217 -7.496 1.00 93.44 348 VAL A O 1
ATOM 2701 N N . THR A 1 349 ? 20.541 -22.842 -7.683 1.00 92.38 349 THR A N 1
ATOM 2702 C CA . THR A 1 349 ? 20.823 -22.748 -6.250 1.00 92.38 349 THR A CA 1
ATOM 2703 C C . THR A 1 349 ? 20.774 -21.290 -5.793 1.00 92.38 349 THR A C 1
ATOM 2705 O O . THR A 1 349 ? 21.348 -20.414 -6.442 1.00 92.38 349 THR A O 1
ATOM 2708 N N . ASP A 1 350 ? 20.110 -21.025 -4.668 1.00 93.38 350 ASP A N 1
ATOM 2709 C CA . ASP A 1 350 ? 20.056 -19.704 -4.034 1.00 93.38 350 ASP A CA 1
ATOM 2710 C C . ASP A 1 350 ? 20.904 -19.686 -2.758 1.00 93.38 350 ASP A C 1
ATOM 2712 O O . ASP A 1 350 ? 20.694 -20.468 -1.828 1.00 93.38 350 ASP A O 1
ATOM 2716 N N . CYS A 1 351 ? 21.899 -18.804 -2.732 1.00 91.50 351 CYS A N 1
ATOM 2717 C CA . CYS A 1 351 ? 22.898 -18.723 -1.678 1.00 91.50 351 CYS A CA 1
ATOM 2718 C C . CYS A 1 351 ? 22.598 -17.552 -0.736 1.00 91.50 351 CYS A C 1
ATOM 2720 O O . CYS A 1 351 ? 22.614 -16.384 -1.130 1.00 91.50 351 CYS A O 1
ATOM 2722 N N . ASN A 1 352 ? 22.433 -17.854 0.553 1.00 90.25 352 ASN A N 1
ATOM 2723 C CA . ASN A 1 352 ? 22.091 -16.864 1.581 1.00 90.25 352 ASN A CA 1
ATOM 2724 C C . ASN A 1 352 ? 23.274 -15.978 2.054 1.00 90.25 352 ASN A C 1
ATOM 2726 O O . ASN A 1 352 ? 23.136 -15.243 3.040 1.00 90.25 352 ASN A O 1
ATOM 2730 N N . CYS A 1 353 ? 24.455 -16.070 1.424 1.00 86.31 353 CYS A N 1
ATOM 2731 C CA . CYS A 1 353 ? 25.619 -15.286 1.838 1.00 86.31 353 CYS A CA 1
ATOM 2732 C C . CYS A 1 353 ? 25.502 -13.822 1.395 1.00 86.31 353 CYS A C 1
ATOM 2734 O O . CYS A 1 353 ? 24.888 -13.494 0.378 1.00 86.31 353 CYS A O 1
ATOM 2736 N N . SER A 1 354 ? 26.163 -12.926 2.132 1.00 82.69 354 SER A N 1
ATOM 2737 C CA . SER A 1 354 ? 26.060 -11.482 1.895 1.00 82.69 354 SER A CA 1
ATOM 2738 C C . SER A 1 354 ? 26.487 -11.069 0.482 1.00 82.69 354 SER A C 1
ATOM 2740 O O . SER A 1 354 ? 25.896 -10.153 -0.085 1.00 82.69 354 SER A O 1
ATOM 2742 N N . ILE A 1 355 ? 27.474 -11.747 -0.111 1.00 82.31 355 ILE A N 1
ATOM 2743 C CA . ILE A 1 355 ? 27.950 -11.461 -1.470 1.00 82.31 355 ILE A CA 1
ATOM 2744 C C . ILE A 1 355 ? 26.907 -11.876 -2.510 1.00 82.31 355 ILE A C 1
ATOM 2746 O O . ILE A 1 355 ? 26.611 -11.091 -3.409 1.00 82.31 355 ILE A O 1
ATOM 2750 N N . CYS A 1 356 ? 26.339 -13.078 -2.393 1.00 85.69 356 CYS A N 1
ATOM 2751 C CA . CYS A 1 356 ? 25.397 -13.597 -3.385 1.00 85.69 356 CYS A CA 1
ATOM 2752 C C . CYS A 1 356 ? 24.083 -12.816 -3.349 1.00 85.69 356 CYS A C 1
ATOM 2754 O O . CYS A 1 356 ? 23.604 -12.373 -4.391 1.00 85.69 356 CYS A O 1
ATOM 2756 N N . THR A 1 357 ? 23.593 -12.508 -2.144 1.00 83.94 357 THR A N 1
ATOM 2757 C CA . THR A 1 357 ? 22.422 -11.648 -1.951 1.00 83.94 357 THR A CA 1
ATOM 2758 C C . THR A 1 357 ? 22.641 -10.241 -2.517 1.00 83.94 357 THR A C 1
ATOM 2760 O O . THR A 1 357 ? 21.783 -9.735 -3.233 1.00 83.94 357 THR A O 1
ATOM 2763 N N . LYS A 1 358 ? 23.804 -9.613 -2.277 1.00 81.81 358 LYS A N 1
ATOM 2764 C CA . LYS A 1 358 ? 24.113 -8.274 -2.824 1.00 81.81 358 LYS A CA 1
ATOM 2765 C C . LYS A 1 358 ? 24.271 -8.263 -4.346 1.00 81.81 358 LYS A C 1
ATOM 2767 O O . LYS A 1 358 ? 23.919 -7.274 -4.980 1.00 81.81 358 LYS A O 1
ATOM 2772 N N . LYS A 1 359 ? 24.806 -9.336 -4.934 1.00 79.44 359 LYS A N 1
ATOM 2773 C CA . LYS A 1 359 ? 24.909 -9.497 -6.394 1.00 79.44 359 LYS A CA 1
ATOM 2774 C C . LYS A 1 359 ? 23.583 -9.908 -7.040 1.00 79.44 359 LYS A C 1
ATOM 2776 O O . LYS A 1 359 ? 23.455 -9.805 -8.256 1.00 79.44 359 LYS A O 1
ATOM 2781 N N . GLY A 1 360 ? 22.631 -10.394 -6.244 1.00 84.75 360 GLY A N 1
ATOM 2782 C CA . GLY A 1 360 ? 21.377 -10.969 -6.721 1.00 84.75 360 GLY A CA 1
ATOM 2783 C C . GLY A 1 360 ? 21.572 -12.231 -7.563 1.00 84.75 360 GLY A C 1
ATOM 2784 O O . GLY A 1 360 ? 20.727 -12.515 -8.405 1.00 84.75 360 GLY A O 1
ATOM 2785 N N . ILE A 1 361 ? 22.679 -12.959 -7.399 1.00 88.44 361 ILE A N 1
ATOM 2786 C CA . ILE A 1 361 ? 22.980 -14.129 -8.234 1.00 88.44 361 ILE A CA 1
ATOM 2787 C C . ILE A 1 361 ? 22.107 -15.328 -7.844 1.00 88.44 361 ILE A C 1
ATOM 2789 O O . ILE A 1 361 ? 21.985 -15.655 -6.668 1.00 88.44 361 ILE A O 1
ATOM 2793 N N . LEU A 1 362 ? 21.530 -15.983 -8.853 1.00 92.88 362 LEU A N 1
ATOM 2794 C CA . LEU A 1 362 ? 20.997 -17.341 -8.756 1.00 92.88 362 LEU A CA 1
ATOM 2795 C C . LEU A 1 362 ? 21.962 -18.262 -9.499 1.00 92.88 362 LEU A C 1
ATOM 2797 O O . LEU A 1 362 ? 22.204 -18.044 -10.686 1.00 92.88 362 LEU A O 1
ATOM 2801 N N . HIS A 1 363 ? 22.537 -19.227 -8.788 1.00 93.62 363 HIS A N 1
ATOM 2802 C CA . HIS A 1 363 ? 23.664 -20.020 -9.269 1.00 93.62 363 HIS A CA 1
ATOM 2803 C C . HIS A 1 363 ? 23.207 -21.147 -10.186 1.00 93.62 363 HIS A C 1
ATOM 2805 O O . HIS A 1 363 ? 22.312 -21.916 -9.826 1.00 93.62 363 HIS A O 1
ATOM 2811 N N . LEU A 1 364 ? 23.875 -21.286 -11.327 1.00 94.56 364 LEU A N 1
ATOM 2812 C CA . LEU A 1 364 ? 23.691 -22.380 -12.272 1.00 94.56 364 LEU A CA 1
ATOM 2813 C C . LEU A 1 364 ? 25.058 -22.807 -12.799 1.00 94.56 364 LEU A C 1
ATOM 2815 O O . LEU A 1 364 ? 25.580 -22.264 -13.773 1.00 94.56 364 LEU A O 1
ATOM 2819 N N . ILE A 1 365 ? 25.636 -23.797 -12.123 1.00 94.12 365 ILE A N 1
ATOM 2820 C CA . ILE A 1 365 ? 26.964 -24.318 -12.441 1.00 94.12 365 ILE A CA 1
ATOM 2821 C C . ILE A 1 365 ? 26.856 -25.325 -13.586 1.00 94.12 365 ILE A C 1
ATOM 2823 O O . ILE A 1 365 ? 26.169 -26.346 -13.474 1.00 94.12 365 ILE A O 1
ATOM 2827 N N . VAL A 1 366 ? 27.577 -25.057 -14.670 1.00 95.19 366 VAL A N 1
ATOM 2828 C CA . VAL A 1 366 ? 27.602 -25.870 -15.886 1.00 95.19 366 VAL A CA 1
ATOM 2829 C C . VAL A 1 366 ? 29.036 -26.217 -16.295 1.00 95.19 366 VAL A C 1
ATOM 2831 O O . VAL A 1 366 ? 29.953 -25.423 -16.072 1.00 95.19 366 VAL A O 1
ATOM 2834 N N . PRO A 1 367 ? 29.253 -27.386 -16.917 1.00 94.94 367 PRO A N 1
ATOM 2835 C CA . PRO A 1 367 ? 30.504 -27.680 -17.604 1.00 94.94 367 PRO A CA 1
ATOM 2836 C C . PRO A 1 367 ? 30.809 -26.657 -18.719 1.00 94.94 367 PRO A C 1
ATOM 2838 O O . PRO A 1 367 ? 29.862 -26.164 -19.347 1.00 94.94 367 PRO A O 1
ATOM 2841 N N . PRO A 1 368 ? 32.087 -26.343 -19.003 1.00 93.81 368 PRO A N 1
ATOM 2842 C CA . PRO A 1 368 ? 32.467 -25.357 -20.018 1.00 93.81 368 PRO A CA 1
ATOM 2843 C C . PRO A 1 368 ? 31.886 -25.627 -21.410 1.00 93.81 368 PRO A C 1
ATOM 2845 O O . PRO A 1 368 ? 31.497 -24.689 -22.096 1.00 93.81 368 PRO A O 1
ATOM 2848 N N . GLU A 1 369 ? 31.746 -26.890 -21.817 1.00 95.75 369 GLU A N 1
ATOM 2849 C CA . GLU A 1 369 ? 31.175 -27.288 -23.110 1.00 95.75 369 GLU A CA 1
ATOM 2850 C C . GLU A 1 369 ? 29.696 -26.904 -23.278 1.00 95.75 369 GLU A C 1
ATOM 2852 O O . GLU A 1 369 ? 29.178 -26.858 -24.393 1.00 95.75 369 GLU A O 1
ATOM 2857 N N . ARG A 1 370 ? 29.007 -26.601 -22.172 1.00 95.88 370 ARG A N 1
ATOM 2858 C CA . ARG A 1 370 ? 27.612 -26.152 -22.162 1.00 95.88 370 ARG A CA 1
ATOM 2859 C C . ARG A 1 370 ? 27.468 -24.636 -22.105 1.00 95.88 370 ARG A C 1
ATOM 2861 O O . ARG A 1 370 ? 26.340 -24.151 -22.036 1.00 95.88 370 ARG A O 1
ATOM 2868 N N . PHE A 1 371 ? 28.566 -23.889 -22.146 1.00 96.50 371 PHE A N 1
ATOM 2869 C CA . PHE A 1 371 ? 28.581 -22.434 -22.109 1.00 96.50 371 PHE A CA 1
ATOM 2870 C C . PHE A 1 371 ? 29.366 -21.866 -23.297 1.00 96.50 371 PHE A C 1
ATOM 2872 O O . PHE A 1 371 ? 30.467 -22.306 -23.610 1.00 96.50 371 PHE A O 1
ATOM 2879 N N . ALA A 1 372 ? 28.826 -20.833 -23.937 1.00 95.31 372 ALA A N 1
ATOM 2880 C CA . ALA A 1 372 ? 29.502 -20.119 -25.012 1.00 95.31 372 ALA A CA 1
ATOM 2881 C C . ALA A 1 372 ? 29.341 -18.608 -24.835 1.00 95.31 372 ALA A C 1
ATOM 2883 O O . ALA A 1 372 ? 28.228 -18.089 -24.895 1.00 95.31 372 ALA A O 1
ATOM 2884 N N . LEU A 1 373 ? 30.448 -17.882 -24.674 1.00 92.94 373 LEU A N 1
ATOM 2885 C CA . LEU A 1 373 ? 30.448 -16.423 -24.776 1.00 92.94 373 LEU A CA 1
ATOM 2886 C C . LEU A 1 373 ? 30.351 -16.037 -26.260 1.00 92.94 373 LEU A C 1
ATOM 2888 O O . LEU A 1 373 ? 31.271 -16.295 -27.029 1.00 92.94 373 LEU A O 1
ATOM 2892 N N . LEU A 1 374 ? 29.234 -15.435 -26.657 1.00 91.06 374 LEU A N 1
ATOM 2893 C CA . LEU A 1 374 ? 28.936 -15.062 -28.041 1.00 91.06 374 LEU A CA 1
ATOM 2894 C C . LEU A 1 374 ? 29.543 -13.702 -28.420 1.00 91.06 374 LEU A C 1
ATOM 2896 O O . LEU A 1 374 ? 29.988 -13.526 -29.549 1.00 91.06 374 LEU A O 1
ATOM 2900 N N . SER A 1 375 ? 29.548 -12.730 -27.500 1.00 90.00 375 SER A N 1
ATOM 2901 C CA . SER A 1 375 ? 30.139 -11.400 -27.716 1.00 90.00 375 SER A CA 1
ATOM 2902 C C . SER A 1 375 ? 30.473 -10.698 -26.395 1.00 90.00 375 SER A C 1
ATOM 2904 O O . SER A 1 375 ? 29.974 -11.077 -25.335 1.00 90.00 375 SER A O 1
ATOM 2906 N N . GLY A 1 376 ? 31.293 -9.642 -26.459 1.00 87.19 376 GLY A N 1
ATOM 2907 C CA . GLY A 1 376 ? 31.570 -8.767 -25.313 1.00 87.19 376 GLY A CA 1
ATOM 2908 C C . GLY A 1 376 ? 32.696 -9.218 -24.395 1.00 87.19 376 GLY A C 1
ATOM 2909 O O . GLY A 1 376 ? 32.722 -8.821 -23.236 1.00 87.19 376 GLY A O 1
ATOM 2910 N N . LYS A 1 377 ? 33.637 -10.031 -24.886 1.00 88.81 377 LYS A N 1
ATOM 2911 C CA . LYS A 1 377 ? 34.818 -10.436 -24.108 1.00 88.81 377 LYS A CA 1
ATOM 2912 C C . LYS A 1 377 ? 35.608 -9.227 -23.593 1.00 88.81 377 LYS A C 1
ATOM 2914 O O . LYS A 1 377 ? 35.953 -9.191 -22.418 1.00 88.81 377 LYS A O 1
ATOM 2919 N N . ASP A 1 378 ? 35.804 -8.216 -24.434 1.00 89.31 378 ASP A N 1
ATOM 2920 C CA . ASP A 1 378 ? 36.528 -6.989 -24.063 1.00 89.31 378 ASP A CA 1
ATOM 2921 C C . ASP A 1 378 ? 35.694 -6.046 -23.188 1.00 89.31 378 ASP A C 1
ATOM 2923 O O . ASP A 1 378 ? 36.227 -5.157 -22.523 1.00 89.31 378 ASP A O 1
ATOM 2927 N N . GLU A 1 379 ? 34.388 -6.287 -23.125 1.00 87.62 379 GLU A N 1
ATOM 2928 C CA . GLU A 1 379 ? 33.426 -5.538 -22.319 1.00 87.62 379 GLU A CA 1
ATOM 2929 C C . GLU A 1 379 ? 33.337 -6.084 -20.889 1.00 87.62 379 GLU A C 1
ATOM 2931 O O . GLU A 1 379 ? 32.692 -5.490 -20.021 1.00 87.62 379 GLU A O 1
ATOM 2936 N N . LEU A 1 380 ? 34.015 -7.204 -20.627 1.00 88.69 380 LEU A N 1
ATOM 2937 C CA . LEU A 1 380 ? 34.094 -7.858 -19.334 1.00 88.69 380 LEU A CA 1
ATOM 2938 C C . LEU A 1 380 ? 35.361 -7.451 -18.580 1.00 88.69 380 LEU A C 1
ATOM 2940 O O . LEU A 1 380 ? 36.454 -7.348 -19.134 1.00 88.69 380 LEU A O 1
ATOM 2944 N N . THR A 1 381 ? 35.210 -7.230 -17.281 1.00 88.81 381 THR A N 1
ATOM 2945 C CA . THR A 1 381 ? 36.306 -7.121 -16.320 1.00 88.81 381 THR A CA 1
ATOM 2946 C C . THR A 1 381 ? 36.183 -8.235 -15.292 1.00 88.81 381 THR A C 1
ATOM 2948 O O . THR A 1 381 ? 35.077 -8.689 -14.996 1.00 88.81 381 THR A O 1
ATOM 2951 N N . THR A 1 382 ? 37.308 -8.686 -14.752 1.00 87.25 382 THR A N 1
ATOM 2952 C CA . THR A 1 382 ? 37.340 -9.767 -13.767 1.00 87.25 382 THR A CA 1
ATOM 2953 C C . THR A 1 382 ? 37.827 -9.218 -12.440 1.00 87.25 382 THR A C 1
ATOM 2955 O O . THR A 1 382 ? 38.865 -8.568 -12.373 1.00 87.25 382 THR A O 1
ATOM 2958 N N . TYR A 1 383 ? 37.068 -9.489 -11.387 1.00 81.25 383 TYR A N 1
ATOM 2959 C CA . TYR A 1 383 ? 37.474 -9.255 -10.013 1.00 81.25 383 TYR A CA 1
ATOM 2960 C C . TYR A 1 383 ? 37.826 -10.592 -9.365 1.00 81.25 383 TYR A C 1
ATOM 2962 O O . TYR A 1 383 ? 36.990 -11.498 -9.288 1.00 81.25 383 TYR A O 1
ATOM 2970 N N . GLU A 1 384 ? 39.059 -10.701 -8.891 1.00 80.31 384 GLU A N 1
ATOM 2971 C CA . GLU A 1 384 ? 39.560 -11.863 -8.165 1.00 80.31 384 GLU A CA 1
ATOM 2972 C C . GLU A 1 384 ? 39.571 -11.539 -6.667 1.00 80.31 384 GLU A C 1
ATOM 2974 O O . GLU A 1 384 ? 39.984 -10.455 -6.256 1.00 80.31 384 GLU A O 1
ATOM 2979 N N . PHE A 1 385 ? 39.065 -12.458 -5.843 1.00 64.25 385 PHE A N 1
ATOM 2980 C CA . PHE A 1 385 ? 38.947 -12.261 -4.397 1.00 64.25 385 PHE A CA 1
ATOM 2981 C C . PHE A 1 385 ? 39.779 -13.299 -3.639 1.00 64.25 385 PHE A C 1
ATOM 2983 O O . PHE A 1 385 ? 39.697 -14.495 -3.929 1.00 64.25 385 PHE A O 1
ATOM 2990 N N . ASN A 1 386 ? 40.520 -12.853 -2.623 1.00 67.00 386 ASN A N 1
ATOM 2991 C CA . ASN A 1 386 ? 41.297 -13.696 -1.711 1.00 67.00 386 ASN A CA 1
ATOM 2992 C C . ASN A 1 386 ? 42.283 -14.644 -2.430 1.00 67.00 386 ASN A C 1
ATOM 2994 O O . ASN A 1 386 ? 43.257 -14.174 -3.004 1.00 67.00 386 ASN A O 1
ATOM 2998 N N . THR A 1 387 ? 42.034 -15.959 -2.450 1.00 70.62 387 THR A N 1
ATOM 2999 C CA . THR A 1 387 ? 42.941 -16.978 -3.020 1.00 70.62 387 THR A CA 1
ATOM 3000 C C . THR A 1 387 ? 43.119 -16.897 -4.542 1.00 70.62 387 THR A C 1
ATOM 3002 O O . THR A 1 387 ? 43.820 -17.728 -5.111 1.00 70.62 387 THR A O 1
ATOM 3005 N N . GLY A 1 388 ? 42.432 -15.977 -5.226 1.00 72.69 388 GLY A N 1
ATOM 3006 C CA . GLY A 1 388 ? 42.476 -15.827 -6.688 1.00 72.69 388 GLY A CA 1
ATOM 3007 C C . GLY A 1 388 ? 41.755 -16.937 -7.465 1.00 72.69 388 GLY A C 1
ATOM 3008 O O . GLY A 1 388 ? 41.698 -16.911 -8.690 1.00 72.69 388 GLY A O 1
ATOM 3009 N N . THR A 1 389 ? 41.171 -17.919 -6.769 1.00 72.19 389 THR A N 1
ATOM 3010 C CA . THR A 1 389 ? 40.515 -19.078 -7.398 1.00 72.19 389 THR A CA 1
ATOM 3011 C C . THR A 1 389 ? 39.153 -18.714 -7.990 1.00 72.19 389 THR A C 1
ATOM 3013 O O . THR A 1 389 ? 38.785 -19.218 -9.045 1.00 72.19 389 THR A O 1
ATOM 3016 N N . ALA A 1 390 ? 38.397 -17.831 -7.326 1.00 73.31 390 ALA A N 1
ATOM 3017 C CA . ALA A 1 390 ? 37.135 -17.322 -7.856 1.00 73.31 390 ALA A CA 1
ATOM 3018 C C . ALA A 1 390 ? 37.389 -16.103 -8.746 1.00 73.31 390 ALA A C 1
ATOM 3020 O O . ALA A 1 390 ? 37.934 -15.097 -8.284 1.00 73.31 390 ALA A O 1
ATOM 3021 N N . LYS A 1 391 ? 36.933 -16.174 -9.999 1.00 81.31 391 LYS A N 1
ATOM 3022 C CA . LYS A 1 391 ? 37.118 -15.113 -10.998 1.00 81.31 391 LYS A CA 1
ATOM 3023 C C . LYS A 1 391 ? 35.784 -14.496 -11.367 1.00 81.31 391 LYS A C 1
ATOM 3025 O O . LYS A 1 391 ? 35.124 -14.964 -12.288 1.00 81.31 391 LYS A O 1
ATOM 3030 N N . HIS A 1 392 ? 35.368 -13.466 -10.634 1.00 81.69 392 HIS A N 1
ATOM 3031 C CA . HIS A 1 392 ? 34.062 -12.841 -10.818 1.00 81.69 392 HIS A CA 1
ATOM 3032 C C . HIS A 1 392 ? 34.045 -11.900 -12.018 1.00 81.69 392 HIS A C 1
ATOM 3034 O O . HIS A 1 392 ? 34.670 -10.844 -11.984 1.00 81.69 392 HIS A O 1
ATOM 3040 N N . THR A 1 393 ? 33.287 -12.249 -13.051 1.00 86.88 393 THR A N 1
ATOM 3041 C CA . THR A 1 393 ? 33.238 -11.476 -14.293 1.00 86.88 393 THR A CA 1
ATOM 3042 C C . THR A 1 393 ? 32.093 -10.457 -14.268 1.00 86.88 393 THR A C 1
ATOM 3044 O O . THR A 1 393 ? 30.966 -10.791 -13.912 1.00 86.88 393 THR A O 1
ATOM 3047 N N . PHE A 1 394 ? 32.356 -9.203 -14.631 1.00 87.25 394 PHE A N 1
ATOM 3048 C CA . PHE A 1 394 ? 31.372 -8.116 -14.662 1.00 87.25 394 PHE A CA 1
ATOM 3049 C C . PHE A 1 394 ? 31.443 -7.349 -15.976 1.00 87.25 394 PHE A C 1
ATOM 3051 O O . PHE A 1 394 ? 32.528 -7.132 -16.507 1.00 87.25 394 PHE A O 1
ATOM 3058 N N . CYS A 1 395 ? 30.311 -6.860 -16.474 1.00 84.00 395 CYS A N 1
ATOM 3059 C CA . CYS A 1 395 ? 30.308 -5.909 -17.584 1.00 84.00 395 CYS A CA 1
ATOM 3060 C C . CYS A 1 395 ? 30.840 -4.541 -17.118 1.00 84.00 395 CYS A C 1
ATOM 3062 O O . CYS A 1 395 ? 30.291 -3.949 -16.187 1.00 84.00 395 CYS A O 1
ATOM 3064 N N . LYS A 1 396 ? 31.861 -3.996 -17.790 1.00 81.56 396 LYS A N 1
ATOM 3065 C CA . LYS A 1 396 ? 32.461 -2.675 -17.501 1.00 81.56 396 LYS A CA 1
ATOM 3066 C C . LYS A 1 396 ? 31.428 -1.541 -17.573 1.00 81.56 396 LYS A C 1
ATOM 3068 O O . LYS A 1 396 ? 31.475 -0.578 -16.804 1.00 81.56 396 LYS A O 1
ATOM 3073 N N . HIS A 1 397 ? 30.441 -1.684 -18.455 1.00 75.94 397 HIS A N 1
ATOM 3074 C CA . HIS A 1 397 ? 29.456 -0.644 -18.740 1.00 75.94 397 HIS A CA 1
ATOM 3075 C C . HIS A 1 397 ? 28.273 -0.639 -17.776 1.00 75.94 397 HIS A C 1
ATOM 3077 O O . HIS A 1 397 ? 28.001 0.394 -17.172 1.00 75.94 397 HIS A O 1
ATOM 3083 N N . CYS A 1 398 ? 27.593 -1.773 -17.598 1.00 73.56 398 CYS A N 1
ATOM 3084 C CA . CYS A 1 398 ? 26.395 -1.848 -16.753 1.00 73.56 398 CYS A CA 1
ATOM 3085 C C . CYS A 1 398 ? 26.653 -2.440 -15.359 1.00 73.56 398 CYS A C 1
ATOM 3087 O O . CYS A 1 398 ? 25.783 -2.366 -14.499 1.00 73.56 398 CYS A O 1
ATOM 3089 N N . GLY A 1 399 ? 27.832 -3.014 -15.100 1.00 76.75 399 GLY A N 1
ATOM 3090 C CA . GLY A 1 399 ? 28.172 -3.636 -13.814 1.00 76.75 399 GLY A CA 1
ATOM 3091 C C . GLY A 1 399 ? 27.477 -4.974 -13.542 1.00 76.75 399 GLY A C 1
ATOM 3092 O O . GLY A 1 399 ? 27.663 -5.539 -12.467 1.00 76.75 399 GLY A O 1
ATOM 3093 N N . ILE A 1 400 ? 26.690 -5.493 -14.491 1.00 83.69 400 ILE A N 1
ATOM 3094 C CA . ILE A 1 400 ? 26.016 -6.793 -14.367 1.00 83.69 400 ILE A CA 1
ATOM 3095 C C . ILE A 1 400 ? 27.056 -7.909 -14.221 1.00 83.69 400 ILE A C 1
ATOM 3097 O O . ILE A 1 400 ? 28.097 -7.875 -14.879 1.00 83.69 400 ILE A O 1
ATOM 3101 N N . HIS A 1 401 ? 26.743 -8.894 -13.374 1.00 87.75 401 HIS A N 1
ATOM 3102 C CA . HIS A 1 401 ? 27.516 -10.112 -13.134 1.00 87.75 401 HIS A CA 1
ATOM 3103 C C . HIS A 1 401 ? 26.861 -11.306 -13.855 1.00 87.75 401 HIS A C 1
ATOM 3105 O O . HIS A 1 401 ? 25.980 -11.941 -13.267 1.00 87.75 401 HIS A O 1
ATOM 3111 N N . PRO A 1 402 ? 27.209 -11.573 -15.131 1.00 89.44 402 PRO A N 1
ATOM 3112 C CA . PRO A 1 402 ? 26.500 -12.564 -15.941 1.00 89.44 402 PRO A CA 1
ATOM 3113 C C . PRO A 1 402 ? 26.926 -14.007 -15.654 1.00 89.44 402 PRO A C 1
ATOM 3115 O O . PRO A 1 402 ? 26.094 -14.908 -15.656 1.00 89.44 402 PRO A O 1
ATOM 3118 N N . PHE A 1 403 ? 28.212 -14.236 -15.410 1.00 93.81 403 PHE A N 1
ATOM 3119 C CA . PHE A 1 403 ? 28.778 -15.548 -15.117 1.00 93.81 403 PHE A CA 1
ATOM 3120 C C . PHE A 1 403 ? 30.138 -15.383 -14.433 1.00 93.81 403 PHE A C 1
ATOM 3122 O O . PHE A 1 403 ? 30.695 -14.282 -14.408 1.00 93.81 403 PHE A O 1
ATOM 3129 N N . TYR A 1 404 ? 30.674 -16.458 -13.863 1.00 91.75 404 TYR A N 1
ATOM 3130 C CA . TYR A 1 404 ? 32.015 -16.482 -13.285 1.00 91.75 404 TYR A CA 1
ATOM 3131 C C . TYR A 1 404 ? 32.572 -17.899 -13.154 1.00 91.75 404 TYR A C 1
ATOM 3133 O O . TYR A 1 404 ? 31.842 -18.871 -13.320 1.00 91.75 404 TYR A O 1
ATOM 3141 N N . VAL A 1 405 ? 33.861 -18.016 -12.828 1.00 90.69 405 VAL A N 1
ATOM 3142 C CA . VAL A 1 405 ? 34.461 -19.299 -12.425 1.00 90.69 405 VAL A CA 1
ATOM 3143 C C . VAL A 1 405 ? 34.355 -19.427 -10.900 1.00 90.69 405 VAL A C 1
ATOM 3145 O O . VAL A 1 405 ? 34.953 -18.601 -10.191 1.00 90.69 405 VAL A O 1
ATOM 3148 N N . PRO A 1 406 ? 33.576 -20.389 -10.365 1.00 87.44 406 PRO A N 1
ATOM 3149 C CA . PRO A 1 406 ? 33.362 -20.528 -8.933 1.00 87.44 406 PRO A CA 1
ATOM 3150 C C . PRO A 1 406 ? 34.538 -21.219 -8.237 1.00 87.44 406 PRO A C 1
ATOM 3152 O O . PRO A 1 406 ? 35.181 -22.109 -8.778 1.00 87.44 406 PRO A O 1
ATOM 3155 N N . ARG A 1 407 ? 34.778 -20.867 -6.967 1.00 84.69 407 ARG A N 1
ATOM 3156 C CA . ARG A 1 407 ? 35.799 -21.533 -6.135 1.00 84.69 407 ARG A CA 1
ATOM 3157 C C . ARG A 1 407 ? 35.495 -23.015 -5.886 1.00 84.69 407 ARG A C 1
ATOM 3159 O O . ARG A 1 407 ? 36.422 -23.788 -5.687 1.00 84.69 407 ARG A O 1
ATOM 3166 N N . SER A 1 408 ? 34.218 -23.391 -5.814 1.00 83.31 408 SER A N 1
ATOM 3167 C CA . SER A 1 408 ? 33.801 -24.766 -5.5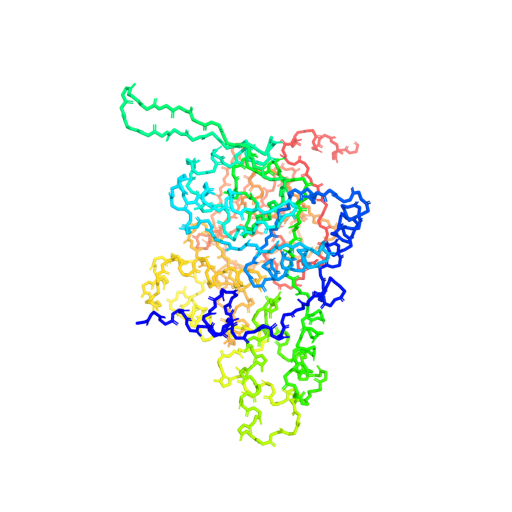04 1.00 83.31 408 SER A CA 1
ATOM 3168 C C . SER A 1 408 ? 34.056 -25.742 -6.644 1.00 83.31 408 SER A C 1
ATOM 3170 O O . SER A 1 408 ? 34.288 -26.917 -6.393 1.00 83.31 408 SER A O 1
ATOM 3172 N N . ASP A 1 409 ? 33.998 -25.243 -7.875 1.00 87.44 409 ASP A N 1
ATOM 3173 C CA . ASP A 1 409 ? 34.110 -26.014 -9.103 1.00 87.44 409 ASP A CA 1
ATOM 3174 C C . ASP A 1 409 ? 34.976 -25.197 -10.091 1.00 87.44 409 ASP A C 1
ATOM 3176 O O . ASP A 1 409 ? 34.435 -24.575 -11.009 1.00 87.44 409 ASP A O 1
ATOM 3180 N N . PRO A 1 410 ? 36.306 -25.095 -9.870 1.00 87.25 410 PRO A N 1
ATOM 3181 C CA . PRO A 1 410 ? 37.183 -24.198 -10.640 1.00 87.25 410 PRO A CA 1
ATOM 3182 C C . PRO A 1 410 ? 37.294 -24.539 -12.133 1.00 87.25 410 PRO A C 1
ATOM 3184 O O . PRO A 1 410 ? 37.782 -23.734 -12.921 1.00 87.25 410 PRO A O 1
ATOM 3187 N N . ASP A 1 411 ? 36.867 -25.740 -12.509 1.00 90.94 411 ASP A N 1
ATOM 3188 C CA . ASP A 1 411 ? 36.797 -26.276 -13.865 1.00 90.94 411 ASP A CA 1
ATOM 3189 C C . ASP A 1 411 ? 35.463 -25.970 -14.572 1.00 90.94 411 ASP A C 1
ATOM 3191 O O . ASP A 1 411 ? 35.296 -26.309 -15.742 1.00 90.94 411 ASP A O 1
ATOM 3195 N N . LYS A 1 412 ? 34.508 -25.326 -13.890 1.00 93.75 412 LYS A N 1
ATOM 3196 C CA . LYS A 1 412 ? 33.155 -25.051 -14.397 1.00 93.75 412 LYS A CA 1
ATOM 3197 C C . LYS A 1 412 ? 32.866 -23.559 -14.504 1.00 93.75 412 LYS A C 1
ATOM 3199 O O . LYS A 1 412 ? 33.619 -22.707 -14.035 1.00 93.75 412 LYS A O 1
ATOM 3204 N N . ILE A 1 413 ? 31.737 -23.244 -15.132 1.00 93.94 413 ILE A N 1
ATOM 3205 C CA . ILE A 1 413 ? 31.218 -21.882 -15.252 1.00 93.94 413 ILE A CA 1
ATOM 3206 C C . ILE A 1 413 ? 29.914 -21.803 -14.472 1.00 93.94 413 ILE A C 1
ATOM 3208 O O . ILE A 1 413 ? 29.021 -22.625 -14.650 1.00 93.94 413 ILE A O 1
ATOM 3212 N N . ASP A 1 414 ? 29.808 -20.813 -13.599 1.00 94.38 414 ASP A N 1
ATOM 3213 C CA . ASP A 1 414 ? 28.594 -20.513 -12.858 1.00 94.38 414 ASP A CA 1
ATOM 3214 C C . ASP A 1 414 ? 27.885 -19.330 -13.510 1.00 94.38 414 ASP A C 1
ATOM 3216 O O . ASP A 1 414 ? 28.429 -18.224 -13.581 1.00 94.38 414 ASP A O 1
ATOM 3220 N N . VAL A 1 415 ? 26.693 -19.583 -14.041 1.00 94.81 415 VAL A N 1
ATOM 3221 C CA . VAL A 1 415 ? 25.874 -18.602 -14.748 1.00 94.81 415 VAL A CA 1
ATOM 3222 C C . VAL A 1 415 ? 24.867 -17.993 -13.786 1.00 94.81 415 VAL A C 1
ATOM 3224 O O . VAL A 1 415 ? 24.147 -18.701 -13.087 1.00 94.81 415 VAL A O 1
ATOM 3227 N N . ASN A 1 416 ? 24.754 -16.666 -13.803 1.00 94.00 416 ASN A N 1
ATOM 3228 C CA . ASN A 1 416 ? 23.663 -15.989 -13.127 1.00 94.00 416 ASN A CA 1
ATOM 3229 C C . ASN A 1 416 ? 22.379 -16.164 -13.939 1.00 94.00 416 ASN A C 1
ATOM 3231 O O . ASN A 1 416 ? 22.196 -15.525 -14.976 1.00 94.00 416 ASN A O 1
ATOM 3235 N N . VAL A 1 417 ? 21.472 -17.005 -13.446 1.00 91.31 417 VAL A N 1
ATOM 3236 C CA . VAL A 1 417 ? 20.206 -17.343 -14.121 1.00 91.31 417 VAL A CA 1
ATOM 3237 C C . VAL A 1 417 ? 19.387 -16.097 -14.443 1.00 91.31 417 VAL A C 1
ATOM 3239 O O . VAL A 1 417 ? 18.738 -16.036 -15.478 1.00 91.31 417 VAL A O 1
ATOM 3242 N N . ARG A 1 418 ? 19.482 -15.045 -13.621 1.00 88.12 418 ARG A N 1
ATOM 3243 C CA . ARG A 1 418 ? 18.782 -13.772 -13.862 1.00 88.12 418 ARG A CA 1
ATOM 3244 C C . ARG A 1 418 ? 19.229 -13.035 -15.126 1.00 88.12 418 ARG A C 1
ATOM 3246 O O . ARG A 1 418 ? 18.600 -12.051 -15.496 1.00 88.12 418 ARG A O 1
ATOM 3253 N N . CYS A 1 419 ? 20.325 -13.460 -15.749 1.00 88.38 419 CYS A N 1
ATOM 3254 C CA . CYS A 1 419 ? 20.840 -12.899 -16.992 1.00 88.38 419 CYS A CA 1
ATOM 3255 C C . CYS A 1 419 ? 20.425 -13.701 -18.237 1.00 88.38 419 CYS A C 1
ATOM 3257 O O . CYS A 1 419 ? 20.913 -13.392 -19.322 1.00 88.38 419 CYS A O 1
ATOM 3259 N N . LEU A 1 420 ? 19.570 -14.720 -18.093 1.00 87.94 420 LEU A N 1
ATOM 3260 C CA . LEU A 1 420 ? 19.003 -15.474 -19.211 1.00 87.94 420 LEU A CA 1
ATOM 3261 C C . LEU A 1 420 ? 17.715 -14.802 -19.702 1.00 87.94 420 LEU A C 1
ATOM 3263 O O . LEU A 1 420 ? 16.861 -14.438 -18.897 1.00 87.94 420 LEU A O 1
ATOM 3267 N N . ASP A 1 421 ? 17.587 -14.642 -21.019 1.00 78.19 421 ASP A N 1
ATOM 3268 C CA . ASP A 1 421 ? 16.492 -13.878 -21.631 1.00 78.19 421 ASP A CA 1
ATOM 3269 C C . ASP A 1 421 ? 15.202 -14.701 -21.829 1.00 78.19 421 ASP A C 1
ATOM 3271 O O . ASP A 1 421 ? 14.108 -14.140 -21.786 1.00 78.19 421 ASP A O 1
ATOM 3275 N N . ASP A 1 422 ? 15.322 -16.025 -21.981 1.00 78.19 422 ASP A N 1
ATOM 3276 C CA . ASP A 1 422 ? 14.235 -16.924 -22.405 1.00 78.19 422 ASP A CA 1
ATOM 3277 C C . ASP A 1 422 ? 13.687 -17.804 -21.265 1.00 78.19 422 ASP A C 1
ATOM 3279 O O . ASP A 1 422 ? 13.351 -18.971 -21.471 1.00 78.19 422 ASP A O 1
ATOM 3283 N N . ILE A 1 423 ? 13.632 -17.280 -20.036 1.00 80.50 423 ILE A N 1
ATOM 3284 C CA . ILE A 1 423 ? 13.165 -18.039 -18.866 1.00 80.50 423 ILE A CA 1
ATOM 3285 C C . ILE A 1 423 ? 12.125 -17.273 -18.046 1.00 80.50 423 ILE A C 1
ATOM 3287 O O . ILE A 1 423 ? 12.211 -16.058 -17.868 1.00 80.50 423 ILE A O 1
ATOM 3291 N N . ASP A 1 424 ? 11.167 -18.007 -17.480 1.00 79.38 424 ASP A N 1
ATOM 3292 C CA . ASP A 1 424 ? 10.288 -17.483 -16.438 1.00 79.38 424 ASP A CA 1
ATOM 3293 C C . ASP A 1 424 ? 10.935 -17.695 -15.065 1.00 79.38 424 ASP A C 1
ATOM 3295 O O . ASP A 1 424 ? 10.911 -18.789 -14.502 1.00 79.38 424 ASP A O 1
ATOM 3299 N N . LEU A 1 425 ? 11.521 -16.631 -14.512 1.00 76.75 425 LEU A N 1
ATOM 3300 C CA . LEU A 1 425 ? 12.152 -16.669 -13.191 1.00 76.75 425 LEU A CA 1
ATOM 3301 C C . LEU A 1 425 ? 11.170 -17.019 -12.064 1.00 76.75 425 LEU A C 1
ATOM 3303 O O . LEU A 1 425 ? 11.615 -17.533 -11.040 1.00 76.75 425 LEU A O 1
ATOM 3307 N N . ALA A 1 426 ? 9.872 -16.733 -12.219 1.00 76.88 426 ALA A N 1
ATOM 3308 C CA . ALA A 1 426 ? 8.869 -17.029 -11.197 1.00 76.88 426 ALA A CA 1
ATOM 3309 C C . ALA A 1 426 ? 8.524 -18.525 -11.136 1.00 76.88 426 ALA A C 1
ATOM 3311 O O . ALA A 1 426 ? 8.103 -19.010 -10.088 1.00 76.88 426 ALA A O 1
ATOM 3312 N N . ALA A 1 427 ? 8.738 -19.254 -12.235 1.00 80.38 427 ALA A N 1
ATOM 3313 C CA . ALA A 1 427 ? 8.528 -20.696 -12.315 1.00 80.38 427 ALA A CA 1
ATOM 3314 C C . ALA A 1 427 ? 9.715 -21.515 -11.769 1.00 80.38 427 ALA A C 1
ATOM 3316 O O . ALA A 1 427 ? 9.587 -22.718 -11.546 1.00 80.38 427 ALA A O 1
ATOM 3317 N N . ILE A 1 428 ? 10.873 -20.888 -11.534 1.00 84.69 428 ILE A N 1
ATOM 3318 C CA . ILE A 1 428 ? 12.064 -21.565 -11.009 1.00 84.69 428 ILE A CA 1
ATOM 3319 C C . ILE A 1 428 ? 11.954 -21.685 -9.490 1.00 84.69 428 ILE A C 1
ATOM 3321 O O . ILE A 1 428 ? 11.677 -20.708 -8.798 1.00 84.69 428 ILE A O 1
ATOM 3325 N N . SER A 1 429 ? 12.243 -22.877 -8.963 1.00 86.75 429 SER A N 1
ATOM 3326 C CA . SER A 1 429 ? 12.330 -23.149 -7.522 1.00 86.75 429 SER A CA 1
ATOM 3327 C C . SER A 1 429 ? 13.779 -23.460 -7.121 1.00 86.75 429 SER A C 1
ATOM 3329 O O . SER A 1 429 ? 14.183 -24.625 -7.147 1.00 86.75 429 SER A O 1
ATOM 3331 N N . PRO A 1 430 ? 14.596 -22.444 -6.772 1.00 90.06 430 PRO A N 1
ATOM 3332 C CA . PRO A 1 430 ? 15.992 -22.651 -6.409 1.00 90.06 430 PRO A CA 1
ATOM 3333 C C . PRO A 1 430 ? 16.147 -23.507 -5.154 1.00 90.06 430 PRO A C 1
ATOM 3335 O O . PRO A 1 430 ? 15.431 -23.337 -4.165 1.00 90.06 430 PRO A O 1
ATOM 3338 N N . LYS A 1 431 ? 17.158 -24.374 -5.146 1.00 91.62 431 LYS A N 1
ATOM 3339 C CA . LYS A 1 431 ? 17.569 -25.098 -3.942 1.00 91.62 431 LYS A CA 1
ATOM 3340 C C . LYS A 1 431 ? 18.332 -24.152 -3.022 1.00 91.62 431 LYS A C 1
ATOM 3342 O O . LYS A 1 431 ? 19.266 -23.480 -3.454 1.00 91.62 431 LYS A O 1
ATOM 3347 N N . ALA A 1 432 ? 17.953 -24.104 -1.751 1.00 90.19 432 ALA A N 1
ATOM 3348 C CA . ALA A 1 432 ? 18.641 -23.265 -0.778 1.00 90.19 432 ALA A CA 1
ATOM 3349 C C . ALA A 1 432 ? 20.062 -23.785 -0.504 1.00 90.19 432 ALA A C 1
ATOM 3351 O O . ALA A 1 432 ? 20.275 -24.984 -0.314 1.00 90.19 432 ALA A O 1
ATOM 3352 N N . PHE A 1 433 ? 21.025 -22.870 -0.424 1.00 90.19 433 PHE A N 1
ATOM 3353 C CA . PHE A 1 433 ? 22.397 -23.147 -0.023 1.00 90.19 433 PHE A CA 1
ATOM 3354 C C . PHE A 1 433 ? 22.832 -22.220 1.111 1.00 90.19 433 PHE A C 1
ATOM 3356 O O . PHE A 1 433 ? 22.698 -20.993 1.040 1.00 90.19 433 PHE A O 1
ATOM 3363 N N . ASP A 1 434 ? 23.387 -22.821 2.164 1.00 89.19 434 ASP A N 1
ATOM 3364 C CA . ASP A 1 434 ? 23.883 -22.086 3.323 1.00 89.19 434 ASP A CA 1
ATOM 3365 C C . ASP A 1 434 ? 25.295 -21.540 3.078 1.00 89.19 434 ASP A C 1
ATOM 3367 O O . ASP A 1 434 ? 26.307 -22.082 3.522 1.00 89.19 434 ASP A O 1
ATOM 3371 N N . GLY A 1 435 ? 25.364 -20.435 2.344 1.00 87.38 435 GLY A N 1
ATOM 3372 C CA . GLY A 1 435 ? 26.611 -19.728 2.099 1.00 87.38 435 GLY A CA 1
ATOM 3373 C C . GLY A 1 435 ? 27.109 -18.890 3.278 1.00 87.38 435 GLY A C 1
ATOM 3374 O O . GLY A 1 435 ? 28.263 -18.465 3.241 1.00 87.38 435 GLY A O 1
ATOM 3375 N N . LYS A 1 436 ? 26.297 -18.645 4.318 1.00 88.81 436 LYS A N 1
ATOM 3376 C CA . LYS A 1 436 ? 26.774 -18.037 5.576 1.00 88.81 436 LYS A CA 1
ATOM 3377 C C . LYS A 1 436 ? 27.733 -18.972 6.314 1.00 88.81 436 LYS A C 1
ATOM 3379 O O . LYS A 1 436 ? 28.720 -18.498 6.866 1.00 88.81 436 LYS A O 1
ATOM 3384 N N . HIS A 1 437 ? 27.496 -20.283 6.243 1.00 89.25 437 HIS A N 1
ATOM 3385 C CA . HIS A 1 437 ? 28.364 -21.322 6.811 1.00 89.25 437 HIS A CA 1
ATOM 3386 C C . HIS A 1 437 ? 29.005 -22.184 5.713 1.00 89.25 437 HIS A C 1
ATOM 3388 O O . HIS A 1 437 ? 28.959 -23.416 5.747 1.00 89.25 437 HIS A O 1
ATOM 3394 N N . TRP A 1 438 ? 29.623 -21.524 4.729 1.00 85.50 438 TRP A N 1
ATOM 3395 C CA . TRP A 1 438 ? 30.093 -22.143 3.485 1.00 85.50 438 TRP A CA 1
ATOM 3396 C C . TRP A 1 438 ? 30.965 -23.395 3.683 1.00 85.50 438 TRP A C 1
ATOM 3398 O O . TRP A 1 438 ? 30.752 -24.397 3.005 1.00 85.50 438 TRP A O 1
ATOM 3408 N N . GLU A 1 439 ? 31.915 -23.387 4.625 1.00 84.75 439 GLU A N 1
ATOM 3409 C CA . GLU A 1 439 ? 32.803 -24.540 4.865 1.00 84.75 439 GLU A CA 1
ATOM 3410 C C . GLU A 1 439 ? 32.061 -25.774 5.391 1.00 84.75 439 GLU A C 1
ATOM 3412 O O . GLU A 1 439 ? 32.428 -26.909 5.083 1.00 84.75 439 GLU A O 1
ATOM 3417 N N . ALA A 1 440 ? 31.019 -25.570 6.199 1.00 85.38 440 ALA A N 1
ATOM 3418 C CA . ALA A 1 440 ? 30.177 -26.654 6.691 1.00 85.38 440 ALA A CA 1
ATOM 3419 C C . ALA A 1 440 ? 29.237 -27.153 5.584 1.00 85.38 440 ALA A C 1
ATOM 3421 O O . ALA A 1 440 ? 29.080 -28.360 5.408 1.00 85.38 440 ALA A O 1
ATOM 3422 N N . ALA A 1 441 ? 28.663 -26.236 4.800 1.00 83.69 441 ALA A N 1
ATOM 3423 C CA . ALA A 1 441 ? 27.804 -26.568 3.668 1.00 83.69 441 ALA A CA 1
ATOM 3424 C C . ALA A 1 441 ? 28.556 -27.348 2.575 1.00 83.69 441 ALA A C 1
ATOM 3426 O O . ALA A 1 441 ? 28.026 -28.320 2.043 1.00 83.69 441 ALA A O 1
ATOM 3427 N N . MET A 1 442 ? 29.811 -26.986 2.284 1.00 82.50 442 MET A N 1
ATOM 3428 C CA . MET A 1 442 ? 30.644 -27.703 1.313 1.00 82.50 442 MET A CA 1
ATOM 3429 C C . MET A 1 442 ? 31.062 -29.089 1.797 1.00 82.50 442 MET A C 1
ATOM 3431 O O . MET A 1 442 ? 31.040 -30.024 1.004 1.00 82.50 442 MET A O 1
ATOM 3435 N N . ARG A 1 443 ? 31.357 -29.265 3.092 1.00 80.69 443 ARG A N 1
ATOM 3436 C CA . ARG A 1 443 ? 31.623 -30.598 3.663 1.00 80.69 443 ARG A CA 1
ATOM 3437 C C . ARG A 1 443 ? 30.439 -31.555 3.521 1.00 80.69 443 ARG A C 1
ATOM 3439 O O . ARG A 1 443 ? 30.653 -32.740 3.331 1.00 80.69 443 ARG A O 1
ATOM 3446 N N . ARG A 1 444 ? 29.205 -31.041 3.555 1.00 73.75 444 ARG A N 1
ATOM 3447 C CA . ARG A 1 444 ? 27.972 -31.821 3.331 1.00 73.75 444 ARG A CA 1
ATOM 3448 C C . ARG A 1 444 ? 27.675 -32.101 1.852 1.00 73.75 444 ARG A C 1
ATOM 3450 O O . ARG A 1 444 ? 26.755 -32.853 1.557 1.00 73.75 444 ARG A O 1
ATOM 3457 N N . ARG A 1 445 ? 28.392 -31.445 0.932 1.00 67.00 445 ARG A N 1
ATOM 3458 C CA . ARG A 1 445 ? 28.224 -31.569 -0.526 1.00 67.00 445 ARG A CA 1
ATOM 3459 C C . ARG A 1 445 ? 29.100 -32.682 -1.117 1.00 67.00 445 ARG A C 1
ATOM 3461 O O . ARG A 1 445 ? 28.853 -33.095 -2.246 1.00 67.00 445 ARG A O 1
ATOM 3468 N N . VAL A 1 446 ? 30.111 -33.136 -0.373 1.00 45.38 446 VAL A N 1
ATOM 3469 C CA . VAL A 1 446 ? 30.930 -34.308 -0.708 1.00 45.38 446 VAL A CA 1
ATOM 3470 C C . VAL A 1 446 ? 30.144 -35.556 -0.277 1.00 45.38 446 VAL A C 1
ATOM 3472 O O . VAL A 1 446 ? 29.717 -35.581 0.878 1.00 45.38 446 VAL A O 1
ATOM 3475 N N . PRO A 1 447 ? 29.890 -36.528 -1.174 1.00 44.47 447 PRO A N 1
ATOM 3476 C CA . PRO A 1 447 ? 29.355 -37.832 -0.788 1.00 44.47 447 PRO A CA 1
ATOM 3477 C C . PRO A 1 447 ? 30.202 -38.520 0.283 1.00 44.47 447 PRO A C 1
ATOM 3479 O O . PRO A 1 447 ? 31.450 -38.427 0.185 1.00 44.47 447 PRO A O 1
#